Protein AF-A0A9W9G2C0-F1 (afdb_monomer_lite)

Sequence (428 aa):
MNPPWADPSLNTLPNALIEMVLINVLCSDPPATHTDLHALRTLITMPGHARFGGVCIALLGNKHWHNKICKLQQLKGDSNATALNENPSASRGTDVDAASDSIFAKCFACVDFLLQTKAILPTMYISGDRSLLLCAMATCDTEIEGLFVDALDAQYLRRPLLGTSDPDETYLAIRAGDPIRFPRAWQKLEADTTLDLIGWLRPTDLFEICKHATPELMDRLLTRGITLADVDEDGRGCWHALIAYHPDPVTVGPSLLCHDPDPSRPALRDGETPLMMAVRLRRVGIGKWLVKYSNTRAKNHQQQTVAQQATKQHTSDSVEILEEIMRATPLDSPADIQFALGVIKCLIQELGRLWSKVPHDIFFECHQAWEDQAVLMTAVLRAGSKWHWLQNQLSREAEFASRCGFLRVKEMLKRAARGEMADDEIAE

Foldseek 3Di:
DPPPLLDLCLLVDDLVVLVVLCCCQQLPVVGHAPVSLVVVLCSLPDPSNVNSVVSQLVLLPDPVNLVVSVVSLVVVVVVVVVVDPPDDDDDPPDPLCVVLCRCPVVDLPSLLVCLSSVNDAQQDDGPPFAGNLNSQVVVVDLSSNLSNLVSDQLVQQQQQRTPDPDSRDGVLQVCLQPLRNNVSSLVNNLVPPVDLCEPSAAQNSLLNNLLEPALVNLLSCVVSPHAQCHADPQQDTSLQSNLQRHPCSPRNVVSCCVRPVAQQQAGPHPRQGSLLSNLVVLVLVVLLVCLVRHDQPVLQPSLLVSLVSLLVVLDPSSVSSNLSSLVSQQPPDPSSLVSLVVSLVSVVVVLVVVVVVDDPVVVVVSVVVVLVSLLSVVVSLVRDPPLPVLLVVLQVVLVVCVVVVNPVSSVVSNCSSVVNADPVNSVD

Secondary structure (DSSP, 8-state):
---GGG-GGGGGS-HHHHHHHHHHHHH-SS---HHHHHHHHHHHH-GGGHHHHHHHHHHHT-HHHHHHHHHHHHHHHHHHHTT--S--SS-TTHHHHHHHHHHTSS-HHHHHHHHHTTSS-TTPEETTTEEHHHHHHHTT-HHHHHHHHHHS-GGGGGSB-TTSSSTT-BHHHHHTT-TTHHHHHHHHHHH-TT---TT-S-HHHHHHHHTT--HHHHHHHHHTT--S----TTS--HHHHHHHH-S-HHHHHHHHHHH---TTPPPTTT---HHHHHHHTT-HHHHHHHHHHS-TTSHHHHHHHHHHHHHHH--HHHHHHHHHHHHHS---SHHHHHHHHHHHHHHHHHHHHHHTTS-TTSTTHHHHHHHHHHHHHHHHHHT-S-HHHHHHHHHHHHHHHHHTT-HHHHHHHHHHHHT---HHHHH-

Structure (mmCIF, N/CA/C/O backbone):
data_AF-A0A9W9G2C0-F1
#
_entry.id   AF-A0A9W9G2C0-F1
#
loop_
_atom_site.group_PDB
_atom_site.id
_atom_site.type_symbol
_atom_site.label_atom_id
_atom_site.label_alt_id
_atom_site.label_comp_id
_atom_site.label_asym_id
_atom_site.label_entity_id
_atom_site.label_seq_id
_atom_site.pdbx_PDB_ins_code
_atom_site.Cartn_x
_atom_site.Cartn_y
_atom_site.Cartn_z
_atom_site.occupancy
_atom_site.B_iso_or_equiv
_atom_site.auth_seq_id
_atom_site.auth_comp_id
_atom_site.auth_asym_id
_atom_site.auth_atom_id
_atom_site.pdbx_PDB_model_num
ATOM 1 N N . MET A 1 1 ? -2.104 8.679 55.703 1.00 40.12 1 MET A N 1
ATOM 2 C CA . MET A 1 1 ? -3.555 8.416 55.602 1.00 40.12 1 MET A CA 1
ATOM 3 C C . MET A 1 1 ? -3.767 7.575 54.362 1.00 40.12 1 MET A C 1
ATOM 5 O O . MET A 1 1 ? -3.274 7.973 53.315 1.00 40.12 1 MET A O 1
ATOM 9 N N . ASN A 1 2 ? -4.404 6.409 54.481 1.00 38.50 2 ASN A N 1
ATOM 10 C CA . ASN A 1 2 ? -4.770 5.631 53.298 1.00 38.50 2 ASN A CA 1
ATOM 11 C C . ASN A 1 2 ? -5.793 6.434 52.485 1.00 38.50 2 ASN A C 1
ATOM 13 O O . ASN A 1 2 ? -6.647 7.087 53.092 1.00 38.50 2 ASN A O 1
ATOM 17 N N . PRO A 1 3 ? -5.702 6.442 51.149 1.00 44.62 3 PRO A N 1
ATOM 18 C CA . PRO A 1 3 ? -6.684 7.138 50.342 1.00 44.62 3 PRO A CA 1
ATOM 19 C C . PRO A 1 3 ? -8.085 6.554 50.604 1.00 44.62 3 PRO A C 1
ATOM 21 O O . PRO A 1 3 ? -8.203 5.345 50.818 1.00 44.62 3 PRO A O 1
ATOM 24 N N . PRO A 1 4 ? -9.149 7.377 50.585 1.00 53.41 4 PRO A N 1
ATOM 25 C CA . PRO A 1 4 ? -10.509 6.958 50.949 1.00 53.41 4 PRO A CA 1
ATOM 26 C C . PRO A 1 4 ? -11.066 5.801 50.098 1.00 53.41 4 PRO A C 1
ATOM 28 O O . PRO A 1 4 ? -12.013 5.142 50.504 1.00 53.41 4 PRO A O 1
ATOM 31 N N . TRP A 1 5 ? -10.456 5.504 48.948 1.00 56.41 5 TRP A N 1
ATOM 32 C CA . TRP A 1 5 ? -10.802 4.385 48.067 1.00 56.41 5 TRP A CA 1
ATOM 33 C C . TRP A 1 5 ? -10.119 3.048 48.417 1.00 56.41 5 TRP A C 1
ATOM 35 O O . TRP A 1 5 ? -10.391 2.038 47.774 1.00 56.41 5 TRP A O 1
ATOM 45 N N . ALA A 1 6 ? -9.246 2.994 49.427 1.00 52.22 6 ALA A N 1
ATOM 46 C CA . ALA A 1 6 ? -8.600 1.756 49.883 1.00 52.22 6 ALA A CA 1
ATOM 47 C C . ALA A 1 6 ? -9.461 0.933 50.866 1.00 52.22 6 ALA A C 1
ATOM 49 O O . ALA A 1 6 ? -8.953 0.003 51.490 1.00 52.22 6 ALA A O 1
ATOM 50 N N . ASP A 1 7 ? -10.741 1.275 51.032 1.00 69.12 7 ASP A N 1
ATOM 51 C CA . ASP A 1 7 ? -11.636 0.595 51.964 1.00 69.12 7 ASP A CA 1
ATOM 52 C C . ASP A 1 7 ? -12.066 -0.786 51.419 1.00 69.12 7 ASP A C 1
ATOM 54 O O . ASP A 1 7 ? -12.781 -0.846 50.414 1.00 69.12 7 ASP A O 1
ATOM 58 N N . PRO A 1 8 ? -11.680 -1.909 52.062 1.00 69.06 8 PRO A N 1
ATOM 59 C CA . PRO A 1 8 ? -12.074 -3.256 51.636 1.00 69.06 8 PRO A CA 1
ATOM 60 C C . PRO A 1 8 ? -13.597 -3.485 51.613 1.00 69.06 8 PRO A C 1
ATOM 62 O O . PRO A 1 8 ? -14.049 -4.486 51.047 1.00 69.06 8 PRO A O 1
ATOM 65 N N . SER A 1 9 ? -14.398 -2.571 52.175 1.00 76.94 9 SER A N 1
ATOM 66 C CA . SER A 1 9 ? -15.865 -2.595 52.112 1.00 76.94 9 SER A CA 1
ATOM 67 C C . SER A 1 9 ? -16.434 -2.561 50.684 1.00 76.94 9 SER A C 1
ATOM 69 O O . SER A 1 9 ? -17.530 -3.068 50.448 1.00 76.94 9 SER A O 1
ATOM 71 N N . LEU A 1 10 ? -15.689 -2.069 49.689 1.00 73.56 10 LEU A N 1
ATOM 72 C CA . LEU A 1 10 ? -16.147 -2.059 48.291 1.00 73.56 10 LEU A CA 1
ATOM 73 C C . LEU A 1 10 ? -16.397 -3.472 47.735 1.00 73.56 10 LEU A C 1
ATOM 75 O O . LEU A 1 10 ? -17.308 -3.669 46.929 1.00 73.56 10 LEU A O 1
ATOM 79 N N . ASN A 1 11 ? -15.669 -4.484 48.219 1.00 78.50 11 ASN A N 1
ATOM 80 C CA . ASN A 1 11 ? -15.901 -5.879 47.832 1.00 78.50 11 ASN A CA 1
ATOM 81 C C . ASN A 1 11 ? -17.131 -6.505 48.495 1.00 78.50 11 ASN A C 1
ATOM 83 O O . ASN A 1 11 ? -17.513 -7.613 48.119 1.00 78.50 11 ASN A O 1
ATOM 87 N N . THR A 1 12 ? -17.753 -5.868 49.485 1.00 83.94 12 THR A N 1
ATOM 88 C CA . THR A 1 12 ? -18.972 -6.394 50.121 1.00 83.94 12 THR A CA 1
ATOM 89 C C . THR A 1 12 ? -20.242 -5.762 49.561 1.00 83.94 12 THR A C 1
ATOM 91 O O . THR A 1 12 ? -21.333 -6.245 49.868 1.00 83.94 12 THR A O 1
ATOM 94 N N . LEU A 1 13 ? -20.119 -4.761 48.678 1.00 83.56 13 LEU A N 1
ATOM 95 C CA . LEU A 1 13 ? -21.261 -4.094 48.064 1.00 83.56 13 LEU A CA 1
ATOM 96 C C . LEU A 1 13 ? -22.164 -5.077 47.288 1.00 83.56 13 LEU A C 1
ATOM 98 O O . LEU A 1 13 ? -21.678 -5.912 46.516 1.00 83.56 13 LEU A O 1
ATOM 102 N N . PRO A 1 14 ? -23.495 -4.977 47.454 1.00 87.75 14 PRO A N 1
ATOM 103 C CA . PRO A 1 14 ? -24.461 -5.636 46.585 1.00 87.75 14 PRO A CA 1
ATOM 104 C C . PRO A 1 14 ? -24.293 -5.202 45.125 1.00 87.75 14 PRO A C 1
ATOM 106 O O . PRO A 1 14 ? -24.113 -4.017 44.844 1.00 87.75 14 PRO A O 1
ATOM 109 N N . ASN A 1 15 ? -24.458 -6.136 44.183 1.00 83.38 15 ASN A N 1
ATOM 110 C CA . ASN A 1 15 ? -24.328 -5.856 42.746 1.00 83.38 15 ASN A CA 1
ATOM 111 C C . ASN A 1 15 ? -25.237 -4.701 42.277 1.00 83.38 15 ASN A C 1
ATOM 113 O O . ASN A 1 15 ? -24.832 -3.931 41.417 1.00 83.38 15 ASN A O 1
ATOM 117 N N . ALA A 1 16 ? -26.424 -4.540 42.877 1.00 81.81 16 ALA A N 1
ATOM 118 C CA . ALA A 1 16 ? -27.350 -3.446 42.569 1.00 81.81 16 ALA A CA 1
ATOM 119 C C . ALA A 1 16 ? -26.789 -2.051 42.913 1.00 81.81 16 ALA A C 1
ATOM 121 O O . ALA A 1 16 ? -27.062 -1.084 42.207 1.00 81.81 16 ALA A O 1
ATOM 122 N N . LEU A 1 17 ? -25.984 -1.936 43.978 1.00 79.62 17 LEU A N 1
ATOM 123 C CA . LEU A 1 17 ? -25.324 -0.676 44.335 1.00 79.62 17 LEU A CA 1
ATOM 124 C C . LEU A 1 17 ? -24.143 -0.385 43.406 1.00 79.62 17 LEU A C 1
ATOM 126 O O . LEU A 1 17 ? -23.968 0.757 42.992 1.00 79.62 17 LEU A O 1
ATOM 130 N N . ILE A 1 18 ? -23.383 -1.416 43.026 1.00 82.94 18 ILE A N 1
ATOM 131 C CA . ILE A 1 18 ? -22.308 -1.300 42.028 1.00 82.94 18 ILE A CA 1
ATOM 132 C C . ILE A 1 18 ? -22.883 -0.834 40.680 1.00 82.94 18 ILE A C 1
ATOM 134 O O . ILE A 1 18 ? -22.355 0.089 40.064 1.00 82.94 18 ILE A O 1
ATOM 138 N N . GLU A 1 19 ? -24.014 -1.411 40.267 1.00 79.25 19 GLU A N 1
ATOM 139 C CA . GLU A 1 19 ? -24.808 -0.972 39.114 1.00 79.25 19 GLU A CA 1
ATOM 140 C C . GLU A 1 19 ? -25.178 0.512 39.215 1.00 79.25 19 GLU A C 1
ATOM 142 O O . GLU A 1 19 ? -24.919 1.281 38.292 1.00 79.25 19 GLU A O 1
ATOM 147 N N . MET A 1 20 ? -25.731 0.944 40.345 1.00 77.94 20 MET A N 1
ATOM 148 C CA . MET A 1 20 ? -26.106 2.344 40.538 1.00 77.94 20 MET A CA 1
ATOM 149 C C . MET A 1 20 ? -24.915 3.304 40.416 1.00 77.94 20 MET A C 1
ATOM 151 O O . MET A 1 20 ? -25.047 4.361 39.801 1.00 77.94 20 MET A O 1
ATOM 155 N N . VAL A 1 21 ? -23.755 2.937 40.970 1.00 78.88 21 VAL A N 1
ATOM 156 C CA . VAL A 1 21 ? -22.523 3.732 40.854 1.00 78.88 21 VAL A CA 1
ATOM 157 C C . VAL A 1 21 ? -22.086 3.833 39.394 1.00 78.88 21 VAL A C 1
ATOM 159 O O . VAL A 1 21 ? -21.789 4.932 38.936 1.00 78.88 21 VAL A O 1
ATOM 162 N N . LEU A 1 22 ? -22.108 2.731 38.640 1.00 79.75 22 LEU A N 1
ATOM 163 C CA . LEU A 1 22 ? -21.771 2.749 37.213 1.00 79.75 22 LEU A CA 1
ATOM 164 C C . LEU A 1 22 ? -22.730 3.607 36.389 1.00 79.75 22 LEU A C 1
ATOM 166 O O . LEU A 1 22 ? -22.270 4.357 35.534 1.00 79.75 22 LEU A O 1
ATOM 170 N N . ILE A 1 23 ? -24.040 3.531 36.645 1.00 77.75 23 ILE A N 1
ATOM 171 C CA . ILE A 1 23 ? -25.027 4.389 35.967 1.00 77.75 23 ILE A CA 1
ATOM 172 C C . ILE A 1 23 ? -24.742 5.847 36.291 1.00 77.75 23 ILE A C 1
ATOM 174 O O . ILE A 1 23 ? -24.690 6.664 35.381 1.00 77.75 23 ILE A O 1
ATOM 178 N N . ASN A 1 24 ? -24.535 6.173 37.565 1.00 75.12 24 ASN A N 1
ATOM 179 C CA . ASN A 1 24 ? -24.286 7.549 37.965 1.00 75.12 24 ASN A CA 1
ATOM 180 C C . ASN A 1 24 ? -22.992 8.087 37.364 1.00 75.12 24 ASN A C 1
ATOM 182 O O . ASN A 1 24 ? -22.992 9.218 36.914 1.00 75.12 24 ASN A O 1
ATOM 186 N N . VAL A 1 25 ? -21.921 7.293 37.306 1.00 76.88 25 VAL A N 1
ATOM 187 C CA . VAL A 1 25 ? -20.668 7.734 36.683 1.00 76.88 25 VAL A CA 1
ATOM 188 C C . VAL A 1 25 ? -20.839 7.870 35.172 1.00 76.88 25 VAL A C 1
ATOM 190 O O . VAL A 1 25 ? -20.546 8.920 34.629 1.00 76.88 25 VAL A O 1
ATOM 193 N N . LEU A 1 26 ? -21.340 6.847 34.475 1.00 74.62 26 LEU A N 1
ATOM 194 C CA . LEU A 1 26 ? -21.359 6.821 33.004 1.00 74.62 26 LEU A CA 1
ATOM 195 C C . LEU A 1 26 ? -22.496 7.636 32.380 1.00 74.62 26 LEU A C 1
ATOM 197 O O . LEU A 1 26 ? -22.403 8.039 31.222 1.00 74.62 26 LEU A O 1
ATOM 201 N N . CYS A 1 27 ? -23.585 7.841 33.117 1.00 71.31 27 CYS A N 1
ATOM 202 C CA . CYS A 1 27 ? -24.800 8.495 32.634 1.00 71.31 27 CYS A CA 1
ATOM 203 C C . CYS A 1 27 ? -25.132 9.782 33.404 1.00 71.31 27 CYS A C 1
ATOM 205 O O . CYS A 1 27 ? -26.245 10.295 33.217 1.00 71.31 27 CYS A O 1
ATOM 207 N N . SER A 1 28 ? -24.219 10.318 34.232 1.00 71.12 28 SER A N 1
ATOM 208 C CA . SER A 1 28 ? -24.413 11.619 34.888 1.00 71.12 28 SER A CA 1
ATOM 209 C C . SER A 1 28 ? -24.759 12.708 33.872 1.00 71.12 28 SER A C 1
ATOM 211 O O . SER A 1 28 ? -24.513 12.591 32.666 1.00 71.12 28 SER A O 1
ATOM 213 N N . ASP A 1 29 ? -25.401 13.759 34.361 1.00 59.84 29 ASP A N 1
ATOM 214 C CA . ASP A 1 29 ? -25.548 15.013 33.638 1.00 59.84 29 ASP A CA 1
ATOM 215 C C . ASP A 1 29 ? -24.846 16.109 34.458 1.00 59.84 29 ASP A C 1
ATOM 217 O O . ASP A 1 29 ? -25.312 16.405 35.565 1.00 59.84 29 ASP A O 1
ATOM 221 N N . PRO A 1 30 ? -23.690 16.636 34.005 1.00 64.06 30 PRO A N 1
ATOM 222 C CA . PRO A 1 30 ? -23.011 16.353 32.731 1.00 64.06 30 PRO A CA 1
ATOM 223 C C . PRO A 1 30 ? -22.434 14.921 32.652 1.00 64.06 30 PRO A C 1
ATOM 225 O O . PRO A 1 30 ? -22.254 14.291 33.699 1.00 64.06 30 PRO A O 1
ATOM 228 N N . PRO A 1 31 ? -22.137 14.390 31.442 1.00 64.25 31 PRO A N 1
ATOM 229 C CA . PRO A 1 31 ? -21.496 13.081 31.269 1.00 64.25 31 PRO A CA 1
ATOM 230 C C . PRO A 1 31 ? -20.247 12.943 32.141 1.00 64.25 31 PRO A C 1
ATOM 232 O O . PRO A 1 31 ? -19.622 13.958 32.454 1.00 64.25 31 PRO A O 1
ATOM 235 N N . ALA A 1 32 ? -19.886 11.701 32.496 1.00 68.06 32 ALA A N 1
ATOM 236 C CA . ALA A 1 32 ? -18.702 11.383 33.297 1.00 68.06 32 ALA A CA 1
ATOM 237 C C . ALA A 1 32 ? -17.533 12.295 32.920 1.00 68.06 32 ALA A C 1
ATOM 239 O O . ALA A 1 32 ? -17.123 12.326 31.753 1.00 68.06 32 ALA A O 1
ATOM 240 N N . THR A 1 33 ? -16.985 13.035 33.883 1.00 76.50 33 THR A N 1
ATOM 241 C CA . THR A 1 33 ? -15.789 13.815 33.585 1.00 76.50 33 THR A CA 1
ATOM 242 C C . THR A 1 33 ? -14.630 12.856 33.324 1.00 76.50 33 THR A C 1
ATOM 244 O O . THR A 1 33 ? -14.598 11.721 33.807 1.00 76.50 33 THR A O 1
ATOM 247 N N . HIS A 1 34 ? -13.626 13.320 32.588 1.00 74.81 34 HIS A N 1
ATOM 248 C CA . HIS A 1 34 ? -12.376 12.588 32.398 1.00 74.81 34 HIS A CA 1
ATOM 249 C C . HIS A 1 34 ? -11.782 12.066 33.729 1.00 74.81 34 HIS A C 1
ATOM 251 O O . HIS A 1 34 ? -11.291 10.939 33.810 1.00 74.81 34 HIS A O 1
ATOM 257 N N . THR A 1 35 ? -11.886 12.862 34.798 1.00 78.75 35 THR A N 1
ATOM 258 C CA . THR A 1 35 ? -11.450 12.499 36.154 1.00 78.75 35 THR A CA 1
ATOM 259 C C . THR A 1 35 ? -12.251 11.330 36.732 1.00 78.75 35 THR A C 1
ATOM 261 O O . THR A 1 35 ? -11.663 10.439 37.347 1.00 78.75 35 THR A O 1
ATOM 264 N N . ASP A 1 36 ? -13.566 11.290 36.500 1.00 79.00 36 ASP A N 1
ATOM 265 C CA . ASP A 1 36 ? -14.439 10.212 36.981 1.00 79.00 36 ASP A CA 1
ATOM 266 C C . ASP A 1 36 ? -14.101 8.878 36.304 1.00 79.00 36 ASP A C 1
ATOM 268 O O . ASP A 1 36 ? -14.035 7.841 36.969 1.00 79.00 36 ASP A O 1
ATOM 272 N N . LEU A 1 37 ? -13.796 8.902 35.001 1.00 77.88 37 LEU A N 1
ATOM 273 C CA . LEU A 1 37 ? -13.349 7.716 34.262 1.00 77.88 37 LEU A CA 1
ATOM 274 C C . LEU A 1 37 ? -12.002 7.191 34.779 1.00 77.88 37 LEU A C 1
ATOM 276 O O . LEU A 1 37 ? -11.841 5.982 34.965 1.00 77.88 37 LEU A O 1
ATOM 280 N N . HIS A 1 38 ? -11.051 8.077 35.088 1.00 80.81 38 HIS A N 1
ATOM 281 C CA . HIS A 1 38 ? -9.783 7.682 35.709 1.00 80.81 38 HIS A CA 1
ATOM 282 C C . HIS A 1 38 ? -9.959 7.104 37.112 1.00 80.81 38 HIS A C 1
ATOM 284 O O . HIS A 1 38 ? -9.305 6.110 37.449 1.00 80.81 38 HIS A O 1
ATOM 290 N N . ALA A 1 39 ? -10.827 7.705 37.927 1.00 83.75 39 ALA A N 1
ATOM 291 C CA . ALA A 1 39 ? -11.136 7.206 39.261 1.00 83.75 39 ALA A CA 1
ATOM 292 C C . ALA A 1 39 ? -11.766 5.809 39.179 1.00 83.75 39 ALA A C 1
ATOM 294 O O . ALA A 1 39 ? -11.315 4.892 39.868 1.00 83.75 39 ALA A O 1
ATOM 295 N N . LEU A 1 40 ? -12.730 5.623 38.272 1.00 84.12 40 LEU A N 1
ATOM 296 C CA . LEU A 1 40 ? -13.378 4.337 38.028 1.00 84.12 40 LEU A CA 1
ATOM 297 C C . LEU A 1 40 ? -12.375 3.276 37.551 1.00 84.12 40 LEU A C 1
ATOM 299 O O . LEU A 1 40 ? -12.332 2.185 38.121 1.00 84.12 40 LEU A O 1
ATOM 303 N N . ARG A 1 41 ? -11.525 3.600 36.565 1.00 85.06 41 ARG A N 1
ATOM 304 C CA . ARG A 1 41 ? -10.463 2.701 36.079 1.00 85.06 41 ARG A CA 1
ATOM 305 C C . ARG A 1 41 ? -9.523 2.295 37.209 1.00 85.06 41 ARG A C 1
ATOM 307 O O . ARG A 1 41 ? -9.286 1.106 37.410 1.00 85.06 41 ARG A O 1
ATOM 314 N N . THR A 1 42 ? -9.013 3.274 37.958 1.00 85.88 42 THR A N 1
ATOM 315 C CA . THR A 1 42 ? -8.104 3.033 39.089 1.00 85.88 42 THR A CA 1
ATOM 316 C C . THR A 1 42 ? -8.746 2.056 40.065 1.00 85.88 42 THR A C 1
ATOM 318 O O . THR A 1 42 ? -8.163 1.018 40.364 1.00 85.88 42 THR A O 1
ATOM 321 N N . LEU A 1 43 ? -9.990 2.322 40.463 1.00 84.44 43 LEU A N 1
ATOM 322 C CA . LEU A 1 43 ? -10.722 1.521 41.436 1.00 84.44 43 LEU A CA 1
ATOM 323 C C . LEU A 1 43 ? -10.992 0.086 40.947 1.00 84.44 43 LEU A C 1
ATOM 325 O O . LEU A 1 43 ? -10.885 -0.851 41.734 1.00 84.44 43 LEU A O 1
ATOM 329 N N . ILE A 1 44 ? -11.257 -0.104 39.650 1.00 85.50 44 ILE A N 1
ATOM 330 C CA . ILE A 1 44 ? -11.448 -1.431 39.035 1.00 85.50 44 ILE A CA 1
ATOM 331 C C . ILE A 1 44 ? -10.137 -2.223 38.945 1.00 85.50 44 ILE A C 1
ATOM 333 O O . ILE A 1 44 ? -10.147 -3.437 39.137 1.00 85.50 44 ILE A O 1
ATOM 337 N N . THR A 1 45 ? -9.011 -1.560 38.664 1.00 84.19 45 THR A N 1
ATOM 338 C CA . THR A 1 45 ? -7.697 -2.220 38.502 1.00 84.19 45 THR A CA 1
ATOM 339 C C . THR A 1 45 ? -6.970 -2.512 39.816 1.00 84.19 45 THR A C 1
ATOM 341 O O . THR A 1 45 ? -5.950 -3.200 39.825 1.00 84.19 45 THR A O 1
ATOM 344 N N . MET A 1 46 ? -7.469 -2.003 40.942 1.00 86.38 46 MET A N 1
ATOM 345 C CA . MET A 1 46 ? -6.828 -2.193 42.236 1.00 86.38 46 MET A CA 1
ATOM 346 C C . MET A 1 46 ? -6.884 -3.659 42.707 1.00 86.38 46 MET A C 1
ATOM 348 O O . MET A 1 46 ? -7.977 -4.221 42.803 1.00 86.38 46 MET A O 1
ATOM 352 N N . PRO A 1 47 ? -5.753 -4.258 43.140 1.00 85.44 47 PRO A N 1
ATOM 353 C CA . PRO A 1 47 ? -5.715 -5.647 43.618 1.00 85.44 47 PRO A CA 1
ATOM 354 C C . PRO A 1 47 ? -6.676 -5.922 44.783 1.00 85.44 47 PRO A C 1
ATOM 356 O O . PRO A 1 47 ? -7.230 -7.012 44.901 1.00 85.44 47 PRO A O 1
ATOM 359 N N . GLY A 1 48 ? -6.902 -4.914 45.631 1.00 83.88 48 GLY A N 1
ATOM 360 C CA . GLY A 1 48 ? -7.807 -4.993 46.775 1.00 83.88 48 GLY A CA 1
ATOM 361 C C . GLY A 1 48 ? -9.293 -5.035 46.416 1.00 83.88 48 GLY A C 1
ATOM 362 O O . GLY A 1 48 ? -10.087 -5.297 47.307 1.00 83.88 48 GLY A O 1
ATOM 363 N N . HIS A 1 49 ? -9.674 -4.827 45.149 1.00 84.38 49 HIS A N 1
ATOM 364 C CA . HIS A 1 49 ? -11.066 -4.658 44.698 1.00 84.38 49 HIS A CA 1
ATOM 365 C C . HIS A 1 49 ? -11.477 -5.645 43.602 1.00 84.38 49 HIS A C 1
ATOM 367 O O . HIS A 1 49 ? -12.373 -5.364 42.810 1.00 84.38 49 HIS A O 1
ATOM 373 N N . ALA A 1 50 ? -10.846 -6.822 43.546 1.00 84.25 50 ALA A N 1
ATOM 374 C CA . ALA A 1 50 ? -11.050 -7.791 42.465 1.00 84.25 50 ALA A CA 1
ATOM 375 C C . ALA A 1 50 ? -12.527 -8.176 42.233 1.00 84.25 50 ALA A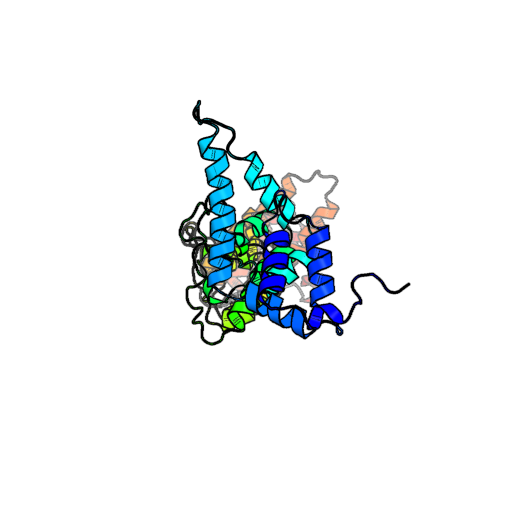 C 1
ATOM 377 O O . ALA A 1 50 ? -12.942 -8.339 41.085 1.00 84.25 50 ALA A O 1
ATOM 378 N N . ARG A 1 51 ? -13.348 -8.281 43.294 1.00 85.38 51 ARG A N 1
ATOM 379 C CA . ARG A 1 51 ? -14.785 -8.573 43.144 1.00 85.38 51 ARG A CA 1
ATOM 380 C C . ARG A 1 51 ? -15.527 -7.384 42.546 1.00 85.38 51 ARG A C 1
ATOM 382 O O . ARG A 1 51 ? -16.292 -7.582 41.606 1.00 85.38 51 ARG A O 1
ATOM 389 N N . PHE A 1 52 ? -15.316 -6.180 43.078 1.00 83.50 52 PHE A N 1
ATOM 390 C CA . PHE A 1 52 ? -15.934 -4.968 42.538 1.00 83.50 52 PHE A CA 1
ATOM 391 C C . PHE A 1 52 ? -15.554 -4.777 41.064 1.00 83.50 52 PHE A C 1
ATOM 393 O O . PHE A 1 52 ? -16.435 -4.630 40.219 1.00 83.50 52 PHE A O 1
ATOM 400 N N . GLY A 1 53 ? -14.260 -4.880 40.745 1.00 85.06 53 GLY A N 1
ATOM 401 C CA . GLY A 1 53 ? -13.755 -4.810 39.377 1.00 85.06 53 GLY A CA 1
ATOM 402 C C . GLY A 1 53 ? -14.393 -5.860 38.468 1.00 85.06 53 GLY A C 1
ATOM 403 O O . GLY A 1 53 ? -14.890 -5.519 37.398 1.00 85.06 53 GLY A O 1
ATOM 404 N N . GLY A 1 54 ? -14.484 -7.113 38.928 1.00 83.75 54 GLY A N 1
ATOM 405 C CA . GLY A 1 54 ? -15.146 -8.194 38.196 1.00 83.75 54 GLY A CA 1
ATOM 406 C C . GLY A 1 54 ? -16.631 -7.931 37.924 1.00 83.75 54 GLY A C 1
ATOM 407 O O . GLY A 1 54 ? -17.092 -8.157 36.807 1.00 83.75 54 GLY A O 1
ATOM 408 N N . VAL A 1 55 ? -17.377 -7.405 38.905 1.00 83.50 55 VAL A N 1
ATOM 409 C CA . VAL A 1 55 ? -18.790 -7.026 38.718 1.00 83.50 55 VAL A CA 1
ATOM 410 C C . VAL A 1 55 ? -18.910 -5.865 37.737 1.00 83.50 55 VAL A C 1
ATOM 412 O O . VAL A 1 55 ? -19.752 -5.926 36.845 1.00 83.50 55 VAL A O 1
ATOM 415 N N . CYS A 1 56 ? -18.060 -4.842 37.840 1.00 82.19 56 CYS A N 1
ATOM 416 C CA . CYS A 1 56 ? -18.089 -3.717 36.912 1.00 82.19 56 CYS A CA 1
ATOM 417 C C . CYS A 1 56 ? -17.814 -4.145 35.472 1.00 82.19 56 CYS A C 1
ATOM 419 O O . CYS A 1 56 ? -18.575 -3.788 34.578 1.00 82.19 56 CYS A O 1
ATOM 421 N N . ILE A 1 57 ? -16.782 -4.962 35.251 1.00 83.31 57 ILE A N 1
ATOM 422 C CA . ILE A 1 57 ? -16.457 -5.513 33.929 1.00 83.31 57 ILE A CA 1
ATOM 423 C C . ILE A 1 57 ? -17.620 -6.367 33.404 1.00 83.31 57 ILE A C 1
ATOM 425 O O . ILE A 1 57 ? -18.005 -6.239 32.244 1.00 83.31 57 ILE A O 1
ATOM 429 N N . ALA A 1 58 ? -18.225 -7.203 34.256 1.00 82.81 58 ALA A N 1
ATOM 430 C CA . ALA A 1 58 ? -19.365 -8.033 33.871 1.00 82.81 58 ALA A CA 1
ATOM 431 C C . ALA A 1 58 ? -20.608 -7.205 33.504 1.00 82.81 58 ALA A C 1
ATOM 433 O O . ALA A 1 58 ? -21.318 -7.557 32.562 1.00 82.81 58 ALA A O 1
ATOM 434 N N . LEU A 1 59 ? -20.875 -6.111 34.226 1.00 81.56 59 LEU A N 1
ATOM 435 C CA . LEU A 1 59 ? -21.983 -5.204 33.924 1.00 81.56 59 LEU A CA 1
ATOM 436 C C . LEU A 1 59 ? -21.722 -4.426 32.631 1.00 81.56 59 LEU A C 1
ATOM 438 O O . LEU A 1 59 ? -22.603 -4.382 31.777 1.00 81.56 59 LEU A O 1
ATOM 442 N N . LEU A 1 60 ? -20.512 -3.892 32.447 1.00 78.06 60 LEU A N 1
ATOM 443 C CA . LEU A 1 60 ? -20.128 -3.149 31.242 1.00 78.06 60 LEU A CA 1
ATOM 444 C C . LEU A 1 60 ? -20.135 -4.028 29.984 1.00 78.06 60 LEU A C 1
ATOM 446 O O . LEU A 1 60 ? -20.571 -3.580 28.927 1.00 78.06 60 LEU A O 1
ATOM 450 N N . GLY A 1 61 ? -19.757 -5.303 30.110 1.00 76.44 61 GLY A N 1
ATOM 451 C CA . GLY A 1 61 ? -19.806 -6.272 29.014 1.00 76.44 61 GLY A CA 1
ATOM 452 C C . GLY A 1 61 ? -21.195 -6.854 28.719 1.00 76.44 61 GLY A C 1
ATOM 453 O O . GLY A 1 61 ? -21.350 -7.608 27.755 1.00 76.44 61 GLY A O 1
ATOM 454 N N . ASN A 1 62 ? -22.217 -6.555 29.527 1.00 82.88 62 ASN A N 1
ATOM 455 C CA . ASN A 1 62 ? -23.555 -7.114 29.352 1.00 82.88 62 ASN A CA 1
ATOM 456 C C . ASN A 1 62 ? -24.338 -6.358 28.259 1.00 82.88 62 ASN A C 1
ATOM 458 O O . ASN A 1 62 ? -24.568 -5.154 28.349 1.00 82.88 62 ASN A O 1
ATOM 462 N N . LYS A 1 63 ? -24.848 -7.078 27.249 1.00 76.50 63 LYS A N 1
ATOM 463 C CA . LYS A 1 63 ? -25.638 -6.499 26.143 1.00 76.50 63 LYS A CA 1
ATOM 464 C C . LYS A 1 63 ? -26.870 -5.712 26.616 1.00 76.50 63 LYS A C 1
ATOM 466 O O . LYS A 1 63 ? -27.239 -4.719 25.993 1.00 76.50 63 LYS A O 1
ATOM 471 N N . HIS A 1 64 ? -27.516 -6.136 27.706 1.00 77.31 64 HIS A N 1
ATOM 472 C CA . HIS A 1 64 ? -28.644 -5.404 28.292 1.00 77.31 64 HIS A CA 1
ATOM 473 C C . HIS A 1 64 ? -28.219 -4.012 28.766 1.00 77.31 64 HIS A C 1
ATOM 475 O O . HIS A 1 64 ? -28.907 -3.027 28.509 1.00 77.31 64 HIS A O 1
ATOM 481 N N . TRP A 1 65 ? -27.062 -3.941 29.415 1.00 72.69 65 TRP A N 1
ATOM 482 C CA . TRP A 1 65 ? -26.478 -2.705 29.905 1.00 72.69 65 TRP A CA 1
ATOM 483 C C . TRP A 1 65 ? -26.024 -1.787 28.794 1.00 72.69 65 TRP A C 1
ATOM 485 O O . TRP A 1 65 ? -26.334 -0.602 28.826 1.00 72.69 65 TRP A O 1
ATOM 495 N N . HIS A 1 66 ? -25.390 -2.355 27.778 1.00 69.12 66 HIS A N 1
ATOM 496 C CA . HIS A 1 66 ? -25.035 -1.635 26.568 1.00 69.12 66 HIS A CA 1
ATOM 497 C C . HIS A 1 66 ? -26.268 -0.958 25.948 1.00 69.12 66 HIS A C 1
ATOM 499 O O . HIS A 1 66 ? -26.303 0.257 25.789 1.00 69.12 66 HIS A O 1
ATOM 505 N N . ASN A 1 67 ? -27.354 -1.714 25.742 1.00 73.50 67 ASN A N 1
ATOM 506 C CA . ASN A 1 67 ? -28.618 -1.165 25.243 1.00 73.50 67 ASN A CA 1
ATOM 507 C C . ASN A 1 67 ? -29.215 -0.094 26.171 1.00 73.50 67 ASN A C 1
ATOM 509 O O . ASN A 1 67 ? -29.843 0.846 25.689 1.00 73.50 67 ASN A O 1
ATOM 513 N N . LYS A 1 68 ? -29.065 -0.240 27.493 1.00 74.06 68 LYS A N 1
ATOM 514 C CA . LYS A 1 68 ? -29.557 0.718 28.493 1.00 74.06 68 LYS A CA 1
ATOM 515 C C . LYS A 1 68 ? -28.771 2.030 28.429 1.00 74.06 68 LYS A C 1
ATOM 517 O O . LYS A 1 68 ? -29.399 3.081 28.381 1.00 74.06 68 LYS A O 1
ATOM 522 N N . ILE A 1 69 ? -27.441 1.973 28.349 1.00 68.69 69 ILE A N 1
ATOM 523 C CA . ILE A 1 69 ? -26.566 3.146 28.186 1.00 68.69 69 ILE A CA 1
ATOM 524 C C . ILE A 1 69 ? -26.855 3.835 26.849 1.00 68.69 69 ILE A C 1
ATOM 526 O O . ILE A 1 69 ? -27.134 5.031 26.843 1.00 68.69 69 ILE A O 1
ATOM 530 N N . CYS A 1 70 ? -26.902 3.085 25.740 1.00 66.31 70 CYS A N 1
ATOM 531 C CA . CYS A 1 70 ? -27.234 3.642 24.426 1.00 66.31 70 CYS A CA 1
ATOM 532 C C . CYS A 1 70 ? -28.611 4.314 24.425 1.00 66.31 70 CYS A C 1
ATOM 534 O O . CYS A 1 70 ? -28.736 5.433 23.942 1.00 66.31 70 CYS A O 1
ATOM 536 N N . LYS A 1 71 ? -29.641 3.680 25.007 1.00 72.00 71 LYS A N 1
ATOM 537 C CA . LYS A 1 71 ? -30.976 4.289 25.130 1.00 72.00 71 LYS A CA 1
ATOM 538 C C . LYS A 1 71 ? -30.954 5.557 25.973 1.00 72.00 71 LYS A C 1
ATOM 540 O O . LYS A 1 71 ? -31.600 6.525 25.602 1.00 72.00 71 LYS A O 1
ATOM 545 N N . LEU A 1 72 ? -30.234 5.566 27.093 1.00 65.88 72 LEU A N 1
ATOM 546 C CA . LEU A 1 72 ? -30.122 6.749 27.950 1.00 65.88 72 LEU A CA 1
ATOM 547 C C . LEU A 1 72 ? -29.396 7.899 27.237 1.00 65.88 72 LEU A C 1
ATOM 549 O O . LEU A 1 72 ? -29.789 9.048 27.402 1.00 65.88 72 LEU A O 1
ATOM 553 N N . GLN A 1 73 ? -28.390 7.601 26.414 1.00 64.38 73 GLN A N 1
ATOM 554 C CA . GLN A 1 73 ? -27.695 8.595 25.592 1.00 64.38 73 GLN A CA 1
ATOM 555 C C . GLN A 1 73 ? -28.565 9.099 24.427 1.00 64.38 73 GLN A C 1
ATOM 557 O O . GLN A 1 73 ? -28.640 10.305 24.208 1.00 64.38 73 GLN A O 1
ATOM 562 N N . GLN A 1 74 ? -29.280 8.206 23.732 1.00 65.31 74 GLN A N 1
ATOM 563 C CA . GLN A 1 74 ? -30.228 8.559 22.664 1.00 65.31 74 GLN A CA 1
ATOM 564 C C . GLN A 1 74 ? -31.369 9.440 23.185 1.00 65.31 74 GLN A C 1
ATOM 566 O O . GLN A 1 74 ? -31.640 10.495 22.621 1.00 65.31 74 GLN A O 1
ATOM 571 N N . LEU A 1 75 ? -31.984 9.053 24.309 1.00 54.53 75 LEU A N 1
ATOM 572 C CA . LEU A 1 75 ? -33.065 9.816 24.936 1.00 54.53 75 LEU A CA 1
ATOM 573 C C . LEU A 1 75 ? -32.623 11.227 25.340 1.00 54.53 75 LEU A C 1
ATOM 575 O O . LEU A 1 75 ? -33.430 12.145 25.242 1.00 54.53 75 LEU A O 1
ATOM 579 N N . LYS A 1 76 ? -31.358 11.418 25.747 1.00 57.59 76 LYS A N 1
ATOM 580 C CA . LYS A 1 76 ? -30.804 12.753 26.034 1.00 57.59 76 LYS A CA 1
ATOM 581 C C . LYS A 1 76 ? -30.672 13.612 24.770 1.00 57.59 76 LYS A C 1
ATOM 583 O O . LYS A 1 76 ? -30.987 14.801 24.813 1.00 57.59 76 LYS A O 1
ATOM 588 N N . GLY A 1 77 ? -30.261 13.010 23.651 1.00 53.38 77 GLY A N 1
ATOM 589 C CA . GLY A 1 77 ? -30.224 13.682 22.347 1.00 53.38 77 GLY A CA 1
ATOM 590 C C . GLY A 1 77 ? -31.612 14.138 21.882 1.00 53.38 77 GLY A C 1
ATOM 591 O O . GLY A 1 77 ? -31.773 15.276 21.439 1.00 53.38 77 GLY A O 1
ATOM 592 N N . ASP A 1 78 ? -32.628 13.294 22.070 1.00 48.16 78 ASP A N 1
ATOM 593 C CA . ASP A 1 78 ? -34.009 13.589 21.667 1.00 48.16 78 ASP A CA 1
ATOM 594 C C . ASP A 1 78 ? -34.718 14.584 22.605 1.00 48.16 78 ASP A C 1
ATOM 596 O O . ASP A 1 78 ? -35.509 15.409 22.143 1.00 48.16 78 ASP A O 1
ATOM 600 N N . SER A 1 79 ? -34.426 14.583 23.912 1.00 46.50 79 SER A N 1
ATOM 601 C CA . SER A 1 79 ? -35.027 15.548 24.850 1.00 46.50 79 SER A CA 1
ATOM 602 C C . SER A 1 79 ? -34.618 16.999 24.566 1.00 46.50 79 SER A C 1
ATOM 604 O O . SER A 1 79 ? -35.440 17.904 24.730 1.00 46.50 79 SER A O 1
ATOM 606 N N . ASN A 1 80 ? -33.405 17.220 24.046 1.00 42.22 80 ASN A N 1
ATOM 607 C CA . ASN A 1 80 ? -32.985 18.533 23.543 1.00 42.22 80 ASN A CA 1
ATOM 608 C C . ASN A 1 80 ? -33.684 18.897 22.219 1.00 42.22 80 ASN A C 1
ATOM 610 O O . ASN A 1 80 ? -33.888 20.078 21.939 1.00 42.22 80 ASN A O 1
ATOM 614 N N . ALA A 1 81 ? -34.123 17.908 21.431 1.00 38.09 81 ALA A N 1
ATOM 615 C CA . ALA A 1 81 ? -34.864 18.128 20.188 1.00 38.09 81 ALA A CA 1
ATOM 616 C C . ALA A 1 81 ? -36.323 18.561 20.428 1.00 38.09 81 ALA A C 1
ATOM 618 O O . ALA A 1 81 ? -36.867 19.339 19.647 1.00 38.09 81 ALA A O 1
ATOM 619 N N . THR A 1 82 ? -36.957 18.129 21.523 1.00 39.25 82 THR A N 1
ATOM 620 C CA . THR A 1 82 ? -38.333 18.545 21.863 1.00 39.25 82 THR A CA 1
ATOM 621 C C . THR A 1 82 ? -38.455 19.968 22.426 1.00 39.25 82 THR A C 1
ATOM 623 O O . THR A 1 82 ? -39.569 20.478 22.526 1.00 39.25 82 THR A O 1
ATOM 626 N N . ALA A 1 83 ? -37.341 20.632 22.760 1.00 38.66 83 ALA A N 1
ATOM 627 C CA . ALA A 1 83 ? -37.335 21.992 23.310 1.00 38.66 83 ALA A CA 1
ATOM 628 C C . ALA A 1 83 ? -37.148 23.110 22.259 1.00 38.66 83 ALA A C 1
ATOM 630 O O . ALA A 1 83 ? -37.279 24.285 22.597 1.00 38.66 83 ALA A O 1
ATOM 631 N N . LEU A 1 84 ? -36.876 22.781 20.991 1.00 37.88 84 LEU A N 1
ATOM 632 C CA . LEU A 1 84 ? -36.591 23.757 19.930 1.00 37.88 84 LEU A CA 1
ATOM 633 C C . LEU A 1 84 ? -37.449 23.472 18.696 1.00 37.88 84 LEU A C 1
ATOM 635 O O . LEU A 1 84 ? -37.024 22.813 17.751 1.00 37.88 84 LEU A O 1
ATOM 639 N N . ASN A 1 85 ? -38.678 23.987 18.718 1.00 35.47 85 ASN A N 1
ATOM 640 C CA . ASN A 1 85 ? -39.643 23.863 17.627 1.00 35.47 85 ASN A CA 1
ATOM 641 C C . ASN A 1 85 ? -39.778 25.166 16.814 1.00 35.47 85 ASN A C 1
ATOM 643 O O . ASN A 1 85 ? -40.875 25.523 16.396 1.00 35.47 85 ASN A O 1
ATOM 647 N N . GLU A 1 86 ? -38.669 25.881 16.590 1.00 37.34 86 GLU A N 1
ATOM 648 C CA . GLU A 1 86 ? -38.606 27.020 15.666 1.00 37.34 86 GLU A CA 1
ATOM 649 C C . GLU A 1 86 ? -37.317 26.945 14.816 1.00 37.34 86 GLU A C 1
ATOM 651 O O . GLU A 1 86 ? -36.212 27.115 15.316 1.00 37.34 86 GLU A O 1
ATOM 656 N N . ASN A 1 87 ? -37.496 26.674 13.514 1.00 37.12 87 ASN A N 1
ATOM 657 C CA . ASN A 1 87 ? -36.536 26.732 12.392 1.00 37.12 87 ASN A CA 1
ATOM 658 C C . ASN A 1 87 ? -35.274 25.828 12.410 1.00 37.12 87 ASN A C 1
ATOM 660 O O . ASN A 1 87 ? -34.236 26.203 12.953 1.00 37.12 87 ASN A O 1
ATOM 664 N N . PRO A 1 88 ? -35.270 24.695 11.667 1.00 38.72 88 PRO A N 1
ATOM 665 C CA . PRO A 1 88 ? -34.087 23.864 11.488 1.00 38.72 88 PRO A CA 1
ATOM 666 C C . PRO A 1 88 ? -33.313 24.279 10.229 1.00 38.72 88 PRO A C 1
ATOM 668 O O . PRO A 1 88 ? -33.472 23.699 9.157 1.00 38.72 88 PRO A O 1
ATOM 671 N N . SER A 1 89 ? -32.419 25.255 10.357 1.00 40.09 89 SER A N 1
ATOM 672 C CA . SER A 1 89 ? -31.313 25.407 9.408 1.00 40.09 89 SER A CA 1
ATOM 673 C C . SER A 1 89 ? -30.097 26.014 10.108 1.00 40.09 89 SER A C 1
ATOM 675 O O . SER A 1 89 ? -30.137 27.178 10.491 1.00 40.09 89 SER A O 1
ATOM 677 N N . ALA A 1 90 ? -29.027 25.212 10.211 1.00 41.62 90 ALA A N 1
ATOM 678 C CA . ALA A 1 90 ? -27.624 25.605 10.429 1.00 41.62 90 ALA A CA 1
ATOM 679 C C . ALA A 1 90 ? -26.928 25.451 11.810 1.00 41.62 90 ALA A C 1
ATOM 681 O O . ALA A 1 90 ? -25.793 25.900 11.909 1.00 41.62 90 ALA A O 1
ATOM 682 N N . SER A 1 91 ? -27.458 24.758 12.834 1.00 38.59 91 SER A N 1
ATOM 683 C CA . SER A 1 91 ? -26.709 24.609 14.117 1.00 38.59 91 SER A CA 1
ATOM 684 C C . SER A 1 91 ? -26.563 23.200 14.717 1.00 38.59 91 SER A C 1
ATOM 686 O O . SER A 1 91 ? -26.033 23.066 15.812 1.00 38.59 91 SER A O 1
ATOM 688 N N . ARG A 1 92 ? -26.927 22.119 14.012 1.00 43.62 92 ARG A N 1
ATOM 689 C CA . ARG A 1 92 ? -26.839 20.735 14.547 1.00 43.62 92 ARG A CA 1
ATOM 690 C C . ARG A 1 92 ? -25.414 20.181 14.782 1.00 43.62 92 ARG A C 1
ATOM 692 O O . ARG A 1 92 ? -25.295 19.028 15.176 1.00 43.62 92 ARG A O 1
ATOM 699 N N . GLY A 1 93 ? -24.355 20.958 14.542 1.00 44.69 93 GLY A N 1
ATOM 700 C CA . GLY A 1 93 ? -22.965 20.486 14.641 1.00 44.69 93 GLY A CA 1
ATOM 701 C C . GLY A 1 93 ? -22.337 20.535 16.041 1.00 44.69 93 GLY A C 1
ATOM 702 O O . GLY A 1 93 ? -21.486 19.715 16.339 1.00 44.69 93 GLY A O 1
ATOM 703 N N . THR A 1 94 ? -22.745 21.446 16.930 1.00 49.66 94 THR A N 1
ATOM 704 C CA . THR A 1 94 ? -21.872 21.834 18.061 1.00 49.66 94 THR A CA 1
ATOM 705 C C . THR A 1 94 ? -21.883 20.895 19.269 1.00 49.66 94 THR A C 1
ATOM 707 O O . THR A 1 94 ? -20.860 20.747 19.930 1.00 49.66 94 THR A O 1
ATOM 710 N N . ASP A 1 95 ? -23.009 20.251 19.578 1.00 45.91 95 ASP A N 1
ATOM 711 C CA . ASP A 1 95 ? -23.140 19.502 20.843 1.00 45.91 95 ASP A CA 1
ATOM 712 C C . ASP A 1 95 ? -22.632 18.058 20.738 1.00 45.91 95 ASP A C 1
ATOM 714 O O . ASP A 1 95 ? -22.174 17.469 21.719 1.00 45.91 95 ASP A O 1
ATOM 718 N N . VAL A 1 96 ? -22.683 17.491 19.533 1.00 49.09 96 VAL A N 1
ATOM 719 C CA . VAL A 1 96 ? -22.142 16.158 19.243 1.00 49.09 96 VAL A CA 1
ATOM 720 C C . VAL A 1 96 ? -20.622 16.199 19.237 1.00 49.09 96 VAL A C 1
ATOM 722 O O . VAL A 1 96 ? -19.995 15.322 19.834 1.00 49.09 96 VAL A O 1
ATOM 725 N N . ASP A 1 97 ? -20.061 17.258 18.647 1.00 54.97 97 ASP A N 1
ATOM 726 C CA . ASP A 1 97 ? -18.628 17.527 18.656 1.00 54.97 97 ASP A CA 1
ATOM 727 C C . ASP A 1 97 ? -18.112 17.600 20.100 1.00 54.97 97 ASP A C 1
ATOM 729 O O . ASP A 1 97 ? -17.129 16.945 20.417 1.00 54.97 97 ASP A O 1
ATOM 733 N N . ALA A 1 98 ? -18.837 18.233 21.031 1.00 57.16 98 ALA A N 1
ATOM 734 C CA . ALA A 1 98 ? -18.431 18.304 22.439 1.00 57.16 98 ALA A CA 1
ATOM 735 C C . ALA A 1 98 ? -18.399 16.936 23.161 1.00 57.16 98 ALA A C 1
ATOM 737 O O . ALA A 1 98 ? -17.529 16.691 24.001 1.00 57.16 98 ALA A O 1
ATOM 738 N N . ALA A 1 99 ? -19.334 16.028 22.856 1.00 53.22 99 ALA A N 1
ATOM 739 C CA . ALA A 1 99 ? -19.360 14.690 23.451 1.00 53.22 99 ALA A CA 1
ATOM 740 C C . ALA A 1 99 ? -18.274 13.778 22.860 1.00 53.22 99 ALA A C 1
ATOM 742 O O . ALA A 1 99 ? -17.615 13.050 23.609 1.00 53.22 99 ALA A O 1
ATOM 743 N N . SER A 1 100 ? -18.044 13.845 21.542 1.00 61.91 100 SER A N 1
ATOM 744 C CA . SER A 1 100 ? -16.893 13.183 20.928 1.00 61.91 100 SER A CA 1
ATOM 745 C C . SER A 1 100 ? -15.585 13.782 21.434 1.00 61.91 100 SER A C 1
ATOM 747 O O . SER A 1 100 ? -14.715 13.024 21.833 1.00 61.91 100 SER A O 1
ATOM 749 N N . ASP A 1 101 ? -15.464 15.101 21.544 1.00 64.94 101 ASP A N 1
ATOM 750 C CA . ASP A 1 101 ? -14.263 15.783 22.037 1.00 64.94 101 ASP A CA 1
ATOM 751 C C . ASP A 1 101 ? -13.974 15.449 23.505 1.00 64.94 101 ASP A C 1
ATOM 753 O O . ASP A 1 101 ? -12.816 15.402 23.911 1.00 64.94 101 ASP A O 1
ATOM 757 N N . SER A 1 102 ? -15.009 15.165 24.301 1.00 61.81 102 SER A N 1
ATOM 758 C CA . SER A 1 102 ? -14.871 14.712 25.690 1.00 61.81 102 SER A CA 1
ATOM 759 C C . SER A 1 102 ? -14.431 13.244 25.791 1.00 61.81 102 SER A C 1
ATOM 761 O O . SER A 1 102 ? -13.509 12.922 26.544 1.00 61.81 102 SER A O 1
ATOM 763 N N . ILE A 1 103 ? -15.028 12.339 25.002 1.00 63.81 103 ILE A N 1
ATOM 764 C CA . ILE A 1 103 ? -14.614 10.920 24.952 1.00 63.81 103 ILE A CA 1
ATOM 765 C C . ILE A 1 103 ? -13.201 10.798 24.367 1.00 63.81 103 ILE A C 1
ATOM 767 O O . ILE A 1 103 ? -12.363 10.053 24.877 1.00 63.81 103 ILE A O 1
ATOM 771 N N . PHE A 1 104 ? -12.927 11.578 23.326 1.00 66.19 104 PHE A N 1
ATOM 772 C CA . PHE A 1 104 ? -11.643 11.709 22.657 1.00 66.19 104 PHE A CA 1
ATOM 773 C C . PHE A 1 104 ? -10.838 12.891 23.195 1.00 66.19 104 PHE A C 1
ATOM 775 O O . PHE A 1 104 ? -10.030 13.451 22.454 1.00 66.19 104 PHE A O 1
ATOM 782 N N . ALA A 1 105 ? -10.956 13.223 24.489 1.00 63.75 105 ALA A N 1
ATOM 783 C CA . ALA A 1 105 ? -10.138 14.241 25.168 1.00 63.75 105 ALA A CA 1
ATOM 784 C C . ALA A 1 105 ? -8.637 13.860 25.257 1.00 63.75 105 ALA A C 1
ATOM 786 O O . ALA A 1 105 ? -7.926 14.248 26.181 1.00 63.75 105 ALA A O 1
ATOM 787 N N . LYS A 1 106 ? -8.151 13.071 24.292 1.00 69.12 106 LYS A N 1
ATOM 788 C CA . LYS A 1 106 ? -6.801 12.551 24.102 1.00 69.12 106 LYS A CA 1
ATOM 789 C C . LYS A 1 106 ? -6.294 11.703 25.259 1.00 69.12 106 LYS A C 1
ATOM 791 O O . LYS A 1 106 ? -5.092 11.570 25.460 1.00 69.12 106 LYS A O 1
ATOM 796 N N . CYS A 1 107 ? -7.200 11.086 26.015 1.00 85.50 107 CYS A N 1
ATOM 797 C CA . CYS A 1 107 ? -6.815 10.149 27.057 1.00 85.50 107 CYS A CA 1
ATOM 798 C C . CYS A 1 107 ? -6.891 8.703 26.577 1.00 85.50 107 CYS A C 1
ATOM 800 O O . CYS A 1 107 ? -7.903 8.015 26.745 1.00 85.50 107 CYS A O 1
ATOM 802 N N . PHE A 1 108 ? -5.765 8.232 26.044 1.00 87.69 108 PHE A N 1
ATOM 803 C CA . PHE A 1 108 ? -5.541 6.840 25.655 1.00 87.69 108 PHE A CA 1
ATOM 804 C C . PHE A 1 108 ? -5.992 5.844 26.737 1.00 87.69 108 PHE A C 1
ATOM 806 O O . PHE A 1 108 ? -6.705 4.886 26.462 1.00 87.69 108 PHE A O 1
ATOM 813 N N . ALA A 1 109 ? -5.646 6.118 27.998 1.00 87.06 109 ALA A N 1
ATOM 814 C CA . ALA A 1 109 ? -5.964 5.280 29.151 1.00 87.06 109 ALA A CA 1
ATOM 815 C C . ALA A 1 109 ? -7.472 5.077 29.391 1.00 87.06 109 ALA A C 1
ATOM 817 O O . ALA A 1 109 ? -7.883 3.992 29.807 1.00 87.06 109 ALA A O 1
ATOM 818 N N . CYS A 1 110 ? -8.281 6.116 29.177 1.00 84.81 110 CYS A N 1
ATOM 819 C CA . CYS A 1 110 ? -9.732 6.046 29.345 1.00 84.81 110 CYS A CA 1
ATOM 820 C C . CYS A 1 110 ? -10.378 5.300 28.179 1.00 84.81 110 CYS A C 1
ATOM 822 O O . CYS A 1 110 ? -11.216 4.431 28.408 1.00 84.81 110 CYS A O 1
ATOM 824 N N . VAL A 1 111 ? -9.948 5.588 26.947 1.00 87.75 111 VAL A N 1
ATOM 825 C CA . VAL A 1 111 ? -10.436 4.902 25.742 1.00 87.75 111 VAL A CA 1
ATOM 826 C C . VAL A 1 111 ? -10.130 3.404 25.807 1.00 87.75 111 VAL A C 1
ATOM 828 O O . VAL A 1 111 ? -11.035 2.590 25.637 1.00 87.75 111 VAL A O 1
ATOM 831 N N . ASP A 1 112 ? -8.888 3.040 26.129 1.00 91.00 112 ASP A N 1
ATOM 832 C CA . ASP A 1 112 ? -8.449 1.649 26.285 1.00 91.00 112 ASP A CA 1
ATOM 833 C C . ASP A 1 112 ? -9.291 0.917 27.337 1.00 91.00 112 ASP A C 1
ATOM 835 O O . ASP A 1 112 ? -9.853 -0.144 27.075 1.00 91.00 112 ASP A O 1
ATOM 839 N N . PHE A 1 113 ? -9.482 1.531 28.508 1.00 85.69 113 PHE A N 1
ATOM 840 C CA . PHE A 1 113 ? -10.327 0.970 29.560 1.00 85.69 113 PHE A CA 1
ATOM 841 C C . PHE A 1 113 ? -11.781 0.753 29.102 1.00 85.69 113 PHE A C 1
ATOM 843 O O . PHE A 1 113 ? -12.359 -0.312 29.345 1.00 85.69 113 PHE A O 1
ATOM 850 N N . LEU A 1 114 ? -12.385 1.730 28.422 1.00 85.44 114 LEU A N 1
ATOM 851 C CA . LEU A 1 114 ? -13.762 1.618 27.934 1.00 85.44 114 LEU A CA 1
ATOM 852 C C . LEU A 1 114 ? -13.909 0.530 26.856 1.00 85.44 114 LEU A C 1
ATOM 854 O O . LEU A 1 114 ? -14.923 -0.170 26.836 1.00 85.44 114 LEU A O 1
ATOM 858 N N . LEU A 1 115 ? -12.903 0.351 25.995 1.00 89.44 115 LEU A N 1
ATOM 859 C CA . LEU A 1 115 ? -12.878 -0.709 24.982 1.00 89.44 115 LEU A CA 1
ATOM 860 C C . LEU A 1 115 ? -12.669 -2.095 25.607 1.00 89.44 115 LEU A C 1
ATOM 862 O O . LEU A 1 115 ? -13.419 -3.023 25.307 1.00 89.44 115 LEU A O 1
ATOM 866 N N . GLN A 1 116 ? -11.711 -2.238 26.529 1.00 88.50 116 GLN A N 1
ATOM 867 C CA . GLN A 1 116 ? -11.432 -3.502 27.228 1.00 88.50 116 GLN A CA 1
ATOM 868 C C . GLN A 1 116 ? -12.638 -4.001 28.028 1.00 88.50 116 GLN A C 1
ATOM 870 O O . GLN A 1 116 ? -12.925 -5.198 28.067 1.00 88.50 116 GLN A O 1
ATOM 875 N N . THR A 1 117 ? -13.374 -3.076 28.644 1.00 84.00 117 THR A N 1
ATOM 876 C CA . THR A 1 117 ? -14.605 -3.392 29.381 1.00 84.00 117 THR A CA 1
ATOM 877 C C . THR A 1 117 ? -15.822 -3.587 28.479 1.00 84.00 117 THR A C 1
ATOM 879 O O . THR A 1 117 ? -16.888 -3.940 28.982 1.00 84.00 117 THR A O 1
ATOM 882 N N . LYS A 1 118 ? -15.683 -3.373 27.160 1.00 85.81 118 LYS A N 1
ATOM 883 C CA . LYS A 1 118 ? -16.777 -3.346 26.172 1.00 85.81 118 LYS A CA 1
ATOM 884 C C . LYS A 1 118 ? -17.888 -2.348 26.521 1.00 85.81 118 LYS A C 1
ATOM 886 O O . LYS A 1 118 ? -18.994 -2.440 25.986 1.00 85.81 118 LYS A O 1
ATOM 891 N N . ALA A 1 119 ? -17.583 -1.382 27.392 1.00 78.94 119 ALA A N 1
ATOM 892 C CA . ALA A 1 119 ? -18.454 -0.254 27.685 1.00 78.94 119 ALA A CA 1
ATOM 893 C C . ALA A 1 119 ? -18.671 0.571 26.417 1.00 78.94 119 ALA A C 1
ATOM 895 O O . ALA A 1 119 ? -19.791 1.011 26.154 1.00 78.94 119 ALA A O 1
ATOM 896 N N . ILE A 1 120 ? -17.612 0.696 25.605 1.00 84.62 120 ILE A N 1
ATOM 897 C CA . ILE A 1 120 ? -17.725 1.128 24.220 1.00 84.62 120 ILE A CA 1
ATOM 898 C C . ILE A 1 120 ? -17.315 0.032 23.234 1.00 84.62 120 ILE A C 1
ATOM 900 O O . ILE A 1 120 ? -16.485 -0.821 23.533 1.00 84.62 120 ILE A O 1
ATOM 904 N N . LEU A 1 121 ? -17.914 0.065 22.044 1.00 88.25 121 LEU A N 1
ATOM 905 C CA . LEU A 1 121 ? -17.587 -0.785 20.912 1.00 88.25 121 LEU A CA 1
ATOM 906 C C . LEU A 1 121 ? -17.217 0.129 19.750 1.00 88.25 121 LEU A C 1
ATOM 908 O O . LEU A 1 121 ? -17.927 1.107 19.513 1.00 88.25 121 LEU A O 1
ATOM 912 N N . PRO A 1 122 ? -16.179 -0.199 18.976 1.00 91.69 122 PRO A N 1
ATOM 913 C CA . PRO A 1 122 ? -15.788 0.619 17.833 1.00 91.69 122 PRO A CA 1
ATOM 914 C C . PRO A 1 122 ? -16.882 0.869 16.792 1.00 91.69 122 PRO A C 1
ATOM 916 O O . PRO A 1 122 ? -16.896 1.903 16.131 1.00 91.69 122 PRO A O 1
ATOM 919 N N . THR A 1 123 ? -17.808 -0.080 16.658 1.00 90.12 123 THR A N 1
ATOM 920 C CA . THR A 1 123 ? -18.918 -0.048 15.702 1.00 90.12 123 THR A CA 1
ATOM 921 C C . THR A 1 123 ? -20.149 0.694 16.216 1.00 90.12 123 THR A C 1
ATOM 923 O O . THR A 1 123 ? -21.139 0.781 15.492 1.00 90.12 123 THR A O 1
ATOM 926 N N . MET A 1 124 ? -20.131 1.205 17.452 1.00 87.25 124 MET A N 1
ATOM 927 C CA . MET A 1 124 ? -21.228 2.035 17.944 1.00 87.25 124 MET A CA 1
ATOM 928 C C . MET A 1 124 ? -21.296 3.351 17.189 1.00 87.25 124 MET A C 1
ATOM 930 O O . MET A 1 124 ? -20.267 3.942 16.880 1.00 87.25 124 MET A O 1
ATOM 934 N N . TYR A 1 125 ? -22.518 3.819 16.963 1.00 82.94 125 TYR A N 1
ATOM 935 C CA . TYR A 1 125 ? -22.795 5.080 16.296 1.00 82.94 125 TYR A CA 1
ATOM 936 C C . TYR A 1 125 ? -23.038 6.183 17.315 1.00 82.94 125 TYR A C 1
ATOM 938 O O . TYR A 1 125 ? -23.790 5.998 18.275 1.00 82.94 125 TYR A O 1
ATOM 946 N N . ILE A 1 126 ? -22.416 7.330 17.073 1.00 81.19 126 ILE A N 1
ATOM 947 C CA . ILE A 1 126 ? -22.800 8.593 17.694 1.00 81.19 126 ILE A CA 1
ATOM 948 C C . ILE A 1 126 ? -23.867 9.244 16.791 1.00 81.19 126 ILE A C 1
ATOM 950 O O . ILE A 1 126 ? -24.035 8.868 15.629 1.00 81.19 126 ILE A O 1
ATOM 954 N N . SER A 1 127 ? -24.631 10.198 17.323 1.00 68.31 127 SER A N 1
ATOM 955 C CA . SER A 1 127 ? -25.555 11.034 16.547 1.00 68.31 127 SER A CA 1
ATOM 956 C C . SER A 1 127 ? -24.906 11.559 15.257 1.00 68.31 127 SER A C 1
ATOM 958 O O . SER A 1 127 ? -23.813 12.116 15.302 1.00 68.31 127 SER A O 1
ATOM 960 N N . GLY A 1 128 ? -25.591 11.401 14.119 1.00 69.94 128 GLY A N 1
ATOM 961 C CA . GLY A 1 128 ? -25.084 11.812 12.802 1.00 69.94 128 GLY A CA 1
ATOM 962 C C . GLY A 1 128 ? -24.432 10.697 11.976 1.00 69.94 128 GLY A C 1
ATOM 963 O O . GLY A 1 128 ? -23.556 10.987 11.169 1.00 69.94 128 GLY A O 1
ATOM 964 N N . ASP A 1 129 ? -24.841 9.440 12.183 1.00 80.56 129 ASP A N 1
ATOM 965 C CA . ASP A 1 129 ? -24.464 8.258 11.386 1.00 80.56 129 ASP A CA 1
ATOM 966 C C . ASP A 1 129 ? -22.962 7.931 11.336 1.00 80.56 129 ASP A C 1
ATOM 968 O O . ASP A 1 129 ? -22.524 7.109 10.533 1.00 80.56 129 ASP A O 1
ATOM 972 N N . ARG A 1 130 ? -22.156 8.511 12.234 1.00 83.50 130 ARG A N 1
ATOM 973 C CA . ARG A 1 130 ? -20.725 8.205 12.351 1.00 83.50 130 ARG A CA 1
ATOM 974 C C . ARG A 1 130 ? -20.477 7.185 13.447 1.00 83.50 130 ARG A C 1
ATOM 976 O O . ARG A 1 130 ? -20.926 7.346 14.581 1.00 83.50 130 ARG A O 1
ATOM 983 N N . SER A 1 131 ? -19.727 6.141 13.112 1.00 90.06 131 SER A N 1
ATOM 984 C CA . SER A 1 131 ? -19.233 5.202 14.116 1.00 90.06 131 SER A CA 1
ATOM 985 C C . SER A 1 131 ? -18.150 5.844 14.993 1.00 90.06 131 SER A C 1
ATOM 987 O O . SER A 1 131 ? -17.453 6.764 14.563 1.00 90.06 131 SER A O 1
ATOM 989 N N . LEU A 1 132 ? -17.956 5.334 16.212 1.00 90.06 132 LEU A N 1
ATOM 990 C CA . LEU A 1 132 ? -16.851 5.747 17.080 1.00 90.06 132 LEU A CA 1
ATOM 991 C C . LEU A 1 132 ? -15.491 5.521 16.411 1.00 90.06 132 LEU A C 1
ATOM 993 O O . LEU A 1 132 ? -14.588 6.330 16.601 1.00 90.06 132 LEU A O 1
ATOM 997 N N . LEU A 1 133 ? -15.358 4.468 15.596 1.00 93.06 133 LEU A N 1
ATOM 998 C CA . LEU A 1 133 ? -14.177 4.259 14.761 1.00 93.06 133 LEU A CA 1
ATOM 999 C C . LEU A 1 133 ? -13.970 5.418 13.776 1.00 93.06 133 LEU A C 1
ATOM 1001 O O . LEU A 1 133 ? -12.867 5.946 13.712 1.00 93.06 133 LEU A O 1
ATOM 1005 N N . LEU A 1 134 ? -15.010 5.865 13.061 1.00 91.50 134 LEU A N 1
ATOM 1006 C CA . LEU A 1 134 ? -14.901 7.023 12.160 1.00 91.50 134 LEU A CA 1
ATOM 1007 C C . LEU A 1 134 ? -14.550 8.312 12.911 1.00 91.50 134 LEU A C 1
ATOM 1009 O O . LEU A 1 134 ? -13.755 9.112 12.419 1.00 91.50 134 LEU A O 1
ATOM 1013 N N . CYS A 1 135 ? -15.094 8.509 14.112 1.00 89.81 135 CYS A N 1
ATOM 1014 C CA . CYS A 1 135 ? -14.697 9.630 14.961 1.00 89.81 135 CYS A CA 1
ATOM 1015 C C . CYS A 1 135 ? -13.217 9.531 15.357 1.00 89.81 135 CYS A C 1
ATOM 1017 O O . CYS A 1 135 ? -12.491 10.508 15.195 1.00 89.81 135 CYS A O 1
ATOM 1019 N N . ALA A 1 136 ? -12.742 8.354 15.779 1.00 91.19 136 ALA A N 1
ATOM 1020 C CA . ALA A 1 136 ? -11.330 8.124 16.087 1.00 91.19 136 ALA A CA 1
ATOM 1021 C C . ALA A 1 136 ? -10.436 8.400 14.866 1.00 91.19 136 ALA A C 1
ATOM 1023 O O . ALA A 1 136 ? -9.430 9.098 14.982 1.00 91.19 136 ALA A O 1
ATOM 1024 N N . MET A 1 137 ? -10.849 7.944 13.681 1.00 92.12 137 MET A N 1
ATOM 1025 C CA . MET A 1 137 ? -10.154 8.190 12.417 1.00 92.12 137 MET A CA 1
ATOM 1026 C C . MET A 1 137 ? -10.033 9.681 12.081 1.00 92.12 137 MET A C 1
ATOM 1028 O O . MET A 1 137 ? -9.008 10.095 11.535 1.00 92.12 137 MET A O 1
ATOM 1032 N N . ALA A 1 138 ? -11.052 10.480 12.415 1.00 90.19 138 ALA A N 1
ATOM 1033 C CA . ALA A 1 138 ? -11.077 11.923 12.188 1.00 90.19 138 ALA A CA 1
ATOM 1034 C C . ALA A 1 138 ? -10.163 12.707 13.148 1.00 90.19 138 ALA A C 1
ATOM 1036 O O . ALA A 1 138 ? -9.737 13.809 12.811 1.00 90.19 138 ALA A O 1
ATOM 1037 N N . THR A 1 139 ? -9.818 12.148 14.316 1.00 87.00 139 THR A N 1
ATOM 1038 C CA . THR A 1 139 ? -8.905 12.809 15.274 1.00 87.00 139 THR A CA 1
ATOM 1039 C C . THR A 1 139 ? -7.449 12.867 14.804 1.00 87.00 139 THR A C 1
ATOM 1041 O O . THR A 1 139 ? -6.650 13.606 15.380 1.00 87.00 139 THR A O 1
ATOM 1044 N N . CYS A 1 140 ? -7.089 12.082 13.780 1.00 83.25 140 CYS A N 1
ATOM 1045 C CA . CYS A 1 140 ? -5.716 11.871 13.310 1.00 83.25 140 CYS A CA 1
ATOM 1046 C C . CYS A 1 140 ? -4.744 11.300 14.365 1.00 83.25 140 CYS A C 1
ATOM 1048 O O . CYS A 1 140 ? -3.546 11.205 14.087 1.00 83.25 140 CYS A O 1
ATOM 1050 N N . ASP A 1 141 ? -5.229 10.860 15.528 1.00 90.88 141 ASP A N 1
ATOM 1051 C CA . ASP A 1 141 ? -4.422 10.223 16.568 1.00 90.88 141 ASP A CA 1
ATOM 1052 C C . ASP A 1 141 ? -4.252 8.724 16.267 1.00 90.88 141 ASP A C 1
ATOM 1054 O O . ASP A 1 141 ? -5.198 7.935 16.330 1.00 90.88 141 ASP A O 1
ATOM 1058 N N . THR A 1 142 ? -3.031 8.327 15.900 1.00 93.25 142 THR A N 1
ATOM 1059 C CA . THR A 1 142 ? -2.694 6.939 15.543 1.00 93.25 142 THR A CA 1
ATOM 1060 C C . THR A 1 142 ? -2.839 5.965 16.709 1.00 93.25 142 THR A C 1
ATOM 1062 O O . THR A 1 142 ? -3.080 4.777 16.482 1.00 93.25 142 THR A O 1
ATOM 1065 N N . GLU A 1 143 ? -2.661 6.426 17.949 1.00 93.31 143 GLU A N 1
ATOM 1066 C CA . GLU A 1 143 ? -2.729 5.560 19.126 1.00 93.31 143 GLU A CA 1
ATOM 1067 C C . GLU A 1 143 ? -4.179 5.244 19.473 1.00 93.31 143 GLU A C 1
ATOM 1069 O O . GLU A 1 143 ? -4.525 4.073 19.648 1.00 93.31 143 GLU A O 1
ATOM 1074 N N . ILE A 1 144 ? -5.033 6.272 19.499 1.00 91.56 144 ILE A N 1
ATOM 1075 C CA . ILE A 1 144 ? -6.467 6.117 19.765 1.00 91.56 144 ILE A CA 1
ATOM 1076 C C . ILE A 1 144 ? -7.110 5.258 18.684 1.00 91.56 144 ILE A C 1
ATOM 1078 O O . ILE A 1 144 ? -7.740 4.254 19.002 1.00 91.56 144 ILE A O 1
ATOM 1082 N N . GLU A 1 145 ? -6.931 5.603 17.409 1.00 94.44 145 GLU A N 1
ATOM 1083 C CA . GLU A 1 145 ? -7.459 4.795 16.306 1.00 94.44 145 GLU A CA 1
ATOM 1084 C C . GLU A 1 145 ? -6.956 3.350 16.380 1.00 94.44 145 GLU A C 1
ATOM 1086 O O . GLU A 1 145 ? -7.721 2.403 16.198 1.00 94.44 145 GLU A O 1
ATOM 1091 N N . GLY A 1 146 ? -5.689 3.185 16.751 1.00 95.44 146 GLY A N 1
ATOM 1092 C CA . GLY A 1 146 ? -5.084 1.902 17.035 1.00 95.44 146 GLY A CA 1
ATOM 1093 C C . GLY A 1 146 ? -5.830 1.063 18.071 1.00 95.44 146 GLY A C 1
ATOM 1094 O O . GLY A 1 146 ? -6.079 -0.113 17.824 1.00 95.44 146 GLY A O 1
ATOM 1095 N N . LEU A 1 147 ? -6.227 1.655 19.201 1.00 94.94 147 LEU A N 1
ATOM 1096 C CA . LEU A 1 147 ? -7.035 0.969 20.218 1.00 94.94 147 LEU A CA 1
ATOM 1097 C C . LEU A 1 147 ? -8.371 0.484 19.649 1.00 94.94 147 LEU A C 1
ATOM 1099 O O . LEU A 1 147 ? -8.801 -0.636 19.922 1.00 94.94 147 LEU A O 1
ATOM 1103 N N . PHE A 1 148 ? -9.025 1.315 18.836 1.00 95.25 148 PHE A N 1
ATOM 1104 C CA . PHE A 1 148 ? -10.288 0.955 18.198 1.00 95.25 148 PHE A CA 1
ATOM 1105 C C . PHE A 1 148 ? -10.117 -0.200 17.206 1.00 95.25 148 PHE A C 1
ATOM 1107 O O . PHE A 1 148 ? -10.908 -1.147 17.225 1.00 95.25 148 PHE A O 1
ATOM 1114 N N . VAL A 1 149 ? -9.066 -0.165 16.384 1.00 96.19 149 VAL A N 1
ATOM 1115 C CA . VAL A 1 149 ? -8.715 -1.267 15.475 1.00 96.19 149 VAL A CA 1
ATOM 1116 C C . VAL A 1 149 ? -8.411 -2.535 16.260 1.00 96.19 149 VAL A C 1
ATOM 1118 O O . VAL A 1 149 ? -8.912 -3.596 15.897 1.00 96.19 149 VAL A O 1
ATOM 1121 N N . ASP A 1 150 ? -7.664 -2.447 17.360 1.00 95.50 150 ASP A N 1
ATOM 1122 C CA . ASP A 1 150 ? -7.306 -3.584 18.214 1.00 95.50 150 ASP A CA 1
ATOM 1123 C C . ASP A 1 150 ? -8.512 -4.169 18.965 1.00 95.50 150 ASP A C 1
ATOM 1125 O O . ASP A 1 150 ? -8.531 -5.370 19.239 1.00 95.50 150 ASP A O 1
ATOM 1129 N N . ALA A 1 151 ? -9.558 -3.378 19.199 1.00 94.94 151 ALA A N 1
ATOM 1130 C CA . ALA A 1 151 ? -10.816 -3.831 19.790 1.00 94.94 151 ALA A CA 1
ATOM 1131 C C . ALA A 1 151 ? -11.840 -4.372 18.767 1.00 94.94 151 ALA A C 1
ATOM 1133 O O . ALA A 1 151 ? -12.787 -5.051 19.164 1.00 94.94 151 ALA A O 1
ATOM 1134 N N . LEU A 1 152 ? -11.683 -4.092 17.465 1.00 95.06 152 LEU A N 1
ATOM 1135 C CA . LEU A 1 152 ? -12.560 -4.611 16.397 1.00 95.06 152 LEU A CA 1
ATOM 1136 C C . LEU A 1 152 ? -12.458 -6.142 16.263 1.00 95.06 152 LEU A C 1
ATOM 1138 O O . LEU A 1 152 ? -11.386 -6.688 16.469 1.00 95.06 152 LEU A O 1
ATOM 1142 N N . ASP A 1 153 ? -13.475 -6.861 15.786 1.00 94.06 153 ASP A N 1
ATOM 1143 C CA . ASP A 1 153 ? -13.175 -8.182 15.197 1.00 94.06 153 ASP A CA 1
ATOM 1144 C C . ASP A 1 153 ? -12.593 -7.985 13.791 1.00 94.06 153 ASP A C 1
ATOM 1146 O O . ASP A 1 153 ? -13.006 -7.072 13.072 1.00 94.06 153 ASP A O 1
ATOM 1150 N N . ALA A 1 154 ? -11.679 -8.862 13.368 1.00 95.06 154 ALA A N 1
ATOM 1151 C CA . ALA A 1 154 ? -11.016 -8.794 12.062 1.00 95.06 154 ALA A CA 1
ATOM 1152 C C . ALA A 1 154 ? -12.022 -8.659 10.894 1.00 95.06 154 ALA A C 1
ATOM 1154 O O . ALA A 1 154 ? -11.869 -7.804 10.024 1.00 95.06 154 ALA A O 1
ATOM 1155 N N . GLN A 1 155 ? -13.135 -9.399 10.948 1.00 93.31 155 GLN A N 1
ATOM 1156 C CA . GLN A 1 155 ? -14.230 -9.330 9.970 1.00 93.31 155 GLN A CA 1
ATOM 1157 C C . GLN A 1 155 ? -14.861 -7.935 9.785 1.00 93.31 155 GLN A C 1
ATOM 1159 O O . GLN A 1 155 ? -15.441 -7.664 8.733 1.00 93.31 155 GLN A O 1
ATOM 1164 N N . TYR A 1 156 ? -14.798 -7.050 10.787 1.00 94.25 156 TYR A N 1
ATOM 1165 C CA . TYR A 1 156 ? -15.381 -5.708 10.684 1.00 94.25 156 TYR A CA 1
ATOM 1166 C C . TYR A 1 156 ? -14.509 -4.753 9.873 1.00 94.25 156 TYR A C 1
ATOM 1168 O O . TYR A 1 156 ? -15.046 -3.793 9.335 1.00 94.25 156 TYR A O 1
ATOM 1176 N N . LEU A 1 157 ? -13.213 -5.038 9.705 1.00 94.69 157 LEU A N 1
ATOM 1177 C CA . LEU A 1 157 ? -12.328 -4.222 8.866 1.00 94.69 157 LEU A CA 1
ATOM 1178 C C . LEU A 1 157 ? -12.718 -4.274 7.378 1.00 94.69 157 LEU A C 1
ATOM 1180 O O . LEU A 1 157 ? -12.344 -3.379 6.627 1.00 94.69 157 LEU A O 1
ATOM 1184 N N . ARG A 1 158 ? -13.497 -5.292 6.972 1.00 88.44 158 ARG A N 1
ATOM 1185 C CA . ARG A 1 158 ? -14.076 -5.440 5.626 1.00 88.44 158 ARG A CA 1
ATOM 1186 C C . ARG A 1 158 ? -15.440 -4.782 5.476 1.00 88.44 158 ARG A C 1
ATOM 1188 O O . ARG A 1 158 ? -15.901 -4.573 4.359 1.00 88.44 158 ARG A O 1
ATOM 1195 N N . ARG A 1 159 ? -16.158 -4.553 6.573 1.00 92.19 159 ARG A N 1
ATOM 1196 C CA . ARG A 1 159 ? -17.519 -4.042 6.439 1.00 92.19 159 ARG A CA 1
ATOM 1197 C C . ARG A 1 159 ? -17.444 -2.598 5.959 1.00 92.19 159 ARG A C 1
ATOM 1199 O O . ARG A 1 159 ? -16.612 -1.855 6.486 1.00 92.19 159 ARG A O 1
ATOM 1206 N N . PRO A 1 160 ? -18.300 -2.207 5.005 1.00 92.81 160 PRO A N 1
ATOM 1207 C CA . PRO A 1 160 ? -18.396 -0.811 4.654 1.00 92.81 160 PRO A CA 1
ATOM 1208 C C . PRO A 1 160 ? -18.730 0.014 5.891 1.00 92.81 160 PRO A C 1
ATOM 1210 O O . PRO A 1 160 ? -19.558 -0.386 6.724 1.00 92.81 160 PRO A O 1
ATOM 1213 N N . LEU A 1 161 ? -18.028 1.126 6.047 1.00 90.88 161 LEU A N 1
ATOM 1214 C CA . LEU A 1 161 ? -18.224 2.018 7.175 1.00 90.88 161 LEU A CA 1
ATOM 1215 C C . LEU A 1 161 ? -19.395 2.940 6.855 1.00 90.88 161 LEU A C 1
ATOM 1217 O O . LEU A 1 161 ? -19.330 3.748 5.940 1.00 90.88 161 LEU A O 1
ATOM 1221 N N . LEU A 1 162 ? -20.484 2.838 7.616 1.00 88.75 162 LEU A N 1
ATOM 1222 C CA . LEU A 1 162 ? -21.595 3.773 7.442 1.00 88.75 162 LEU A CA 1
ATOM 1223 C C . LEU A 1 162 ? -21.126 5.196 7.769 1.00 88.75 162 LEU A C 1
ATOM 1225 O O . LEU A 1 162 ? -20.438 5.401 8.769 1.00 88.75 162 LEU A O 1
ATOM 1229 N N . GLY A 1 163 ? -21.519 6.159 6.934 1.00 85.44 163 GLY A N 1
ATOM 1230 C CA . GLY A 1 163 ? -21.166 7.573 7.086 1.00 85.44 163 GLY A CA 1
ATOM 1231 C C . GLY A 1 163 ? -19.979 8.039 6.232 1.00 85.44 163 GLY A C 1
ATOM 1232 O O . GLY A 1 163 ? -19.617 9.214 6.309 1.00 85.44 163 GLY A O 1
ATOM 1233 N N . THR A 1 164 ? -19.384 7.160 5.420 1.00 88.56 164 THR A N 1
ATOM 1234 C CA . THR A 1 164 ? -18.433 7.523 4.355 1.00 88.56 164 THR A CA 1
ATOM 1235 C C . THR A 1 164 ? -19.161 8.037 3.109 1.00 88.56 164 THR A C 1
ATOM 1237 O O . THR A 1 164 ? -20.369 7.850 2.949 1.00 88.56 164 THR A O 1
ATOM 1240 N N . SER A 1 165 ? -18.437 8.716 2.213 1.00 89.38 165 SER A N 1
ATOM 1241 C CA . SER A 1 165 ? -18.995 9.169 0.929 1.00 89.38 165 SER A CA 1
ATOM 1242 C C . SER A 1 165 ? -19.185 8.033 -0.075 1.00 89.38 165 SER A C 1
ATOM 1244 O O . SER A 1 165 ? -20.080 8.112 -0.913 1.00 89.38 165 SER A O 1
ATOM 1246 N N . ASP A 1 166 ? -18.346 6.999 0.004 1.00 90.25 166 ASP A N 1
ATOM 1247 C CA . ASP A 1 166 ? -18.448 5.785 -0.803 1.00 90.25 166 ASP A CA 1
ATOM 1248 C C . ASP A 1 166 ? -19.074 4.669 0.066 1.00 90.25 166 ASP A C 1
ATOM 1250 O O . ASP A 1 166 ? -18.508 4.316 1.104 1.00 90.25 166 ASP A O 1
ATOM 1254 N N . PRO A 1 167 ? -20.256 4.132 -0.297 1.00 88.50 167 PRO A N 1
ATOM 1255 C CA . PRO A 1 167 ? -20.961 3.128 0.499 1.00 88.50 167 PRO A CA 1
ATOM 1256 C C . PRO A 1 167 ? -2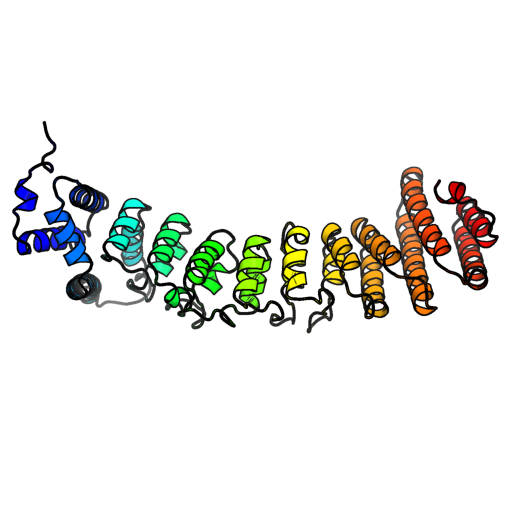0.259 1.769 0.541 1.00 88.50 167 PRO A C 1
ATOM 1258 O O . PRO A 1 167 ? -20.658 0.939 1.355 1.00 88.50 167 PRO A O 1
ATOM 1261 N N . ASP A 1 168 ? -19.252 1.540 -0.305 1.00 91.06 168 ASP A N 1
ATOM 1262 C CA . ASP A 1 168 ? -18.427 0.329 -0.308 1.00 91.06 168 ASP A CA 1
ATOM 1263 C C . ASP A 1 168 ? -17.074 0.554 0.393 1.00 91.06 168 ASP A C 1
ATOM 1265 O O . ASP A 1 168 ? -16.228 -0.343 0.452 1.00 91.06 168 ASP A O 1
ATOM 1269 N N . GLU A 1 169 ? -16.858 1.746 0.958 1.00 92.44 169 GLU A N 1
ATOM 1270 C CA . GLU A 1 169 ? -15.591 2.123 1.565 1.00 92.44 169 GLU A CA 1
ATOM 1271 C C . GLU A 1 169 ? -15.376 1.402 2.899 1.00 92.44 169 GLU A C 1
ATOM 1273 O O . GLU A 1 169 ? -16.122 1.548 3.873 1.00 92.44 169 GLU A O 1
ATOM 1278 N N . THR A 1 170 ? -14.326 0.590 2.941 1.00 94.81 170 THR A N 1
ATOM 1279 C CA . THR A 1 170 ? -13.931 -0.173 4.127 1.00 94.81 170 THR A CA 1
ATOM 1280 C C . THR A 1 170 ? -12.852 0.569 4.908 1.00 94.81 170 THR A C 1
ATOM 1282 O O . THR A 1 170 ? -12.158 1.433 4.370 1.00 94.81 170 THR A O 1
ATOM 1285 N N . TYR A 1 171 ? -12.638 0.195 6.173 1.00 95.44 171 TYR A N 1
ATOM 1286 C CA . TYR A 1 171 ? -11.528 0.752 6.953 1.00 95.44 171 TYR A CA 1
ATOM 1287 C C . TYR A 1 171 ? -10.175 0.549 6.244 1.00 95.44 171 TYR A C 1
ATOM 1289 O O . TYR A 1 171 ? -9.351 1.464 6.203 1.00 95.44 171 TYR A O 1
ATOM 1297 N N . LEU A 1 172 ? -9.950 -0.641 5.668 1.00 95.00 172 LEU A N 1
ATOM 1298 C CA . LEU A 1 172 ? -8.719 -0.942 4.933 1.00 95.00 172 LEU A CA 1
ATOM 1299 C C . LEU A 1 172 ? -8.540 -0.040 3.717 1.00 95.00 172 LEU A C 1
ATOM 1301 O O . LEU A 1 172 ? -7.435 0.445 3.512 1.00 95.00 172 LEU A O 1
ATOM 1305 N N . ALA A 1 173 ? -9.606 0.195 2.949 1.00 94.38 173 ALA A N 1
ATOM 1306 C CA . ALA A 1 173 ? -9.557 1.061 1.776 1.00 94.38 173 ALA A CA 1
ATOM 1307 C C . ALA A 1 173 ? -9.191 2.504 2.164 1.00 94.38 173 ALA A C 1
ATOM 1309 O O . ALA A 1 173 ? -8.260 3.073 1.599 1.00 94.38 173 ALA A O 1
ATOM 1310 N N . ILE A 1 174 ? -9.823 3.057 3.209 1.00 95.69 174 ILE A N 1
ATOM 1311 C CA . ILE A 1 174 ? -9.531 4.422 3.695 1.00 95.69 174 ILE A CA 1
ATOM 1312 C C . ILE A 1 174 ? -8.077 4.554 4.146 1.00 95.69 174 ILE A C 1
ATOM 1314 O O . ILE A 1 174 ? -7.447 5.601 3.981 1.00 95.69 174 ILE A O 1
ATOM 1318 N N . ARG A 1 175 ? -7.536 3.502 4.766 1.00 96.50 175 ARG A N 1
ATOM 1319 C CA . ARG A 1 175 ? -6.166 3.502 5.283 1.00 96.50 175 ARG A CA 1
ATOM 1320 C C . ARG A 1 175 ? -5.141 2.961 4.310 1.00 96.50 175 ARG A C 1
ATOM 1322 O O . ARG A 1 175 ? -3.971 3.024 4.650 1.00 96.50 175 ARG A O 1
ATOM 1329 N N . ALA A 1 176 ? -5.531 2.528 3.115 1.00 95.94 176 ALA A N 1
ATOM 1330 C CA . ALA A 1 176 ? -4.639 1.908 2.144 1.00 95.94 176 ALA A CA 1
ATOM 1331 C C . ALA A 1 176 ? -3.408 2.762 1.823 1.00 95.94 176 ALA A C 1
ATOM 1333 O O . ALA A 1 176 ? -2.365 2.190 1.563 1.00 95.94 176 ALA A O 1
ATOM 1334 N N . GLY A 1 177 ? -3.508 4.097 1.887 1.00 95.25 177 GLY A N 1
ATOM 1335 C CA . GLY A 1 177 ? -2.403 5.043 1.676 1.00 95.25 177 GLY A CA 1
ATOM 1336 C C . GLY A 1 177 ? -1.584 5.421 2.921 1.00 95.25 177 GLY A C 1
ATOM 1337 O O . GLY A 1 177 ? -0.701 6.272 2.820 1.00 95.25 177 GLY A O 1
ATOM 1338 N N . ASP A 1 178 ? -1.875 4.852 4.095 1.00 96.19 178 ASP A N 1
ATOM 1339 C CA . ASP A 1 178 ? -1.241 5.213 5.367 1.00 96.19 178 ASP A CA 1
ATOM 1340 C C . ASP A 1 178 ? -0.214 4.153 5.827 1.00 96.19 178 ASP A C 1
ATOM 1342 O O . ASP A 1 178 ? -0.609 3.058 6.249 1.00 96.19 178 ASP A O 1
ATOM 1346 N N . PRO A 1 179 ? 1.095 4.485 5.855 1.00 94.88 179 PRO A N 1
ATOM 1347 C CA . PRO A 1 179 ? 2.161 3.530 6.168 1.00 94.88 179 PRO A CA 1
ATOM 1348 C C . PRO A 1 179 ? 2.192 3.034 7.610 1.00 94.88 179 PRO A C 1
ATOM 1350 O O . PRO A 1 179 ? 2.924 2.095 7.912 1.00 94.88 179 PRO A O 1
ATOM 1353 N N . ILE A 1 180 ? 1.444 3.660 8.515 1.00 94.88 180 ILE A N 1
ATOM 1354 C CA . ILE A 1 180 ? 1.413 3.294 9.933 1.00 94.88 180 ILE A CA 1
ATOM 1355 C C . ILE A 1 180 ? 0.119 2.537 10.235 1.00 94.88 180 ILE A C 1
ATOM 1357 O O . ILE A 1 180 ? 0.134 1.487 10.884 1.00 94.88 180 ILE A O 1
ATOM 1361 N N . ARG A 1 181 ? -1.014 3.053 9.753 1.00 95.88 181 ARG A N 1
ATOM 1362 C CA . ARG A 1 181 ? -2.343 2.521 10.079 1.00 95.88 181 ARG A CA 1
ATOM 1363 C C . ARG A 1 181 ? -2.683 1.269 9.282 1.00 95.88 181 ARG A C 1
ATOM 1365 O O . ARG A 1 181 ? -3.268 0.345 9.855 1.00 95.88 181 ARG A O 1
ATOM 1372 N N . PHE A 1 182 ? -2.305 1.205 8.002 1.00 96.62 182 PHE A N 1
ATOM 1373 C CA . PHE A 1 182 ? -2.591 0.034 7.175 1.00 96.62 182 PHE A CA 1
ATOM 1374 C C . PHE A 1 182 ? -1.895 -1.231 7.691 1.00 96.62 182 PHE A C 1
ATOM 1376 O O . PHE A 1 182 ? -2.601 -2.213 7.936 1.00 96.62 182 PHE A O 1
ATOM 1383 N N . PRO A 1 183 ? -0.569 -1.245 7.963 1.00 95.81 183 PRO A N 1
ATOM 1384 C CA . PRO A 1 183 ? 0.098 -2.468 8.411 1.00 95.81 183 PRO A CA 1
ATOM 1385 C C . PRO A 1 183 ? -0.457 -3.033 9.723 1.00 95.81 183 PRO A C 1
ATOM 1387 O O . PRO A 1 183 ? -0.520 -4.254 9.876 1.00 95.81 183 PRO A O 1
ATOM 1390 N N . ARG A 1 184 ? -0.901 -2.169 10.649 1.00 95.25 184 ARG A N 1
ATOM 1391 C CA . ARG A 1 184 ? -1.539 -2.586 11.910 1.00 95.25 184 ARG A CA 1
ATOM 1392 C C . ARG A 1 184 ? -2.869 -3.294 11.661 1.00 95.25 184 ARG A C 1
ATOM 1394 O O . ARG A 1 184 ? -3.098 -4.381 12.187 1.00 95.25 184 ARG A O 1
ATOM 1401 N N . ALA A 1 185 ? -3.730 -2.708 10.831 1.00 96.19 185 ALA A N 1
ATOM 1402 C CA . ALA A 1 185 ? -4.999 -3.332 10.468 1.00 96.19 185 ALA A CA 1
ATOM 1403 C C . ALA A 1 185 ? -4.789 -4.629 9.676 1.00 96.19 185 ALA A C 1
ATOM 1405 O O . ALA A 1 185 ? -5.458 -5.628 9.939 1.00 96.19 185 ALA A O 1
ATOM 1406 N N . TRP A 1 186 ? -3.805 -4.648 8.775 1.00 96.12 186 TRP A N 1
ATOM 1407 C CA . TRP A 1 186 ? -3.433 -5.844 8.027 1.00 96.12 186 TRP A CA 1
ATOM 1408 C C . TRP A 1 186 ? -2.934 -6.973 8.937 1.00 96.12 186 TRP A C 1
ATOM 1410 O O . TRP A 1 186 ? -3.371 -8.110 8.796 1.00 96.12 186 TRP A O 1
ATOM 1420 N N . GLN A 1 187 ? -2.086 -6.674 9.929 1.00 95.38 187 GLN A N 1
ATOM 1421 C CA . GLN A 1 187 ? -1.612 -7.661 10.912 1.00 95.38 187 GLN A CA 1
ATOM 1422 C C . GLN A 1 187 ? -2.758 -8.345 11.652 1.00 95.38 187 GLN A C 1
ATOM 1424 O O . GLN A 1 187 ? -2.712 -9.549 11.903 1.00 95.38 187 GLN A O 1
ATOM 1429 N N . LYS A 1 188 ? -3.808 -7.591 11.963 1.00 94.88 188 LYS A N 1
ATOM 1430 C CA . LYS A 1 188 ? -4.989 -8.141 12.610 1.00 94.88 188 LYS A CA 1
ATOM 1431 C C . LYS A 1 188 ? -5.769 -9.107 11.717 1.00 94.88 188 LYS A C 1
ATOM 1433 O O . LYS A 1 188 ? -6.240 -10.130 12.204 1.00 94.88 188 LYS A O 1
ATOM 1438 N N . LEU A 1 189 ? -5.893 -8.798 10.427 1.00 94.31 189 LEU A N 1
ATOM 1439 C CA . LEU A 1 189 ? -6.528 -9.681 9.442 1.00 94.31 189 LEU A CA 1
ATOM 1440 C C . LEU A 1 189 ? -5.706 -10.934 9.178 1.00 94.31 189 LEU A C 1
ATOM 1442 O O . LEU A 1 189 ? -6.245 -12.027 9.043 1.00 94.31 189 LEU A O 1
ATOM 1446 N N . GLU A 1 190 ? -4.392 -10.774 9.110 1.00 93.12 190 GLU A N 1
ATOM 1447 C CA . GLU A 1 190 ? -3.468 -11.872 8.878 1.00 93.12 190 GLU A CA 1
ATOM 1448 C C . GLU A 1 190 ? -3.481 -12.885 10.026 1.00 93.12 190 GLU A C 1
ATOM 1450 O O . GLU A 1 190 ? -3.429 -14.087 9.769 1.00 93.12 190 GLU A O 1
ATOM 1455 N N . ALA A 1 191 ? -3.611 -12.412 11.270 1.00 93.81 191 ALA A N 1
ATOM 1456 C CA . ALA A 1 191 ? -3.716 -13.267 12.451 1.00 93.81 191 ALA A CA 1
ATOM 1457 C C . ALA A 1 191 ? -4.964 -14.171 12.436 1.00 93.81 191 ALA A C 1
ATOM 1459 O O . ALA A 1 191 ? -4.960 -15.232 13.063 1.00 93.81 191 ALA A O 1
ATOM 1460 N N . ASP A 1 192 ? -6.016 -13.781 11.713 1.00 94.62 192 ASP A N 1
ATOM 1461 C CA . ASP A 1 192 ? -7.214 -14.592 11.529 1.00 94.62 192 ASP A CA 1
ATOM 1462 C C . ASP A 1 192 ? -7.103 -15.438 10.250 1.00 94.62 192 ASP A C 1
ATOM 1464 O O . ASP A 1 192 ? -7.439 -15.024 9.136 1.00 94.62 192 ASP A O 1
ATOM 1468 N N . THR A 1 193 ? -6.619 -16.668 10.419 1.00 92.31 193 THR A N 1
ATOM 1469 C CA . THR A 1 193 ? -6.435 -17.636 9.325 1.00 92.31 193 THR A CA 1
ATOM 1470 C C . THR A 1 193 ? -7.748 -18.172 8.759 1.00 92.31 193 THR A C 1
ATOM 1472 O O . THR A 1 193 ? -7.733 -18.817 7.711 1.00 92.31 193 THR A O 1
ATOM 1475 N N . THR A 1 194 ? -8.886 -17.901 9.410 1.00 93.62 194 THR A N 1
ATOM 1476 C CA . THR A 1 194 ? -10.206 -18.309 8.906 1.00 93.62 194 THR A CA 1
ATOM 1477 C C . THR A 1 194 ? -10.713 -17.394 7.792 1.00 93.62 194 THR A C 1
ATOM 1479 O O . THR A 1 194 ? -11.623 -17.770 7.051 1.00 93.62 194 THR A O 1
ATOM 1482 N N . LEU A 1 195 ? -10.110 -16.210 7.643 1.00 92.00 195 LEU A N 1
ATOM 1483 C CA . LEU A 1 195 ? -10.468 -15.245 6.615 1.00 92.00 195 LEU A CA 1
ATOM 1484 C C . LEU A 1 195 ? -9.774 -15.577 5.289 1.00 92.00 195 LEU A C 1
ATOM 1486 O O . LEU A 1 195 ? -8.540 -15.572 5.189 1.00 92.00 195 LEU A O 1
ATOM 1490 N N . ASP A 1 196 ? -10.583 -15.797 4.255 1.00 92.56 196 ASP A N 1
ATOM 1491 C CA . ASP A 1 196 ? -10.142 -15.722 2.865 1.00 92.56 196 ASP A CA 1
ATOM 1492 C C . ASP A 1 196 ? -10.010 -14.249 2.483 1.00 92.56 196 ASP A C 1
ATOM 1494 O O . ASP A 1 196 ? -11.021 -13.551 2.459 1.00 92.56 196 ASP A O 1
ATOM 1498 N N . LEU A 1 197 ? -8.779 -13.783 2.250 1.00 89.94 197 LEU A N 1
ATOM 1499 C CA . LEU A 1 197 ? -8.456 -12.381 1.962 1.00 89.94 197 LEU A CA 1
ATOM 1500 C C . LEU A 1 197 ? -8.419 -12.075 0.454 1.00 89.94 197 LEU A C 1
ATOM 1502 O O . LEU A 1 197 ? -8.173 -10.932 0.066 1.00 89.94 197 LEU A O 1
ATOM 1506 N N . ILE A 1 198 ? -8.674 -13.062 -0.410 1.00 89.81 198 ILE A N 1
ATOM 1507 C CA . ILE A 1 198 ? -8.650 -12.869 -1.863 1.00 89.81 198 ILE A CA 1
ATOM 1508 C C . ILE A 1 198 ? -9.756 -11.883 -2.272 1.00 89.81 198 ILE A C 1
ATOM 1510 O O . ILE A 1 198 ? -10.917 -12.018 -1.883 1.00 89.81 198 ILE A O 1
ATOM 1514 N N . GLY A 1 199 ? -9.385 -10.860 -3.050 1.00 87.25 199 GLY A N 1
ATOM 1515 C CA . GLY A 1 199 ? -10.307 -9.825 -3.534 1.00 87.25 199 GLY A CA 1
ATOM 1516 C C . GLY A 1 199 ? -10.754 -8.805 -2.479 1.00 87.25 199 GLY A C 1
ATOM 1517 O O . GLY A 1 199 ? -11.749 -8.116 -2.686 1.00 87.25 199 GLY A O 1
ATOM 1518 N N . TRP A 1 200 ? -10.065 -8.712 -1.335 1.00 88.69 200 TRP A N 1
ATOM 1519 C CA . TRP A 1 200 ? -10.412 -7.749 -0.277 1.00 88.69 200 TRP A CA 1
ATOM 1520 C C . TRP A 1 200 ? -9.963 -6.321 -0.552 1.00 88.69 200 TRP A C 1
ATOM 1522 O O . TRP A 1 200 ? -10.539 -5.387 -0.001 1.00 88.69 200 TRP A O 1
ATOM 1532 N N . LEU A 1 201 ? -8.915 -6.164 -1.350 1.00 91.88 201 LEU A N 1
ATOM 1533 C CA . LEU A 1 201 ? -8.353 -4.873 -1.706 1.00 91.88 201 LEU A CA 1
ATOM 1534 C C . LEU A 1 201 ? -8.700 -4.604 -3.161 1.00 91.88 201 LEU A C 1
ATOM 1536 O O . LEU A 1 201 ? -8.483 -5.462 -4.018 1.00 91.88 201 LEU A O 1
ATOM 1540 N N . ARG A 1 202 ? -9.254 -3.423 -3.429 1.00 92.12 202 ARG A N 1
ATOM 1541 C CA . ARG A 1 202 ? -9.490 -2.970 -4.799 1.00 92.12 202 ARG A CA 1
ATOM 1542 C C . ARG A 1 202 ? -8.143 -2.639 -5.453 1.00 92.12 202 ARG A C 1
ATOM 1544 O O . ARG A 1 202 ? -7.181 -2.331 -4.742 1.00 92.12 202 ARG A O 1
ATOM 1551 N N . PRO A 1 203 ? -8.068 -2.607 -6.793 1.00 90.69 203 PRO A N 1
ATOM 1552 C CA . PRO A 1 203 ? -6.840 -2.220 -7.485 1.00 90.69 203 PRO A CA 1
ATOM 1553 C C . PRO A 1 203 ? -6.322 -0.841 -7.041 1.00 90.69 203 PRO A C 1
ATOM 1555 O O . PRO A 1 203 ? -5.122 -0.655 -6.858 1.00 90.69 203 PRO A O 1
ATOM 1558 N N . THR A 1 204 ? -7.229 0.107 -6.782 1.00 92.12 204 THR A N 1
ATOM 1559 C CA . THR A 1 204 ? -6.905 1.440 -6.249 1.00 92.12 204 THR A CA 1
ATOM 1560 C C . THR A 1 204 ? -6.287 1.381 -4.855 1.00 92.12 204 THR A C 1
ATOM 1562 O O . THR A 1 204 ? -5.344 2.112 -4.572 1.00 92.12 204 THR A O 1
ATOM 1565 N N . ASP A 1 205 ? -6.769 0.485 -3.994 1.00 93.94 205 ASP A N 1
ATOM 1566 C CA . ASP A 1 205 ? -6.247 0.333 -2.636 1.00 93.94 205 ASP A CA 1
ATOM 1567 C C . ASP A 1 205 ? -4.822 -0.251 -2.695 1.00 93.94 205 ASP A C 1
ATOM 1569 O O . ASP A 1 205 ? -3.905 0.260 -2.055 1.00 93.94 205 ASP A O 1
ATOM 1573 N N . LEU A 1 206 ? -4.597 -1.266 -3.541 1.00 93.31 206 LEU A N 1
ATOM 1574 C CA . LEU A 1 206 ? -3.263 -1.828 -3.797 1.00 93.31 206 LEU A CA 1
ATOM 1575 C C . LEU A 1 206 ? -2.293 -0.785 -4.354 1.00 93.31 206 LEU A C 1
ATOM 1577 O O . LEU A 1 206 ? -1.128 -0.740 -3.953 1.00 93.31 206 LEU A O 1
ATOM 1581 N N . PHE A 1 207 ? -2.778 0.074 -5.247 1.00 92.31 207 PHE A N 1
ATOM 1582 C CA . PHE A 1 207 ? -2.004 1.178 -5.793 1.00 92.31 207 PHE A CA 1
ATOM 1583 C C . PHE A 1 207 ? -1.532 2.137 -4.690 1.00 92.31 207 PHE A C 1
ATOM 1585 O O . PHE A 1 207 ? -0.361 2.521 -4.673 1.00 92.31 207 PHE A O 1
ATOM 1592 N N . GLU A 1 208 ? -2.408 2.495 -3.746 1.00 94.38 208 GLU A N 1
ATOM 1593 C CA . GLU A 1 208 ? -2.060 3.340 -2.596 1.00 94.38 208 GLU A CA 1
ATOM 1594 C C . GLU A 1 208 ? -1.061 2.662 -1.646 1.00 94.38 208 GLU A C 1
ATOM 1596 O O . GLU A 1 208 ? -0.087 3.297 -1.226 1.00 94.38 208 GLU A O 1
ATOM 1601 N N . ILE A 1 209 ? -1.232 1.364 -1.380 1.00 95.44 209 ILE A N 1
ATOM 1602 C CA . ILE A 1 209 ? -0.323 0.572 -0.534 1.00 95.44 209 ILE A CA 1
ATOM 1603 C C . ILE A 1 209 ? 1.088 0.547 -1.132 1.00 95.44 209 ILE A C 1
ATOM 1605 O O . ILE A 1 209 ? 2.079 0.773 -0.434 1.00 95.44 209 ILE A O 1
ATOM 1609 N N . CYS A 1 210 ? 1.207 0.339 -2.447 1.00 94.31 210 CYS A N 1
ATOM 1610 C CA . CYS A 1 210 ? 2.498 0.295 -3.139 1.00 94.31 210 CYS A CA 1
ATOM 1611 C C . CYS A 1 210 ? 3.327 1.580 -3.002 1.00 94.31 210 CYS A C 1
ATOM 1613 O O . CYS A 1 210 ? 4.543 1.529 -3.185 1.00 94.31 210 CYS A O 1
ATOM 1615 N N . LYS A 1 211 ? 2.720 2.723 -2.663 1.00 94.25 211 LYS A N 1
ATOM 1616 C CA . LYS A 1 211 ? 3.451 3.988 -2.480 1.00 94.25 211 LYS A CA 1
ATOM 1617 C C . LYS A 1 211 ? 4.364 3.981 -1.254 1.00 94.25 211 LYS A C 1
ATOM 1619 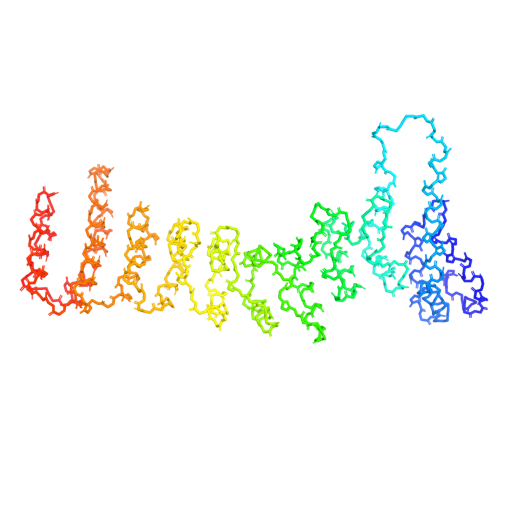O O . LYS A 1 211 ? 5.292 4.783 -1.194 1.00 94.25 211 LYS A O 1
ATOM 1624 N N . HIS A 1 212 ? 4.120 3.096 -0.292 1.00 94.88 212 HIS A N 1
ATOM 1625 C CA . HIS A 1 212 ? 4.857 3.050 0.974 1.00 94.88 212 HIS A CA 1
ATOM 1626 C C . HIS A 1 212 ? 5.096 1.627 1.503 1.00 94.88 212 HIS A C 1
ATOM 1628 O O . HIS A 1 212 ? 5.457 1.451 2.668 1.00 94.88 212 HIS A O 1
ATOM 1634 N N . ALA A 1 213 ? 4.857 0.608 0.679 1.00 94.88 213 ALA A N 1
ATOM 1635 C CA . ALA A 1 213 ? 5.018 -0.777 1.083 1.00 94.88 213 ALA A CA 1
ATOM 1636 C C . ALA A 1 213 ? 6.478 -1.103 1.416 1.00 94.88 213 ALA A C 1
ATOM 1638 O O . ALA A 1 213 ? 7.384 -0.782 0.660 1.00 94.88 213 ALA A O 1
ATOM 1639 N N . THR A 1 214 ? 6.712 -1.821 2.511 1.00 95.75 214 THR A N 1
ATOM 1640 C CA . THR A 1 214 ? 8.013 -2.456 2.750 1.00 95.75 214 THR A CA 1
ATOM 1641 C C . THR A 1 214 ? 8.048 -3.839 2.089 1.00 95.75 214 THR A C 1
ATOM 1643 O O . THR A 1 214 ? 6.980 -4.396 1.801 1.00 95.75 214 THR A O 1
ATOM 1646 N N . PRO A 1 215 ? 9.234 -4.433 1.866 1.00 93.88 215 PRO A N 1
ATOM 1647 C CA . PRO A 1 215 ? 9.336 -5.809 1.377 1.00 93.88 215 PRO A CA 1
ATOM 1648 C C . PRO A 1 215 ? 8.546 -6.792 2.252 1.00 93.88 215 PRO A C 1
ATOM 1650 O O . PRO A 1 215 ? 7.794 -7.614 1.739 1.00 93.88 215 PRO A O 1
ATOM 1653 N N . GLU A 1 216 ? 8.604 -6.629 3.578 1.00 94.62 216 GLU A N 1
ATOM 1654 C CA . GLU A 1 216 ? 7.894 -7.489 4.529 1.00 94.62 216 GLU A CA 1
ATOM 1655 C C . GLU A 1 216 ? 6.374 -7.343 4.418 1.00 94.62 216 GLU A C 1
ATOM 1657 O O . GLU A 1 216 ? 5.652 -8.337 4.490 1.00 94.62 216 GLU A O 1
ATOM 1662 N N . LEU A 1 217 ? 5.862 -6.117 4.251 1.00 94.50 217 LEU A N 1
ATOM 1663 C CA . LEU A 1 217 ? 4.429 -5.910 4.038 1.00 94.50 217 LEU A CA 1
ATOM 1664 C C . LEU A 1 217 ? 3.981 -6.555 2.724 1.00 94.50 217 LEU A C 1
ATOM 1666 O O . LEU A 1 217 ? 2.933 -7.201 2.688 1.00 94.50 217 LEU A O 1
ATOM 1670 N N . MET A 1 218 ? 4.778 -6.395 1.668 1.00 94.25 218 MET A N 1
ATOM 1671 C CA . MET A 1 218 ? 4.479 -6.945 0.352 1.00 94.25 218 MET A CA 1
ATOM 1672 C C . MET A 1 218 ? 4.448 -8.476 0.381 1.00 94.25 218 MET A C 1
ATOM 1674 O O . MET A 1 218 ? 3.459 -9.076 -0.036 1.00 94.25 218 MET A O 1
ATOM 1678 N N . ASP A 1 219 ? 5.463 -9.108 0.972 1.00 93.12 219 ASP A N 1
ATOM 1679 C CA . ASP A 1 219 ? 5.529 -10.564 1.134 1.00 93.12 219 ASP A CA 1
ATOM 1680 C C . ASP A 1 219 ? 4.334 -11.105 1.933 1.00 93.12 219 ASP A C 1
ATOM 1682 O O . ASP A 1 219 ? 3.756 -12.138 1.582 1.00 93.12 219 ASP A O 1
ATOM 1686 N N . ARG A 1 220 ? 3.910 -10.392 2.984 1.00 93.50 220 ARG A N 1
ATOM 1687 C CA . ARG A 1 220 ? 2.738 -10.762 3.796 1.00 93.50 220 ARG A CA 1
ATOM 1688 C C . ARG A 1 220 ? 1.428 -10.673 3.015 1.00 93.50 220 ARG A C 1
ATOM 1690 O O . ARG A 1 220 ? 0.608 -11.587 3.102 1.00 93.50 220 ARG A O 1
ATOM 1697 N N . LEU A 1 221 ? 1.224 -9.601 2.243 1.00 93.38 221 LEU A N 1
ATOM 1698 C CA . LEU A 1 221 ? 0.055 -9.456 1.362 1.00 93.38 221 LEU A CA 1
ATOM 1699 C C . LEU A 1 221 ? -0.006 -10.622 0.367 1.00 93.38 221 LEU A C 1
ATOM 1701 O O . LEU A 1 221 ? -1.022 -11.314 0.254 1.00 93.38 221 LEU A O 1
ATOM 1705 N N . LEU A 1 222 ? 1.118 -10.884 -0.293 1.00 91.19 222 LEU A N 1
ATOM 1706 C CA . LEU A 1 222 ? 1.262 -11.902 -1.327 1.00 91.19 222 LEU A CA 1
ATOM 1707 C C . LEU A 1 222 ? 1.075 -13.326 -0.790 1.00 91.19 222 LEU A C 1
ATOM 1709 O O . LEU A 1 222 ? 0.369 -14.133 -1.398 1.00 91.19 222 LEU A O 1
ATOM 1713 N N . THR A 1 223 ? 1.617 -13.624 0.392 1.00 91.25 223 THR A N 1
ATOM 1714 C CA . THR A 1 223 ? 1.455 -14.928 1.061 1.00 91.25 223 THR A CA 1
ATOM 1715 C C . THR A 1 223 ? -0.007 -15.223 1.410 1.00 91.25 223 THR A C 1
ATOM 1717 O O . THR A 1 223 ? -0.415 -16.384 1.446 1.00 91.25 223 THR A O 1
ATOM 1720 N N . ARG A 1 224 ? -0.833 -14.188 1.619 1.00 91.31 224 ARG A N 1
ATOM 1721 C CA . ARG A 1 224 ? -2.280 -14.337 1.856 1.00 91.31 224 ARG A CA 1
ATOM 1722 C C . ARG A 1 224 ? -3.111 -14.412 0.571 1.00 91.31 224 ARG A C 1
ATOM 1724 O O . ARG A 1 224 ? -4.336 -14.444 0.665 1.00 91.31 224 ARG A O 1
ATOM 1731 N N . GLY A 1 225 ? -2.474 -14.487 -0.599 1.00 89.56 225 GLY A N 1
ATOM 1732 C CA . GLY A 1 225 ? -3.147 -14.650 -1.889 1.00 89.56 225 GLY A CA 1
ATOM 1733 C C . GLY A 1 225 ? -3.650 -13.345 -2.505 1.00 89.56 225 GLY A C 1
ATOM 1734 O O . GLY A 1 225 ? -4.420 -13.387 -3.466 1.00 89.56 225 GLY A O 1
ATOM 1735 N N . ILE A 1 226 ? -3.230 -12.187 -1.981 1.00 91.25 226 ILE A N 1
ATOM 1736 C CA . ILE A 1 226 ? -3.517 -10.904 -2.624 1.00 91.25 226 ILE A CA 1
ATOM 1737 C C . ILE A 1 226 ? -2.817 -10.876 -3.981 1.00 91.25 226 ILE A C 1
ATOM 1739 O O . ILE A 1 226 ? -1.606 -11.063 -4.083 1.00 91.25 226 ILE A O 1
ATOM 1743 N N . THR A 1 227 ? -3.603 -10.668 -5.032 1.00 88.94 227 THR A N 1
ATOM 1744 C CA . THR A 1 227 ? -3.104 -10.608 -6.404 1.00 88.94 227 THR A CA 1
ATOM 1745 C C . THR A 1 227 ? -2.731 -9.171 -6.742 1.00 88.94 227 THR A C 1
ATOM 1747 O O . THR A 1 227 ? -3.533 -8.266 -6.562 1.00 88.94 227 THR A O 1
ATOM 1750 N N . LEU A 1 228 ? -1.516 -8.965 -7.251 1.00 85.19 228 LEU A N 1
ATOM 1751 C CA . LEU A 1 228 ? -1.008 -7.641 -7.649 1.00 85.19 228 LEU A CA 1
ATOM 1752 C C . LEU A 1 228 ? -1.112 -7.392 -9.160 1.00 85.19 228 LEU A C 1
ATOM 1754 O O . LEU A 1 228 ? -0.663 -6.366 -9.662 1.00 85.19 228 LEU A O 1
ATOM 1758 N N . ALA A 1 229 ? -1.705 -8.345 -9.884 1.00 84.50 229 ALA A N 1
ATOM 1759 C CA . ALA A 1 229 ? -1.923 -8.269 -11.325 1.00 84.50 229 ALA A CA 1
ATOM 1760 C C . ALA A 1 229 ? -3.098 -7.357 -11.712 1.00 84.50 229 ALA A C 1
ATOM 1762 O O . ALA A 1 229 ? -3.278 -7.084 -12.903 1.00 84.50 229 ALA A O 1
ATOM 1763 N N . ASP A 1 230 ? -3.889 -6.937 -10.726 1.00 86.12 230 ASP A N 1
ATOM 1764 C CA . ASP A 1 230 ? -5.010 -6.031 -10.900 1.00 86.12 230 ASP A CA 1
ATOM 1765 C C . ASP A 1 230 ? -4.526 -4.624 -11.273 1.00 86.12 230 ASP A C 1
ATOM 1767 O O . ASP A 1 230 ? -3.428 -4.190 -10.914 1.00 86.12 230 ASP A O 1
ATOM 1771 N N . VAL A 1 231 ? -5.352 -3.914 -12.038 1.00 90.31 231 VAL A N 1
ATOM 1772 C CA . VAL A 1 231 ? -5.022 -2.600 -12.595 1.00 90.31 231 VAL A CA 1
ATOM 1773 C C . VAL A 1 231 ? -6.093 -1.574 -12.245 1.00 90.31 231 VAL A C 1
ATOM 1775 O O . VAL A 1 231 ? -7.264 -1.923 -12.097 1.00 90.31 231 VAL A O 1
ATOM 1778 N N . ASP A 1 232 ? -5.685 -0.314 -12.104 1.00 89.38 232 ASP A N 1
ATOM 1779 C CA . ASP A 1 232 ? -6.599 0.814 -11.916 1.00 89.38 232 ASP A CA 1
ATOM 1780 C C . ASP A 1 232 ? -7.389 1.158 -13.200 1.00 89.38 232 ASP A C 1
ATOM 1782 O O . ASP A 1 232 ? -7.293 0.479 -14.227 1.00 89.38 232 ASP A O 1
ATOM 1786 N N . GLU A 1 233 ? -8.180 2.233 -13.151 1.00 88.69 233 GLU A N 1
ATOM 1787 C CA . GLU A 1 233 ? -8.995 2.707 -14.281 1.00 88.69 233 GLU A CA 1
ATOM 1788 C C . GLU A 1 233 ? -8.169 3.122 -15.514 1.00 88.69 233 GLU A C 1
ATOM 1790 O O . GLU A 1 233 ? -8.665 3.059 -16.641 1.00 88.69 233 GLU A O 1
ATOM 1795 N N . ASP A 1 234 ? -6.902 3.509 -15.329 1.00 88.12 234 ASP A N 1
ATOM 1796 C CA . ASP A 1 234 ? -5.963 3.821 -16.414 1.00 88.12 234 ASP A CA 1
ATOM 1797 C C . ASP A 1 234 ? -5.221 2.564 -16.919 1.00 88.12 234 ASP A C 1
ATOM 1799 O O . ASP A 1 234 ? -4.420 2.622 -17.863 1.00 88.12 234 ASP A O 1
ATOM 1803 N N . GLY A 1 235 ? -5.493 1.406 -16.314 1.00 90.50 235 GLY A N 1
ATOM 1804 C CA . GLY A 1 235 ? -4.819 0.145 -16.584 1.00 90.50 235 GLY A CA 1
ATOM 1805 C C . GLY A 1 235 ? -3.429 0.047 -15.966 1.00 90.50 235 GLY A C 1
ATOM 1806 O O . GLY A 1 235 ? -2.618 -0.755 -16.431 1.00 90.50 235 GLY A O 1
ATOM 1807 N N . ARG A 1 236 ? -3.126 0.854 -14.949 1.00 91.62 236 ARG A N 1
ATOM 1808 C CA . ARG A 1 236 ? -1.849 0.843 -14.232 1.00 91.62 236 ARG A CA 1
ATOM 1809 C C . ARG A 1 236 ? -1.920 -0.128 -13.058 1.00 91.62 236 ARG A C 1
ATOM 1811 O O . ARG A 1 236 ? -2.761 -0.004 -12.176 1.00 91.62 236 ARG A O 1
ATOM 1818 N N . GLY A 1 237 ? -1.016 -1.105 -13.054 1.00 91.38 237 GLY A N 1
ATOM 1819 C CA . GLY A 1 237 ? -0.837 -2.037 -11.932 1.00 91.38 237 GLY A CA 1
ATOM 1820 C C . GLY A 1 237 ? 0.167 -1.559 -10.876 1.00 91.38 237 GLY A C 1
ATOM 1821 O O . GLY A 1 237 ? 0.759 -0.480 -10.993 1.00 91.38 237 GLY A O 1
ATOM 1822 N N . CYS A 1 238 ? 0.438 -2.416 -9.890 1.00 92.62 238 CYS A N 1
ATOM 1823 C CA . CYS A 1 238 ? 1.343 -2.155 -8.761 1.00 92.62 238 CYS A CA 1
ATOM 1824 C C . CYS A 1 238 ? 2.754 -1.697 -9.168 1.00 92.62 238 CYS A C 1
ATOM 1826 O O . CYS A 1 238 ? 3.319 -0.812 -8.526 1.00 92.62 238 CYS A O 1
ATOM 1828 N N . TRP A 1 239 ? 3.308 -2.223 -10.268 1.00 93.12 239 TRP A N 1
ATOM 1829 C CA . TRP A 1 239 ? 4.604 -1.777 -10.800 1.00 93.12 239 TRP A CA 1
ATOM 1830 C C . TRP A 1 239 ? 4.637 -0.277 -11.123 1.00 93.12 239 TRP A C 1
ATOM 1832 O O . TRP A 1 239 ? 5.629 0.395 -10.838 1.00 93.12 239 TRP A O 1
ATOM 1842 N N . HIS A 1 240 ? 3.552 0.267 -11.678 1.00 94.06 240 HIS A N 1
ATOM 1843 C CA . HIS A 1 240 ? 3.460 1.689 -12.009 1.00 94.06 240 HIS A CA 1
ATOM 1844 C C . HIS A 1 240 ? 3.396 2.541 -10.738 1.00 94.06 240 HIS A C 1
ATOM 1846 O O . HIS A 1 240 ? 4.121 3.528 -10.625 1.00 94.06 240 HIS A O 1
ATOM 1852 N N . ALA A 1 241 ? 2.584 2.130 -9.758 1.00 93.88 241 ALA A N 1
ATOM 1853 C CA . ALA A 1 241 ? 2.480 2.806 -8.466 1.00 93.88 241 ALA A CA 1
ATOM 1854 C C . ALA A 1 241 ? 3.830 2.861 -7.742 1.00 93.88 241 ALA A C 1
ATOM 1856 O O . ALA A 1 241 ? 4.265 3.924 -7.290 1.00 93.88 241 ALA A O 1
ATOM 1857 N N . LEU A 1 242 ? 4.512 1.713 -7.692 1.00 95.06 242 LEU A N 1
ATOM 1858 C CA . LEU A 1 242 ? 5.804 1.551 -7.044 1.00 95.06 242 LEU A CA 1
ATOM 1859 C C . LEU A 1 242 ? 6.837 2.518 -7.645 1.00 95.06 242 LEU A C 1
ATOM 1861 O O . LEU A 1 242 ? 7.495 3.258 -6.923 1.00 95.06 242 LEU A O 1
ATOM 1865 N N . ILE A 1 243 ? 6.941 2.582 -8.971 1.00 95.44 243 ILE A N 1
ATOM 1866 C CA . ILE A 1 243 ? 7.915 3.450 -9.653 1.00 95.44 243 ILE A CA 1
ATOM 1867 C C . ILE A 1 243 ? 7.561 4.929 -9.510 1.00 95.44 243 ILE A C 1
ATOM 1869 O O . ILE A 1 243 ? 8.452 5.773 -9.366 1.00 95.44 243 ILE A O 1
ATOM 1873 N N . ALA A 1 244 ? 6.270 5.252 -9.579 1.00 95.19 244 ALA A N 1
ATOM 1874 C CA . ALA A 1 244 ? 5.820 6.629 -9.529 1.00 95.19 244 ALA A CA 1
ATOM 1875 C C . ALA A 1 244 ? 6.032 7.256 -8.150 1.00 95.19 244 ALA A C 1
ATOM 1877 O O . ALA A 1 244 ? 6.551 8.374 -8.050 1.00 95.19 244 ALA A O 1
ATOM 1878 N N . TYR A 1 245 ? 5.674 6.527 -7.096 1.00 95.56 245 TYR A N 1
ATOM 1879 C CA . TYR A 1 245 ? 5.464 7.123 -5.780 1.00 95.56 245 TYR A CA 1
ATOM 1880 C C . TYR A 1 245 ? 6.365 6.563 -4.685 1.00 95.56 245 TYR A C 1
ATOM 1882 O O . TYR A 1 245 ? 6.648 7.295 -3.738 1.00 95.56 245 TYR A O 1
ATOM 1890 N N . HIS A 1 246 ? 6.847 5.322 -4.800 1.00 95.94 246 HIS A N 1
ATOM 1891 C CA . HIS A 1 246 ? 7.655 4.737 -3.735 1.00 95.94 246 HIS A CA 1
ATOM 1892 C C . HIS A 1 246 ? 9.011 5.458 -3.619 1.00 95.94 246 HIS A C 1
ATOM 1894 O O . HIS A 1 246 ? 9.642 5.757 -4.642 1.00 95.94 246 HIS A O 1
ATOM 1900 N N . PRO A 1 247 ? 9.489 5.766 -2.398 1.00 94.06 247 PRO A N 1
ATOM 1901 C CA . PRO A 1 247 ? 10.773 6.439 -2.213 1.00 94.06 247 PRO A CA 1
ATOM 1902 C C . PRO A 1 247 ? 11.957 5.562 -2.638 1.00 94.06 247 PRO A C 1
ATOM 1904 O O . PRO A 1 247 ? 12.908 6.077 -3.222 1.00 94.06 247 PRO A O 1
ATOM 1907 N N . ASP A 1 248 ? 11.870 4.250 -2.400 1.00 95.12 248 ASP A N 1
ATOM 1908 C CA . ASP A 1 248 ? 12.906 3.274 -2.757 1.00 95.12 248 ASP A CA 1
ATOM 1909 C C . ASP A 1 248 ? 12.307 2.002 -3.385 1.00 95.12 248 ASP A C 1
ATOM 1911 O O . ASP A 1 248 ? 12.165 0.968 -2.731 1.00 95.12 248 ASP A O 1
ATOM 1915 N N . PRO A 1 249 ? 11.838 2.069 -4.638 1.00 94.62 249 PRO A N 1
ATOM 1916 C CA . PRO A 1 249 ? 11.160 0.953 -5.304 1.00 94.62 249 PRO A CA 1
ATOM 1917 C C . PRO A 1 249 ? 12.044 -0.292 -5.505 1.00 94.62 249 PRO A C 1
ATOM 1919 O O . PRO A 1 249 ? 11.523 -1.384 -5.727 1.00 94.62 249 PRO A O 1
ATOM 1922 N N . VAL A 1 250 ? 13.375 -0.157 -5.434 1.00 94.94 250 VAL A N 1
ATOM 1923 C CA . VAL A 1 250 ? 14.318 -1.265 -5.674 1.00 94.94 250 VAL A CA 1
ATOM 1924 C C . VAL A 1 250 ? 14.258 -2.303 -4.553 1.00 94.94 250 VAL A C 1
ATOM 1926 O O . VAL A 1 250 ? 14.459 -3.487 -4.816 1.00 94.94 250 VAL A O 1
ATOM 1929 N N . THR A 1 251 ? 13.947 -1.885 -3.324 1.00 95.06 251 THR A N 1
ATOM 1930 C CA . THR A 1 251 ? 13.840 -2.796 -2.171 1.00 95.06 251 THR A CA 1
ATOM 1931 C C . THR A 1 251 ? 12.620 -3.708 -2.255 1.00 95.06 251 THR A C 1
ATOM 1933 O O . THR A 1 251 ? 12.712 -4.876 -1.893 1.00 95.06 251 THR A O 1
ATOM 1936 N N . VAL A 1 252 ? 11.503 -3.205 -2.784 1.00 93.75 252 VAL A N 1
ATOM 1937 C CA . VAL A 1 252 ? 10.220 -3.927 -2.884 1.00 93.75 252 VAL A CA 1
ATOM 1938 C C . VAL A 1 252 ? 10.102 -4.715 -4.193 1.00 93.75 252 VAL A C 1
ATOM 1940 O O . VAL A 1 252 ? 9.385 -5.713 -4.261 1.00 93.75 252 VAL A O 1
ATOM 1943 N N . GLY A 1 253 ? 10.821 -4.295 -5.239 1.00 91.88 253 GLY A N 1
ATOM 1944 C CA . GLY A 1 253 ? 10.805 -4.928 -6.560 1.00 91.88 253 GLY A CA 1
ATOM 1945 C C . GLY A 1 253 ? 10.982 -6.457 -6.543 1.00 91.88 253 GLY A C 1
ATOM 1946 O O . GLY A 1 253 ? 10.211 -7.138 -7.216 1.00 91.88 253 GLY A O 1
ATOM 1947 N N . PRO A 1 254 ? 11.931 -7.034 -5.779 1.00 91.75 254 PRO A N 1
ATOM 1948 C CA . PRO A 1 254 ? 12.093 -8.485 -5.683 1.00 91.75 254 PRO A CA 1
ATOM 1949 C C . PRO A 1 254 ? 10.847 -9.221 -5.170 1.00 91.75 254 PRO A C 1
ATOM 1951 O O . PRO A 1 254 ? 10.450 -10.211 -5.782 1.00 91.75 254 PRO A O 1
ATOM 1954 N N . SER A 1 255 ? 10.207 -8.722 -4.107 1.00 90.38 255 SER A N 1
ATOM 1955 C CA . SER A 1 255 ? 8.958 -9.282 -3.569 1.00 90.38 255 SER A CA 1
ATOM 1956 C C . SER A 1 255 ? 7.846 -9.258 -4.612 1.00 90.38 255 SER A C 1
ATOM 1958 O O . SER A 1 255 ? 7.159 -10.256 -4.826 1.00 90.38 255 SER A O 1
ATOM 1960 N N . LEU A 1 256 ? 7.719 -8.137 -5.327 1.00 89.25 256 LEU A N 1
ATOM 1961 C CA . LEU A 1 256 ? 6.730 -7.990 -6.390 1.00 89.25 256 LEU A CA 1
ATOM 1962 C C . LEU A 1 256 ? 6.999 -8.962 -7.549 1.00 89.25 256 LEU A C 1
ATOM 1964 O O . LEU A 1 256 ? 6.077 -9.628 -8.005 1.00 89.25 256 LEU A O 1
ATOM 1968 N N . LEU A 1 257 ? 8.255 -9.114 -7.975 1.00 89.19 257 LEU A N 1
ATOM 1969 C CA . LEU A 1 257 ? 8.648 -9.990 -9.086 1.00 89.19 257 LEU A CA 1
ATOM 1970 C C . LEU A 1 257 ? 8.361 -11.475 -8.821 1.00 89.19 257 LEU A C 1
ATOM 1972 O O . LEU A 1 257 ? 8.066 -12.220 -9.755 1.00 89.19 257 LEU A O 1
ATOM 1976 N N . CYS A 1 258 ? 8.432 -11.913 -7.561 1.00 84.50 258 CYS A N 1
ATOM 1977 C CA . CYS A 1 258 ? 8.104 -13.287 -7.175 1.00 84.50 258 CYS A CA 1
ATOM 1978 C C . CYS A 1 258 ? 6.635 -13.656 -7.448 1.00 84.50 258 CYS A C 1
ATOM 1980 O O . CYS A 1 258 ? 6.332 -14.837 -7.617 1.00 84.50 258 CYS A O 1
ATOM 1982 N N . HIS A 1 259 ? 5.735 -12.670 -7.498 1.00 79.19 259 HIS A N 1
ATOM 1983 C CA . HIS A 1 259 ? 4.289 -12.895 -7.575 1.00 79.19 259 HIS A CA 1
ATOM 1984 C C . HIS A 1 259 ? 3.620 -12.250 -8.798 1.00 79.19 259 HIS A C 1
ATOM 1986 O O . HIS A 1 259 ? 2.632 -12.784 -9.298 1.00 79.19 259 HIS A O 1
ATOM 1992 N N . ASP A 1 260 ? 4.174 -11.155 -9.316 1.00 79.38 260 ASP A N 1
ATOM 1993 C CA . ASP A 1 260 ? 3.866 -10.582 -10.625 1.00 79.38 260 ASP A CA 1
ATOM 1994 C C . ASP A 1 260 ? 5.145 -10.582 -11.485 1.00 79.38 260 ASP A C 1
ATOM 1996 O O . ASP A 1 260 ? 5.965 -9.659 -11.396 1.00 79.38 260 ASP A O 1
ATOM 2000 N N . PRO A 1 261 ? 5.350 -11.626 -12.311 1.00 71.56 261 PRO A N 1
ATOM 2001 C CA . PRO A 1 261 ? 6.618 -11.853 -12.996 1.00 71.56 261 PRO A CA 1
ATOM 2002 C C . PRO A 1 261 ? 6.861 -10.895 -14.167 1.00 71.56 261 PRO A C 1
ATOM 2004 O O . PRO A 1 261 ? 7.920 -10.979 -14.793 1.00 71.56 261 PRO A O 1
ATOM 2007 N N . ASP A 1 262 ? 5.899 -10.031 -14.510 1.00 83.88 262 ASP A N 1
ATOM 2008 C CA . ASP A 1 262 ? 5.979 -9.195 -15.704 1.00 83.88 262 ASP A CA 1
ATOM 2009 C C . ASP A 1 262 ? 6.004 -7.683 -15.402 1.00 83.88 262 ASP A C 1
ATOM 2011 O O . ASP A 1 262 ? 5.011 -6.979 -15.614 1.00 83.88 262 ASP A O 1
ATOM 2015 N N . PRO A 1 263 ? 7.174 -7.130 -15.022 1.00 86.06 263 PRO A N 1
ATOM 2016 C CA . PRO A 1 263 ? 7.370 -5.687 -14.888 1.00 86.06 263 PRO A CA 1
ATOM 2017 C C . PRO A 1 263 ? 7.363 -4.949 -16.240 1.00 86.06 263 PRO A C 1
ATOM 2019 O O . PRO A 1 263 ? 7.673 -3.759 -16.298 1.00 86.06 263 PRO A O 1
ATOM 2022 N N . SER A 1 264 ? 7.082 -5.638 -17.352 1.00 86.88 264 SER A N 1
ATOM 2023 C CA . SER A 1 264 ? 7.052 -5.052 -18.691 1.00 86.88 264 SER A CA 1
ATOM 2024 C C . SER A 1 264 ? 5.639 -4.730 -19.179 1.00 86.88 264 SER A C 1
ATOM 2026 O O . SER A 1 264 ? 5.508 -4.030 -20.186 1.00 86.88 264 SER A O 1
ATOM 2028 N N . ARG A 1 265 ? 4.598 -5.156 -18.447 1.00 87.25 265 ARG A N 1
ATOM 2029 C CA . ARG A 1 265 ? 3.195 -4.961 -18.828 1.00 87.25 265 ARG A CA 1
ATOM 2030 C C . ARG A 1 265 ? 2.870 -3.471 -19.045 1.00 87.25 265 ARG A C 1
ATOM 2032 O O . ARG A 1 265 ? 3.009 -2.691 -18.102 1.00 87.25 265 ARG A O 1
ATOM 2039 N N . PRO A 1 266 ? 2.423 -3.063 -20.247 1.00 88.69 266 PRO A N 1
ATOM 2040 C CA . PRO A 1 266 ? 2.017 -1.685 -20.506 1.00 88.69 266 PRO A CA 1
ATOM 2041 C C . PRO A 1 266 ? 0.699 -1.353 -19.802 1.00 88.69 266 PRO A C 1
ATOM 2043 O O . PRO A 1 266 ? -0.179 -2.210 -19.684 1.00 88.69 266 PRO A O 1
ATOM 2046 N N . ALA A 1 267 ? 0.539 -0.097 -19.392 1.00 89.00 267 ALA A N 1
ATOM 2047 C CA . ALA A 1 267 ? -0.747 0.434 -18.966 1.00 89.00 267 ALA A CA 1
ATOM 2048 C C . ALA A 1 267 ? -1.756 0.436 -20.128 1.00 89.00 267 ALA A C 1
ATOM 2050 O O . ALA A 1 267 ? -1.393 0.662 -21.286 1.00 89.00 267 ALA A O 1
ATOM 2051 N N . LEU A 1 268 ? -3.036 0.189 -19.832 1.00 89.12 268 LEU A N 1
ATOM 2052 C CA . LEU A 1 268 ? -4.070 0.031 -20.867 1.00 89.12 268 LEU A CA 1
ATOM 2053 C C . LEU A 1 268 ? -4.324 1.322 -21.655 1.00 89.12 268 LEU A C 1
ATOM 2055 O O . LEU A 1 268 ? -4.605 1.257 -22.852 1.00 89.12 268 LEU A O 1
ATOM 2059 N N . ARG A 1 269 ? -4.257 2.486 -20.997 1.00 90.19 269 ARG A N 1
ATOM 2060 C CA . ARG A 1 269 ? -4.707 3.754 -21.587 1.00 90.19 269 ARG A CA 1
ATOM 2061 C C . ARG A 1 269 ? -3.674 4.435 -22.482 1.00 90.19 269 ARG A C 1
ATOM 2063 O O . ARG A 1 269 ? -4.025 4.914 -23.558 1.00 90.19 269 ARG A O 1
ATOM 2070 N N . ASP A 1 270 ? -2.432 4.532 -22.026 1.00 89.56 270 ASP A N 1
ATOM 2071 C CA . ASP A 1 270 ? -1.349 5.254 -22.709 1.00 89.56 270 ASP A CA 1
ATOM 2072 C C . ASP A 1 270 ? -0.260 4.319 -23.258 1.00 89.56 270 ASP A C 1
ATOM 2074 O O . ASP A 1 270 ? 0.628 4.769 -23.985 1.00 89.56 270 ASP A O 1
ATOM 2078 N N . GLY A 1 271 ? -0.335 3.019 -22.952 1.00 90.94 271 GLY A N 1
ATOM 2079 C CA . GLY A 1 271 ? 0.700 2.054 -23.304 1.00 90.94 271 GLY A CA 1
ATOM 2080 C C . GLY A 1 271 ? 2.015 2.277 -22.553 1.00 90.94 271 GLY A C 1
ATOM 2081 O O . GLY A 1 271 ? 3.013 1.642 -22.901 1.00 90.94 271 GLY A O 1
ATOM 2082 N N . GLU A 1 272 ? 2.053 3.178 -21.560 1.00 91.19 272 GLU A N 1
ATOM 2083 C CA . GLU A 1 272 ? 3.259 3.451 -20.785 1.00 91.19 272 GLU A CA 1
ATOM 2084 C C . GLU A 1 272 ? 3.606 2.205 -19.976 1.00 91.19 272 GLU A C 1
ATOM 2086 O O . GLU A 1 272 ? 2.774 1.639 -19.278 1.00 91.19 272 GLU A O 1
ATOM 2091 N N . THR A 1 273 ? 4.848 1.752 -20.094 1.00 92.31 273 THR A N 1
ATOM 2092 C CA . THR A 1 273 ? 5.332 0.591 -19.342 1.00 92.31 273 THR A CA 1
ATOM 2093 C C . THR A 1 273 ? 6.059 1.051 -18.080 1.00 92.31 273 THR A C 1
ATOM 2095 O O . THR A 1 273 ? 6.557 2.183 -18.048 1.00 92.31 273 THR A O 1
ATOM 2098 N N . PRO A 1 274 ? 6.227 0.188 -17.065 1.00 93.69 274 PRO A N 1
ATOM 2099 C CA . PRO A 1 274 ? 6.966 0.532 -15.852 1.00 93.69 274 PRO A CA 1
ATOM 2100 C C . PRO A 1 274 ? 8.360 1.115 -16.152 1.00 93.69 274 PRO A C 1
ATOM 2102 O O . PRO A 1 274 ? 8.747 2.146 -15.603 1.00 93.69 274 PRO A O 1
ATOM 2105 N N . LEU A 1 275 ? 9.089 0.546 -17.120 1.00 93.25 275 LEU A N 1
ATOM 2106 C CA . LEU A 1 275 ? 10.395 1.070 -17.534 1.00 93.25 275 LEU A CA 1
ATOM 2107 C C . LEU A 1 275 ? 10.307 2.451 -18.219 1.00 93.25 275 LEU A C 1
ATOM 2109 O O . LEU A 1 275 ? 11.136 3.318 -17.946 1.00 93.25 275 LEU A O 1
ATOM 2113 N N . MET A 1 276 ? 9.299 2.693 -19.066 1.00 92.44 276 MET A N 1
ATOM 2114 C CA . MET A 1 276 ? 9.061 4.024 -19.658 1.00 92.44 276 MET A CA 1
ATOM 2115 C C . MET A 1 276 ? 8.787 5.070 -18.576 1.00 92.44 276 MET A C 1
ATOM 2117 O O . MET A 1 276 ? 9.346 6.169 -18.613 1.00 92.44 276 MET A O 1
ATOM 2121 N N . MET A 1 277 ? 7.985 4.698 -17.578 1.00 94.50 277 MET A N 1
ATOM 2122 C CA . MET A 1 277 ? 7.673 5.543 -16.434 1.00 94.50 277 MET A CA 1
ATOM 2123 C C . MET A 1 277 ? 8.920 5.839 -15.593 1.00 94.50 277 MET A C 1
ATOM 2125 O O . MET A 1 277 ? 9.137 6.991 -15.219 1.00 94.50 277 MET A O 1
ATOM 2129 N N . ALA A 1 278 ? 9.783 4.845 -15.352 1.00 95.06 278 ALA A N 1
ATOM 2130 C CA . ALA A 1 278 ? 11.047 5.038 -14.638 1.00 95.06 278 ALA A CA 1
ATOM 2131 C C . ALA A 1 278 ? 11.954 6.045 -15.358 1.00 95.06 278 ALA A C 1
ATOM 2133 O O . ALA A 1 278 ? 12.517 6.931 -14.716 1.00 95.06 278 ALA A O 1
ATOM 2134 N N . VAL A 1 279 ? 12.034 5.966 -16.690 1.00 92.62 279 VAL A N 1
ATOM 2135 C CA . VAL A 1 279 ? 12.758 6.947 -17.508 1.00 92.62 279 VAL A CA 1
ATOM 2136 C C . VAL A 1 279 ? 12.111 8.329 -17.390 1.00 92.62 279 VAL A C 1
ATOM 2138 O O . VAL A 1 279 ? 12.804 9.279 -17.043 1.00 92.62 279 VAL A O 1
ATOM 2141 N N . ARG A 1 280 ? 10.790 8.452 -17.605 1.00 94.06 280 ARG A N 1
ATOM 2142 C CA . ARG A 1 280 ? 10.022 9.714 -17.485 1.00 94.06 280 ARG A CA 1
ATOM 2143 C C . ARG A 1 280 ? 10.177 10.413 -16.149 1.00 94.06 280 ARG A C 1
ATOM 2145 O O . ARG A 1 280 ? 10.249 11.639 -16.101 1.00 94.06 280 ARG A O 1
ATOM 2152 N N . LEU A 1 281 ? 10.211 9.638 -15.078 1.00 94.81 281 LEU A N 1
ATOM 2153 C CA . LEU A 1 281 ? 10.357 10.136 -13.718 1.00 94.81 281 LEU A CA 1
ATOM 2154 C C . LEU A 1 281 ? 11.819 10.203 -13.267 1.00 94.81 281 LEU A C 1
ATOM 2156 O O . LEU A 1 281 ? 12.069 10.525 -12.108 1.00 94.81 281 LEU A O 1
ATOM 2160 N N . ARG A 1 282 ? 12.773 9.917 -14.167 1.00 94.50 282 ARG A N 1
ATOM 2161 C CA . ARG A 1 282 ? 14.220 9.963 -13.915 1.00 94.50 282 ARG A CA 1
ATOM 2162 C C . ARG A 1 282 ? 14.652 9.107 -12.720 1.00 94.50 282 ARG A C 1
ATOM 2164 O O . ARG A 1 282 ? 15.555 9.449 -11.964 1.00 94.50 282 ARG A O 1
ATOM 2171 N N . ARG A 1 283 ? 13.991 7.967 -12.527 1.00 95.06 283 ARG A N 1
ATOM 2172 C CA . ARG A 1 283 ? 14.266 7.025 -11.437 1.00 95.06 283 ARG A CA 1
ATOM 2173 C C . ARG A 1 283 ? 15.349 6.034 -11.878 1.00 95.06 283 ARG A C 1
ATOM 2175 O O . ARG A 1 283 ? 15.048 4.885 -12.192 1.00 95.06 283 ARG A O 1
ATOM 2182 N N . VAL A 1 284 ? 16.609 6.474 -11.907 1.00 93.44 284 VAL A N 1
ATOM 2183 C CA . VAL A 1 284 ? 17.747 5.678 -12.419 1.00 93.44 284 VAL A CA 1
ATOM 2184 C C . VAL A 1 284 ? 17.849 4.299 -11.770 1.00 93.44 284 VAL A C 1
ATOM 2186 O O . VAL A 1 284 ? 17.919 3.297 -12.480 1.00 93.44 284 VAL A O 1
ATOM 2189 N N . GLY A 1 285 ? 17.822 4.232 -10.434 1.00 94.62 285 GLY A N 1
ATOM 2190 C CA . GLY A 1 285 ? 18.024 2.981 -9.694 1.00 94.62 285 GLY A CA 1
ATOM 2191 C C . GLY A 1 285 ? 17.038 1.883 -10.097 1.00 94.62 285 GLY A C 1
ATOM 2192 O O . GLY A 1 285 ? 17.447 0.780 -10.459 1.00 94.62 285 GLY A O 1
ATOM 2193 N N . ILE A 1 286 ? 15.739 2.202 -10.121 1.00 94.56 286 ILE A N 1
ATOM 2194 C CA . ILE A 1 286 ? 14.713 1.247 -10.559 1.00 94.56 286 ILE A CA 1
ATOM 2195 C C . ILE A 1 286 ? 14.714 1.048 -12.069 1.00 94.56 286 ILE A C 1
ATOM 2197 O O . ILE A 1 286 ? 14.464 -0.061 -12.512 1.00 94.56 286 ILE A O 1
ATOM 2201 N N . GLY A 1 287 ? 15.054 2.065 -12.868 1.00 94.00 287 GLY A N 1
ATOM 2202 C CA . GLY A 1 287 ? 15.215 1.916 -14.314 1.00 94.00 287 GLY A CA 1
ATOM 2203 C C . GLY A 1 287 ? 16.253 0.846 -14.652 1.00 94.00 287 GLY A C 1
ATOM 2204 O O . GLY A 1 287 ? 15.945 -0.106 -15.366 1.00 94.00 287 GLY A O 1
ATOM 2205 N N . LYS A 1 288 ? 17.447 0.931 -14.056 1.00 93.06 288 LYS A N 1
ATOM 2206 C CA . LYS A 1 288 ? 18.500 -0.087 -14.201 1.00 93.06 288 LYS A CA 1
ATOM 2207 C C . LYS A 1 288 ? 18.053 -1.460 -13.712 1.00 93.06 288 LYS A C 1
ATOM 2209 O O . LYS A 1 288 ? 18.262 -2.466 -14.387 1.00 93.06 288 LYS A O 1
ATOM 2214 N N . TRP A 1 289 ? 17.406 -1.500 -12.549 1.00 93.62 289 TRP A N 1
ATOM 2215 C CA . TRP A 1 289 ? 16.872 -2.739 -11.994 1.00 93.62 289 TRP A CA 1
ATOM 2216 C C . TRP A 1 289 ? 15.855 -3.389 -12.951 1.00 93.62 289 TRP A C 1
ATOM 2218 O O . TRP A 1 289 ? 15.992 -4.561 -13.293 1.00 93.62 289 TRP A O 1
ATOM 2228 N N . LEU A 1 290 ? 14.902 -2.626 -13.488 1.00 92.56 290 LEU A N 1
ATOM 2229 C CA . LEU A 1 290 ? 13.905 -3.106 -14.450 1.00 92.56 290 LEU A CA 1
ATOM 2230 C C . LEU A 1 290 ? 14.544 -3.598 -15.749 1.00 92.56 290 LEU A C 1
ATOM 2232 O O . LEU A 1 290 ? 14.104 -4.602 -16.301 1.00 92.56 290 LEU A O 1
ATOM 2236 N N . VAL A 1 291 ? 15.597 -2.946 -16.244 1.00 90.31 291 VAL A N 1
ATOM 2237 C CA . VAL A 1 291 ? 16.335 -3.423 -17.427 1.00 90.31 291 VAL A CA 1
ATOM 2238 C C . VAL A 1 291 ? 16.946 -4.804 -17.183 1.00 90.31 291 VAL A C 1
ATOM 2240 O O . VAL A 1 291 ? 16.887 -5.667 -18.061 1.00 90.31 291 VAL A O 1
ATOM 2243 N N . LYS A 1 292 ? 17.479 -5.037 -15.981 1.00 88.88 292 LYS A N 1
ATOM 2244 C CA . LYS A 1 292 ? 18.063 -6.325 -15.592 1.00 88.88 292 LYS A CA 1
ATOM 2245 C C . LYS A 1 292 ? 17.020 -7.443 -15.481 1.00 88.88 292 LYS A C 1
ATOM 2247 O O . LYS A 1 292 ? 17.323 -8.576 -15.850 1.00 88.88 292 LYS A O 1
ATOM 2252 N N . TYR A 1 293 ? 15.822 -7.137 -14.977 1.00 85.69 293 TYR A N 1
ATOM 2253 C CA . TYR A 1 293 ? 14.785 -8.138 -14.676 1.00 85.69 293 TYR A CA 1
ATOM 2254 C C . TYR A 1 293 ? 13.641 -8.219 -15.702 1.00 85.69 293 TYR A C 1
ATOM 2256 O O . TYR A 1 293 ? 12.832 -9.141 -15.637 1.00 85.69 293 TYR A O 1
ATOM 2264 N N . SER A 1 294 ? 13.574 -7.316 -16.682 1.00 79.38 294 SER A N 1
ATOM 2265 C CA . SER A 1 294 ? 12.605 -7.406 -17.782 1.00 79.38 294 SER A CA 1
ATOM 2266 C C . SER A 1 294 ? 12.951 -8.563 -18.730 1.00 79.38 294 SER A C 1
ATOM 2268 O O . SER A 1 294 ? 14.081 -8.715 -19.210 1.00 79.38 294 SER A O 1
ATOM 2270 N N . ASN A 1 295 ? 11.961 -9.425 -18.976 1.00 64.56 295 ASN A N 1
ATOM 2271 C CA . ASN A 1 295 ? 12.156 -10.705 -19.650 1.00 64.56 295 ASN A CA 1
ATOM 2272 C C . ASN A 1 295 ? 12.584 -10.529 -21.121 1.00 64.56 295 ASN A C 1
ATOM 2274 O O . ASN A 1 295 ? 12.068 -9.692 -21.862 1.00 64.56 295 ASN A O 1
ATOM 2278 N N . THR A 1 296 ? 13.552 -11.332 -21.564 1.00 53.03 296 THR A N 1
ATOM 2279 C CA . THR A 1 296 ? 14.458 -10.976 -22.666 1.00 53.03 296 THR A CA 1
ATOM 2280 C C . THR A 1 296 ? 13.914 -11.109 -24.091 1.00 53.03 296 THR A C 1
ATOM 2282 O O . THR A 1 296 ? 14.605 -10.746 -25.039 1.00 53.03 296 THR A O 1
ATOM 2285 N N . ARG A 1 297 ? 12.681 -11.590 -24.280 1.00 47.72 297 ARG A N 1
ATOM 2286 C CA . ARG A 1 297 ? 12.134 -11.908 -25.616 1.00 47.72 297 ARG A CA 1
ATOM 2287 C C . ARG A 1 297 ? 11.119 -10.913 -26.180 1.00 47.72 297 ARG A C 1
ATOM 2289 O O . ARG A 1 297 ? 11.033 -10.807 -27.397 1.00 47.72 297 ARG A O 1
ATOM 2296 N N . ALA A 1 298 ? 10.413 -10.147 -25.345 1.00 52.16 298 ALA A N 1
ATOM 2297 C CA . ALA A 1 298 ? 9.592 -9.009 -25.800 1.00 52.16 298 ALA A CA 1
ATOM 2298 C C . ALA A 1 298 ? 10.420 -7.710 -25.964 1.00 52.16 298 ALA A C 1
ATOM 2300 O O . ALA A 1 298 ? 9.894 -6.661 -26.336 1.00 52.16 298 ALA A O 1
ATOM 2301 N N . LYS A 1 299 ? 11.734 -7.806 -25.703 1.00 61.62 299 LYS A N 1
ATOM 2302 C CA . LYS A 1 299 ? 12.699 -6.719 -25.526 1.00 61.62 299 LYS A CA 1
ATOM 2303 C C . LYS A 1 299 ? 12.689 -5.664 -26.623 1.00 61.62 299 LYS A C 1
ATOM 2305 O O . LYS A 1 299 ? 12.624 -4.482 -26.313 1.00 61.62 299 LYS A O 1
ATOM 2310 N N . ASN A 1 300 ? 12.695 -6.050 -27.893 1.00 65.12 300 ASN A N 1
ATOM 2311 C CA . ASN A 1 300 ? 13.149 -5.111 -28.917 1.00 65.12 300 ASN A CA 1
ATOM 2312 C C . ASN A 1 300 ? 12.212 -3.922 -29.123 1.00 65.12 300 ASN A C 1
ATOM 2314 O O . ASN A 1 300 ? 12.681 -2.792 -29.149 1.00 65.12 300 ASN A O 1
ATOM 2318 N N . HIS A 1 301 ? 10.899 -4.137 -29.234 1.00 71.25 301 HIS A N 1
ATOM 2319 C CA . HIS A 1 301 ? 9.994 -3.018 -29.507 1.00 71.25 301 HIS A CA 1
ATOM 2320 C C . HIS A 1 301 ? 9.807 -2.114 -28.283 1.00 71.25 301 HIS A C 1
ATOM 2322 O O . HIS A 1 301 ? 9.840 -0.892 -28.395 1.00 71.25 301 HIS A O 1
ATOM 2328 N N . GLN A 1 302 ? 9.673 -2.705 -27.095 1.00 74.81 302 GLN A N 1
ATOM 2329 C CA . GLN A 1 302 ? 9.499 -1.940 -25.866 1.00 74.81 302 GLN A CA 1
ATOM 2330 C C . GLN A 1 302 ? 10.771 -1.182 -25.484 1.00 74.81 302 GLN A C 1
ATOM 2332 O O . GLN A 1 302 ? 10.694 0.007 -25.184 1.00 74.81 302 GLN A O 1
ATOM 2337 N N . GLN A 1 303 ? 11.942 -1.823 -25.552 1.00 75.75 303 GLN A N 1
ATOM 2338 C CA . GLN A 1 303 ? 13.222 -1.155 -25.310 1.00 75.75 303 GLN A CA 1
ATOM 2339 C C . GLN A 1 303 ? 13.497 -0.076 -26.361 1.00 75.75 303 GLN A C 1
ATOM 2341 O O . GLN A 1 303 ? 13.999 0.985 -25.999 1.00 75.75 303 GLN A O 1
ATOM 2346 N N . GLN A 1 304 ? 13.097 -0.283 -27.624 1.00 74.56 304 GLN A N 1
ATOM 2347 C CA . GLN A 1 304 ? 13.116 0.762 -28.654 1.00 74.56 304 GLN A CA 1
ATOM 2348 C C . GLN A 1 304 ? 12.304 1.983 -28.238 1.00 74.56 304 GLN A C 1
ATOM 2350 O O . GLN A 1 304 ? 12.829 3.098 -28.253 1.00 74.56 304 GLN A O 1
ATOM 2355 N N . THR A 1 305 ? 11.053 1.790 -27.832 1.00 82.94 305 THR A N 1
ATOM 2356 C CA . THR A 1 305 ? 10.188 2.901 -27.425 1.00 82.94 305 THR A CA 1
ATOM 2357 C C . THR A 1 305 ? 10.701 3.583 -26.154 1.00 82.94 305 THR A C 1
ATOM 2359 O O . THR A 1 305 ? 10.748 4.811 -26.100 1.00 82.94 305 THR A O 1
ATOM 2362 N N . VAL A 1 306 ? 11.176 2.816 -25.165 1.00 84.00 306 VAL A N 1
ATOM 2363 C CA . VAL A 1 306 ? 11.798 3.353 -23.941 1.00 84.00 306 VAL A CA 1
ATOM 2364 C C . VAL A 1 306 ? 13.025 4.189 -24.282 1.00 84.00 306 VAL A C 1
ATOM 2366 O O . VAL A 1 306 ? 13.167 5.304 -23.789 1.00 84.00 306 VAL A O 1
ATOM 2369 N N . ALA A 1 307 ? 13.908 3.686 -25.140 1.00 80.19 307 ALA A N 1
ATOM 2370 C CA . ALA A 1 307 ? 15.114 4.398 -25.525 1.00 80.19 307 ALA A CA 1
ATOM 2371 C C . ALA A 1 307 ? 14.800 5.679 -26.301 1.00 80.19 307 ALA A C 1
ATOM 2373 O O . ALA A 1 307 ? 15.402 6.717 -26.046 1.00 80.19 307 ALA A O 1
ATOM 2374 N N . GLN A 1 308 ? 13.816 5.637 -27.206 1.00 80.38 308 GLN A N 1
ATOM 2375 C CA . GLN A 1 308 ? 13.305 6.830 -27.884 1.00 80.38 308 GLN A CA 1
ATOM 2376 C C . GLN A 1 308 ? 12.701 7.842 -26.901 1.00 80.38 308 GLN A C 1
ATOM 2378 O O . GLN A 1 308 ? 12.746 9.046 -27.142 1.00 80.38 308 GLN A O 1
ATOM 2383 N N . GLN A 1 309 ? 12.106 7.379 -25.802 1.00 82.81 309 GLN A N 1
ATOM 2384 C CA . GLN A 1 309 ? 11.582 8.248 -24.753 1.00 82.81 309 GLN A CA 1
ATOM 2385 C C . GLN A 1 309 ? 12.696 8.821 -23.868 1.00 82.81 309 GLN A C 1
ATOM 2387 O O . GLN A 1 309 ? 12.627 9.997 -23.513 1.00 82.81 309 GLN A O 1
ATOM 2392 N N . ALA A 1 310 ? 13.724 8.034 -23.548 1.00 82.19 310 ALA A N 1
ATOM 2393 C CA . ALA A 1 310 ? 14.903 8.482 -22.809 1.00 82.19 310 ALA A CA 1
ATOM 2394 C C . ALA A 1 310 ? 15.644 9.576 -23.579 1.00 82.19 310 ALA A C 1
ATOM 2396 O O . ALA A 1 310 ? 15.906 10.653 -23.048 1.00 82.19 310 ALA A O 1
ATOM 2397 N N . THR A 1 311 ? 15.874 9.355 -24.872 1.00 76.44 311 THR A N 1
ATOM 2398 C CA . THR A 1 311 ? 16.579 10.318 -25.721 1.00 76.44 311 THR A CA 1
ATOM 2399 C C . THR A 1 311 ? 15.833 11.637 -25.878 1.00 76.44 311 THR A C 1
ATOM 2401 O O . THR A 1 311 ? 16.486 12.659 -26.044 1.00 76.44 311 THR A O 1
ATOM 2404 N N . LYS A 1 312 ? 14.496 11.653 -25.768 1.00 80.69 312 LYS A N 1
ATOM 2405 C CA . LYS A 1 312 ? 13.675 12.880 -25.777 1.00 80.69 312 LYS A CA 1
ATOM 2406 C C . LYS A 1 312 ? 13.746 13.698 -24.484 1.00 80.69 312 LYS A C 1
ATOM 2408 O O . LYS A 1 312 ? 13.330 14.852 -24.493 1.00 80.69 312 LYS A O 1
ATOM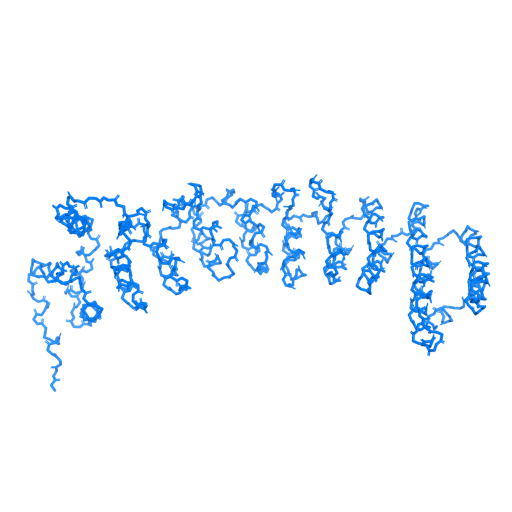 2413 N N . GLN A 1 313 ? 14.176 13.115 -23.365 1.00 80.25 313 GLN A N 1
ATOM 2414 C CA . GLN A 1 313 ? 14.169 13.806 -22.068 1.00 80.25 313 GLN A CA 1
ATOM 2415 C C . GLN A 1 313 ? 15.438 14.591 -21.784 1.00 80.25 313 GLN A C 1
ATOM 2417 O O . GLN A 1 313 ? 15.386 15.541 -21.002 1.00 80.25 313 GLN A O 1
ATOM 2422 N N . HIS A 1 314 ? 16.538 14.230 -22.446 1.00 76.81 314 HIS A N 1
ATOM 2423 C CA . HIS A 1 314 ? 17.783 14.995 -22.439 1.00 76.81 314 HIS A CA 1
ATOM 2424 C C . HIS A 1 314 ? 18.372 15.178 -21.029 1.00 76.81 314 HIS A C 1
ATOM 2426 O O . HIS A 1 314 ? 18.850 16.259 -20.683 1.00 76.81 314 HIS A O 1
ATOM 2432 N N . THR A 1 315 ? 18.309 14.143 -20.184 1.00 79.94 315 THR A N 1
ATOM 2433 C CA . THR A 1 315 ? 18.836 14.199 -18.809 1.00 79.94 315 THR A CA 1
ATOM 2434 C C . THR A 1 315 ? 19.913 13.158 -18.575 1.00 79.94 315 THR A C 1
ATOM 2436 O O . THR A 1 315 ? 19.835 12.066 -19.135 1.00 79.94 315 THR A O 1
ATOM 2439 N N . SER A 1 316 ? 20.877 13.473 -17.703 1.00 80.25 316 SER A N 1
ATOM 2440 C CA . SER A 1 316 ? 21.910 12.522 -17.260 1.00 80.25 316 SER A CA 1
ATOM 2441 C C . SER A 1 316 ? 21.292 11.190 -16.823 1.00 80.25 316 SER A C 1
ATOM 2443 O O . SER A 1 316 ? 21.698 10.135 -17.291 1.00 80.25 316 SER A O 1
ATOM 2445 N N . ASP A 1 317 ? 20.214 11.248 -16.038 1.00 86.81 317 ASP A N 1
ATOM 2446 C CA . ASP A 1 317 ? 19.477 10.073 -15.561 1.00 86.81 317 ASP A CA 1
ATOM 2447 C C . ASP A 1 317 ? 18.927 9.200 -16.700 1.00 86.81 317 ASP A C 1
ATOM 2449 O O . ASP A 1 317 ? 18.986 7.971 -16.659 1.00 86.81 317 ASP A O 1
ATOM 2453 N N . SER A 1 318 ? 18.375 9.836 -17.740 1.00 81.38 318 SER A N 1
ATOM 2454 C CA . SER A 1 318 ? 17.830 9.128 -18.901 1.00 81.38 318 SER A CA 1
ATOM 2455 C C . SER A 1 318 ? 18.930 8.472 -19.735 1.00 81.38 318 SER A C 1
ATOM 2457 O O . SER A 1 318 ? 18.720 7.367 -20.233 1.00 81.38 318 SER A O 1
ATOM 2459 N N . VAL A 1 319 ? 20.101 9.116 -19.839 1.00 80.38 319 VAL A N 1
ATOM 2460 C CA . VAL A 1 319 ? 21.288 8.540 -20.482 1.00 80.38 319 VAL A CA 1
ATOM 2461 C C . VAL A 1 319 ? 21.740 7.321 -19.692 1.00 80.38 319 VAL A C 1
ATOM 2463 O O . VAL A 1 319 ? 21.878 6.254 -20.268 1.00 80.38 319 VAL A O 1
ATOM 2466 N N . GLU A 1 320 ? 21.848 7.416 -18.371 1.00 86.69 320 GLU A N 1
ATOM 2467 C CA . GLU A 1 320 ? 22.321 6.309 -17.538 1.00 86.69 320 GLU A CA 1
ATOM 2468 C C . GLU A 1 320 ? 21.433 5.050 -17.635 1.00 86.69 320 GLU A C 1
ATOM 2470 O O . GLU A 1 320 ? 21.934 3.922 -17.668 1.00 86.69 320 GLU A O 1
ATOM 2475 N N . ILE A 1 321 ? 20.107 5.221 -17.727 1.00 86.88 321 ILE A N 1
ATOM 2476 C CA . ILE A 1 321 ? 19.176 4.106 -17.979 1.00 86.88 321 ILE A CA 1
ATOM 2477 C C . ILE A 1 321 ? 19.351 3.566 -19.406 1.00 86.88 321 ILE A C 1
ATOM 2479 O O . ILE A 1 321 ? 19.321 2.354 -19.618 1.00 86.88 321 ILE A O 1
ATOM 2483 N N . LEU A 1 322 ? 19.537 4.448 -20.388 1.00 84.88 322 LEU A N 1
ATOM 2484 C CA . LEU A 1 322 ? 19.748 4.085 -21.787 1.00 84.88 322 LEU A CA 1
ATOM 2485 C C . LEU A 1 322 ? 21.021 3.256 -21.984 1.00 84.88 322 LEU A C 1
ATOM 2487 O O . LEU A 1 322 ? 20.988 2.267 -22.714 1.00 84.88 322 LEU A O 1
ATOM 2491 N N . GLU A 1 323 ? 22.109 3.608 -21.300 1.00 84.44 323 GLU A N 1
ATOM 2492 C CA . GLU A 1 323 ? 23.338 2.814 -21.306 1.00 84.44 323 GLU A CA 1
ATOM 2493 C C . GLU A 1 323 ? 23.082 1.398 -20.799 1.00 84.44 323 GLU A C 1
ATOM 2495 O O . GLU A 1 323 ? 23.537 0.428 -21.404 1.00 84.44 323 GLU A O 1
ATOM 2500 N N . GLU A 1 324 ? 22.315 1.265 -19.715 1.00 88.56 324 GLU A N 1
ATOM 2501 C CA . GLU A 1 324 ? 21.963 -0.043 -19.170 1.00 88.56 324 GLU A CA 1
ATOM 2502 C C . GLU A 1 324 ? 21.111 -0.847 -20.160 1.00 88.56 324 GLU A C 1
ATOM 2504 O O . GLU A 1 324 ? 21.368 -2.035 -20.364 1.00 88.56 324 GLU A O 1
ATOM 2509 N N . ILE A 1 325 ? 20.147 -0.207 -20.840 1.00 85.44 325 ILE A N 1
ATOM 2510 C CA . ILE A 1 325 ? 19.359 -0.845 -21.909 1.00 85.44 325 ILE A CA 1
ATOM 2511 C C . ILE A 1 325 ? 20.287 -1.372 -23.003 1.00 85.44 325 ILE A C 1
ATOM 2513 O O . ILE A 1 325 ? 20.145 -2.521 -23.423 1.00 85.44 325 ILE A O 1
ATOM 2517 N N . MET A 1 326 ? 21.245 -0.561 -23.450 1.00 82.62 326 MET A N 1
ATOM 2518 C CA . MET A 1 326 ? 22.192 -0.944 -24.498 1.00 82.62 326 MET A CA 1
ATOM 2519 C C . MET A 1 326 ? 23.082 -2.109 -24.057 1.00 82.62 326 MET A C 1
ATOM 2521 O O . MET A 1 326 ? 23.250 -3.051 -24.826 1.00 82.62 326 MET A O 1
ATOM 2525 N N . ARG A 1 327 ? 23.581 -2.106 -22.813 1.00 83.81 327 ARG A N 1
ATOM 2526 C CA . ARG A 1 327 ? 24.361 -3.226 -22.252 1.00 83.81 327 ARG A CA 1
ATOM 2527 C C . ARG A 1 327 ? 23.543 -4.514 -22.151 1.00 83.81 327 ARG A C 1
ATOM 2529 O O . ARG A 1 327 ? 24.073 -5.597 -22.379 1.00 83.81 327 ARG A O 1
ATOM 2536 N N . ALA A 1 328 ? 22.259 -4.408 -21.812 1.00 83.00 328 ALA A N 1
ATOM 2537 C CA . ALA A 1 328 ? 21.367 -5.554 -21.631 1.00 83.00 328 ALA A CA 1
ATOM 2538 C C . ALA A 1 328 ? 20.726 -6.074 -22.933 1.00 83.00 328 ALA A C 1
ATOM 2540 O O . ALA A 1 328 ? 19.990 -7.076 -22.892 1.00 83.00 328 ALA A O 1
ATOM 2541 N N . THR A 1 329 ? 20.951 -5.395 -24.062 1.00 78.69 329 THR A N 1
ATOM 2542 C CA . THR A 1 329 ? 20.422 -5.775 -25.377 1.00 78.69 329 THR A CA 1
ATOM 2543 C C . THR A 1 329 ? 21.502 -6.520 -26.164 1.00 78.69 329 THR A C 1
ATOM 2545 O O . THR A 1 329 ? 22.475 -5.899 -26.589 1.00 78.69 329 THR A O 1
ATOM 2548 N N . PRO A 1 330 ? 21.367 -7.841 -26.376 1.00 76.62 330 PRO A N 1
ATOM 2549 C CA . PRO A 1 330 ? 22.309 -8.573 -27.215 1.00 76.62 330 PRO A CA 1
ATOM 2550 C C . PRO A 1 330 ? 22.219 -8.071 -28.663 1.00 76.62 330 PRO A C 1
AT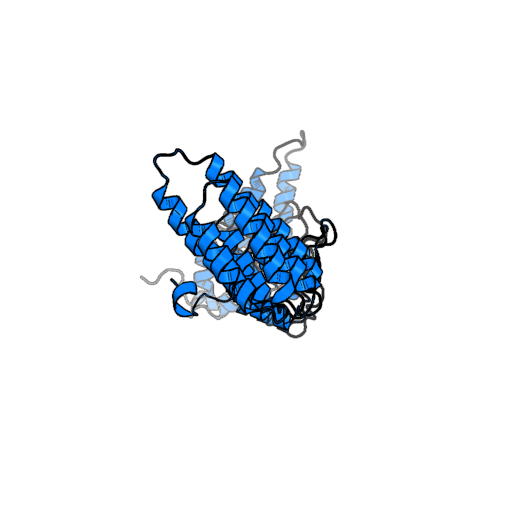OM 2552 O O . PRO A 1 330 ? 21.124 -7.925 -29.200 1.00 76.62 330 PRO A O 1
ATOM 2555 N N . LEU A 1 331 ? 23.357 -7.813 -29.312 1.00 76.38 331 LEU A N 1
ATOM 2556 C CA . LEU A 1 331 ? 23.419 -7.338 -30.705 1.00 76.38 331 LEU A CA 1
ATOM 2557 C C . LEU A 1 331 ? 23.449 -8.498 -31.710 1.00 76.38 331 LEU A C 1
ATOM 2559 O O . LEU A 1 331 ? 24.204 -8.486 -32.687 1.00 76.38 331 LEU A O 1
ATOM 2563 N N . ASP A 1 332 ? 22.627 -9.515 -31.466 1.00 78.12 332 ASP A N 1
ATOM 2564 C CA . ASP A 1 332 ? 22.679 -10.773 -32.211 1.00 78.12 332 ASP A CA 1
ATOM 2565 C C . ASP A 1 332 ? 21.880 -10.710 -33.522 1.00 78.12 332 ASP A C 1
ATOM 2567 O O . ASP A 1 332 ? 22.153 -11.466 -34.462 1.00 78.12 332 ASP A O 1
ATOM 2571 N N . SER A 1 333 ? 20.910 -9.794 -33.630 1.00 78.38 333 SER A N 1
ATOM 2572 C CA . SER A 1 333 ? 20.096 -9.615 -34.833 1.00 78.38 333 SER A CA 1
ATOM 2573 C C . SER A 1 333 ? 20.313 -8.255 -35.515 1.00 78.38 333 SER A C 1
ATOM 2575 O O . SER A 1 333 ? 20.650 -7.256 -34.876 1.00 78.38 333 SER A O 1
ATOM 2577 N N . PRO A 1 334 ? 20.054 -8.152 -36.836 1.00 75.50 334 PRO A N 1
ATOM 2578 C CA . PRO A 1 334 ? 20.038 -6.864 -37.527 1.00 75.50 334 PRO A CA 1
ATOM 2579 C C . PRO A 1 334 ? 19.087 -5.836 -36.897 1.00 75.50 334 PRO A C 1
ATOM 2581 O O . PRO A 1 334 ? 19.363 -4.644 -36.977 1.00 75.50 334 PRO A O 1
ATOM 2584 N N . ALA A 1 335 ? 17.987 -6.275 -36.274 1.00 74.06 335 ALA A N 1
ATOM 2585 C CA . ALA A 1 335 ? 17.050 -5.383 -35.596 1.00 74.06 335 ALA A CA 1
ATOM 2586 C C . ALA A 1 335 ? 17.664 -4.766 -34.327 1.00 74.06 335 ALA A C 1
ATOM 2588 O O . ALA A 1 335 ? 17.461 -3.578 -34.082 1.00 74.06 335 ALA A O 1
ATOM 2589 N N . ASP A 1 336 ? 18.461 -5.532 -33.579 1.00 71.25 336 ASP A N 1
ATOM 2590 C CA . ASP A 1 336 ? 19.159 -5.065 -32.371 1.00 71.25 336 ASP A CA 1
ATOM 2591 C C . ASP A 1 336 ? 20.245 -4.047 -32.727 1.00 71.25 336 ASP A C 1
ATOM 2593 O O . ASP A 1 336 ? 20.377 -3.002 -32.094 1.00 71.25 336 ASP A O 1
ATOM 2597 N N . ILE A 1 337 ? 20.970 -4.303 -33.820 1.00 74.06 337 ILE A N 1
ATOM 2598 C CA . ILE A 1 337 ? 21.970 -3.373 -34.353 1.00 74.06 337 ILE A CA 1
ATOM 2599 C C . ILE A 1 337 ? 21.305 -2.069 -34.826 1.00 74.06 337 ILE A C 1
ATOM 2601 O O . ILE A 1 337 ? 21.795 -0.980 -34.530 1.00 74.06 337 ILE A O 1
ATOM 2605 N N . GLN A 1 338 ? 20.184 -2.155 -35.555 1.00 72.75 338 GLN A N 1
ATOM 2606 C CA . GLN A 1 338 ? 19.426 -0.968 -35.978 1.00 72.75 338 GLN A CA 1
ATOM 2607 C C . GLN A 1 338 ? 18.891 -0.180 -34.783 1.00 72.75 338 GLN A C 1
ATOM 2609 O O . GLN A 1 338 ? 18.911 1.049 -34.802 1.00 72.75 338 GLN A O 1
ATOM 2614 N N . PHE A 1 339 ? 18.450 -0.876 -33.736 1.00 74.81 339 PHE A N 1
ATOM 2615 C CA . PHE A 1 339 ? 18.053 -0.252 -32.485 1.00 74.81 339 PHE A CA 1
ATOM 2616 C C . PHE A 1 339 ? 19.214 0.510 -31.844 1.00 74.81 339 PHE A C 1
ATOM 2618 O O . PHE A 1 339 ? 19.086 1.715 -31.631 1.00 74.81 339 PHE A O 1
ATOM 2625 N N . ALA A 1 340 ? 20.350 -0.151 -31.611 1.00 75.12 340 ALA A N 1
ATOM 2626 C CA . ALA A 1 340 ? 21.525 0.472 -31.007 1.00 75.12 340 ALA A CA 1
ATOM 2627 C C . ALA A 1 340 ? 21.996 1.698 -31.804 1.00 75.12 340 ALA A C 1
ATOM 2629 O O . ALA A 1 340 ? 22.314 2.734 -31.225 1.00 75.12 340 ALA A O 1
ATOM 2630 N N . LEU A 1 341 ? 21.952 1.635 -33.137 1.00 71.50 341 LEU A N 1
ATOM 2631 C CA . LEU A 1 341 ? 22.263 2.789 -33.981 1.00 71.50 341 LEU A CA 1
ATOM 2632 C C . LEU A 1 341 ? 21.217 3.895 -33.917 1.00 71.50 341 LEU A C 1
ATOM 2634 O O . LEU A 1 341 ? 21.583 5.066 -33.965 1.00 71.50 341 LEU A O 1
ATOM 2638 N N . GLY A 1 342 ? 19.933 3.558 -33.801 1.00 74.00 342 GLY A N 1
ATOM 2639 C CA . GLY A 1 342 ? 18.878 4.539 -33.558 1.00 74.00 342 GLY A CA 1
ATOM 2640 C C . GLY A 1 342 ? 19.112 5.297 -32.252 1.00 74.00 342 GLY A C 1
ATOM 2641 O O . GLY A 1 342 ? 18.994 6.521 -32.222 1.00 74.00 342 GLY A O 1
ATOM 2642 N N . VAL A 1 343 ? 19.528 4.580 -31.206 1.00 72.44 343 VAL A N 1
ATOM 2643 C CA . VAL A 1 343 ? 19.899 5.161 -29.915 1.00 72.44 343 VAL A CA 1
ATOM 2644 C C . VAL A 1 343 ? 21.117 6.074 -30.036 1.00 72.44 343 VAL A C 1
ATOM 2646 O O . VAL A 1 343 ? 21.034 7.239 -29.649 1.00 72.44 343 VAL A O 1
ATOM 2649 N N . ILE A 1 344 ? 22.207 5.584 -30.635 1.00 73.50 344 ILE A N 1
ATOM 2650 C CA . ILE A 1 344 ? 23.423 6.373 -30.886 1.00 73.50 344 ILE A CA 1
ATOM 2651 C C . ILE A 1 344 ? 23.086 7.636 -31.676 1.00 73.50 344 ILE A C 1
ATOM 2653 O O . ILE A 1 344 ? 23.488 8.730 -31.298 1.00 73.50 344 ILE A O 1
ATOM 2657 N N . LYS A 1 345 ? 22.305 7.515 -32.751 1.00 70.38 345 LYS A N 1
ATOM 2658 C CA . LYS A 1 345 ? 21.915 8.658 -33.576 1.00 70.38 345 LYS A CA 1
ATOM 2659 C C . LYS A 1 345 ? 21.145 9.699 -32.769 1.00 70.38 345 LYS A C 1
ATOM 2661 O O . LYS A 1 345 ? 21.401 10.889 -32.924 1.00 70.38 345 LYS A O 1
ATOM 2666 N N . CYS A 1 346 ? 20.217 9.271 -31.917 1.00 67.56 346 CYS A N 1
ATOM 2667 C CA . CYS A 1 346 ? 19.497 10.179 -31.032 1.00 67.56 346 CYS A CA 1
ATOM 2668 C C . CYS A 1 346 ? 20.428 10.865 -30.018 1.00 67.56 346 CYS A C 1
ATOM 2670 O O . CYS A 1 346 ? 20.278 12.064 -29.797 1.00 67.56 346 CYS A O 1
ATOM 2672 N N . LEU A 1 347 ? 21.406 10.145 -29.455 1.00 70.50 347 LEU A N 1
ATOM 2673 C CA . LEU A 1 347 ? 22.428 10.726 -28.577 1.00 70.50 347 LEU A CA 1
ATOM 2674 C C . LEU A 1 347 ? 23.276 11.774 -29.314 1.00 70.50 347 LEU A C 1
ATOM 2676 O O . LEU A 1 347 ? 23.399 12.899 -28.836 1.00 70.50 347 LEU A O 1
ATOM 2680 N N . ILE A 1 348 ? 23.767 11.461 -30.519 1.00 69.62 348 ILE A N 1
ATOM 2681 C CA . ILE A 1 348 ? 24.544 12.389 -31.362 1.00 69.62 348 ILE A CA 1
ATOM 2682 C C . ILE A 1 348 ? 23.729 13.641 -31.712 1.00 69.62 348 ILE A C 1
ATOM 2684 O O . ILE A 1 348 ? 24.239 14.761 -31.641 1.00 69.62 348 ILE A O 1
ATOM 2688 N N . GLN A 1 349 ? 22.460 13.471 -32.098 1.00 67.00 349 GLN A N 1
ATOM 2689 C CA . GLN A 1 349 ? 21.575 14.595 -32.414 1.00 67.00 349 GLN A CA 1
ATOM 2690 C C . GLN A 1 349 ? 21.393 15.522 -31.213 1.00 67.00 349 GLN A C 1
ATOM 2692 O O . GLN A 1 349 ? 21.420 16.745 -31.379 1.00 67.00 349 GLN A O 1
ATOM 2697 N N . GLU A 1 350 ? 21.251 14.958 -30.014 1.00 67.31 350 GLU A N 1
ATOM 2698 C CA . GLU A 1 350 ? 21.078 15.768 -28.816 1.00 67.31 350 GLU A CA 1
ATOM 2699 C C . GLU A 1 350 ? 22.374 16.426 -28.352 1.00 67.31 350 GLU A C 1
ATOM 2701 O O . GLU A 1 350 ? 22.351 17.601 -27.985 1.00 67.31 350 GLU A O 1
ATOM 2706 N N . LEU A 1 351 ? 23.515 15.741 -28.461 1.00 67.56 351 LEU A N 1
ATOM 2707 C CA . LEU A 1 351 ? 24.823 16.364 -28.263 1.00 67.56 351 LEU A CA 1
ATOM 2708 C C . LEU A 1 351 ? 24.989 17.586 -29.166 1.00 67.56 351 LEU A C 1
ATOM 2710 O O . LEU A 1 351 ? 25.358 18.653 -28.683 1.00 67.56 351 LEU A O 1
ATOM 2714 N N . GLY A 1 352 ? 24.655 17.469 -30.455 1.00 70.00 352 GLY A N 1
ATOM 2715 C CA . GLY A 1 352 ? 24.695 18.597 -31.388 1.00 70.00 352 GLY A CA 1
ATOM 2716 C C . GLY A 1 352 ? 23.787 19.758 -30.963 1.00 70.00 352 GLY A C 1
ATOM 2717 O O . GLY A 1 352 ? 24.162 20.926 -31.094 1.00 70.00 352 GLY A O 1
ATOM 2718 N N . ARG A 1 353 ? 22.610 19.457 -30.399 1.00 67.81 353 ARG A N 1
ATOM 2719 C CA . ARG A 1 353 ? 21.677 20.468 -29.885 1.00 67.81 353 ARG A CA 1
ATOM 2720 C C . ARG A 1 353 ? 22.201 21.156 -28.627 1.00 67.81 353 ARG A C 1
ATOM 2722 O O . ARG A 1 353 ? 22.122 22.383 -28.552 1.00 67.81 353 ARG A O 1
ATOM 2729 N N . LEU A 1 354 ? 22.717 20.407 -27.656 1.00 65.56 354 LEU A N 1
ATOM 2730 C CA . LEU A 1 354 ? 23.326 20.969 -26.448 1.00 65.56 354 LEU A CA 1
ATOM 2731 C C . LEU A 1 354 ? 24.533 21.833 -26.817 1.00 65.56 354 LEU A C 1
ATOM 2733 O O . LEU A 1 354 ? 24.606 22.979 -26.386 1.00 65.56 354 LEU A O 1
ATOM 2737 N N . TRP A 1 355 ? 25.386 21.345 -27.718 1.00 66.50 355 TRP A N 1
ATOM 2738 C CA . TRP A 1 355 ? 26.557 22.062 -28.223 1.00 66.50 355 TRP A CA 1
ATOM 2739 C C . TRP A 1 355 ? 26.207 23.419 -28.839 1.00 66.50 355 TRP A C 1
ATOM 2741 O O . TRP A 1 355 ? 26.895 24.406 -28.603 1.00 66.50 355 TRP A O 1
ATOM 2751 N N . SER A 1 356 ? 25.091 23.505 -29.572 1.00 69.81 356 SER A N 1
ATOM 2752 C CA . SER A 1 356 ? 24.619 24.767 -30.165 1.00 69.81 356 SER A CA 1
ATOM 2753 C C . SER A 1 356 ? 24.221 25.841 -29.140 1.00 69.81 356 SER A C 1
ATOM 2755 O O . SER A 1 356 ? 24.062 27.004 -29.507 1.00 69.81 356 SER A O 1
ATOM 2757 N N . LYS A 1 357 ? 24.043 25.463 -27.867 1.00 71.06 357 LYS A N 1
ATOM 2758 C CA . LYS A 1 357 ? 23.650 26.358 -26.769 1.00 71.06 357 LYS A CA 1
ATOM 2759 C C . LYS A 1 357 ? 24.803 26.718 -25.833 1.00 71.06 357 LYS A C 1
ATOM 2761 O O . LYS A 1 357 ? 24.611 27.585 -24.984 1.00 71.06 357 LYS A O 1
ATOM 2766 N N . VAL A 1 358 ? 25.954 26.057 -25.951 1.00 65.00 358 VAL A N 1
ATOM 2767 C CA . VAL A 1 358 ? 27.104 26.281 -25.070 1.00 65.00 358 VAL A CA 1
ATOM 2768 C C . VAL A 1 358 ? 27.888 27.496 -25.579 1.00 65.00 358 VAL A C 1
ATOM 2770 O O . VAL A 1 358 ? 28.328 27.494 -26.731 1.00 65.00 358 VAL A O 1
ATOM 2773 N N . PRO A 1 359 ? 28.062 28.549 -24.759 1.00 70.00 359 PRO A N 1
ATOM 2774 C CA . PRO A 1 359 ? 28.958 29.656 -25.072 1.00 70.00 359 PRO A CA 1
ATOM 2775 C C . PRO A 1 359 ? 30.380 29.141 -25.341 1.00 70.00 359 PRO A C 1
ATOM 2777 O O . PRO A 1 359 ? 30.858 28.237 -24.655 1.00 70.00 359 PRO A O 1
ATOM 2780 N N . HIS A 1 360 ? 31.058 29.698 -26.350 1.00 62.69 360 HIS A N 1
ATOM 2781 C CA . HIS A 1 360 ? 32.375 29.234 -26.821 1.00 62.69 360 HIS A CA 1
ATOM 2782 C C . HIS A 1 360 ? 33.468 29.171 -25.732 1.00 62.69 360 HIS A C 1
ATOM 2784 O O . HIS A 1 360 ? 34.497 28.529 -25.928 1.00 62.69 360 HIS A O 1
ATOM 2790 N N . ASP A 1 361 ? 33.247 29.823 -24.601 1.00 61.34 361 ASP A N 1
ATOM 2791 C CA . ASP A 1 361 ? 34.116 29.961 -23.438 1.00 61.34 361 ASP A CA 1
ATOM 2792 C C . ASP A 1 361 ? 33.997 28.825 -22.396 1.00 61.34 361 ASP A C 1
ATOM 2794 O O . ASP A 1 361 ? 34.893 28.696 -21.565 1.00 61.34 361 ASP A O 1
ATOM 2798 N N . ILE A 1 362 ? 32.989 27.939 -22.474 1.00 56.78 362 ILE A N 1
ATOM 2799 C CA . ILE A 1 362 ? 32.799 26.781 -21.553 1.00 56.78 362 ILE A CA 1
ATOM 2800 C C . ILE A 1 362 ? 33.203 25.442 -22.226 1.00 56.78 362 ILE A C 1
ATOM 2802 O O . ILE A 1 362 ? 32.887 24.341 -21.785 1.00 56.78 362 ILE A O 1
ATOM 2806 N N . PHE A 1 363 ? 33.961 25.525 -23.321 1.00 53.22 363 PHE A N 1
ATOM 2807 C CA . PHE A 1 363 ? 34.274 24.420 -24.238 1.00 53.22 363 PHE A CA 1
ATOM 2808 C C . PHE A 1 363 ? 34.907 23.173 -23.587 1.00 53.22 363 PHE A C 1
ATOM 2810 O O . PHE A 1 363 ? 34.723 22.061 -24.079 1.00 53.22 363 PHE A O 1
ATOM 2817 N N . PHE A 1 364 ? 35.654 23.339 -22.492 1.00 52.53 364 PHE A N 1
ATOM 2818 C CA . PHE A 1 364 ? 36.408 22.249 -21.865 1.00 52.53 364 PHE A CA 1
ATOM 2819 C C . PHE A 1 364 ? 35.540 21.278 -21.051 1.00 52.53 364 PHE A C 1
ATOM 2821 O O . PHE A 1 364 ? 35.777 20.076 -21.110 1.00 52.53 364 PHE A O 1
ATOM 2828 N N . GLU A 1 365 ? 34.503 21.748 -20.353 1.00 48.94 365 GLU A N 1
ATOM 2829 C CA . GLU A 1 365 ? 33.640 20.866 -19.544 1.00 48.94 365 GLU A CA 1
ATOM 2830 C C . GLU A 1 365 ? 32.704 20.013 -20.419 1.00 48.94 365 GLU A C 1
ATOM 2832 O O . GLU A 1 365 ? 32.390 18.872 -20.082 1.00 48.94 365 GLU A O 1
ATOM 2837 N N . CYS A 1 366 ? 32.331 20.506 -21.607 1.00 50.59 366 CYS A N 1
ATOM 2838 C CA . CYS A 1 366 ? 31.569 19.732 -22.592 1.00 50.59 366 CYS A CA 1
ATOM 2839 C C . CYS A 1 366 ? 32.392 18.649 -23.306 1.00 50.59 366 CYS A C 1
ATOM 2841 O O . CYS A 1 366 ? 31.798 17.749 -23.895 1.00 50.59 366 CYS A O 1
ATOM 2843 N N . HIS A 1 367 ? 33.728 18.707 -23.253 1.00 51.06 367 HIS A N 1
ATOM 2844 C CA . HIS A 1 367 ? 34.602 17.682 -23.830 1.00 51.06 367 HIS A CA 1
ATOM 2845 C C . HIS A 1 367 ? 34.550 16.371 -23.022 1.00 51.06 367 HIS A C 1
ATOM 2847 O O . HIS A 1 367 ? 34.543 15.299 -23.621 1.00 51.06 367 HIS A O 1
ATOM 2853 N N . GLN A 1 368 ? 34.440 16.440 -21.690 1.00 48.69 368 GLN A N 1
ATOM 2854 C CA . GLN A 1 368 ? 34.398 15.254 -20.819 1.00 48.69 368 GLN A CA 1
ATOM 2855 C C . GLN A 1 368 ? 33.116 14.430 -21.034 1.00 48.69 368 GLN A C 1
ATOM 2857 O O . GLN A 1 368 ? 33.170 13.222 -21.232 1.00 48.69 368 GLN A O 1
ATOM 2862 N N . ALA A 1 369 ? 31.961 15.101 -21.130 1.00 51.19 369 ALA A N 1
ATOM 2863 C CA . ALA A 1 369 ? 30.684 14.453 -21.458 1.00 51.19 369 ALA A CA 1
ATOM 2864 C C . ALA A 1 369 ? 30.670 13.828 -22.870 1.00 51.19 369 ALA A C 1
ATOM 2866 O O . ALA A 1 369 ? 29.870 12.940 -23.164 1.00 51.19 369 ALA A O 1
ATOM 2867 N N . TRP A 1 370 ? 31.543 14.314 -23.757 1.00 56.38 370 TRP A N 1
ATOM 2868 C CA . TRP A 1 370 ? 31.733 13.795 -25.108 1.00 56.38 370 TRP A CA 1
ATOM 2869 C C . TRP A 1 370 ? 32.598 12.522 -25.108 1.00 56.38 370 TRP A C 1
ATOM 2871 O O . TRP A 1 370 ? 32.309 11.591 -25.859 1.00 56.38 370 TRP A O 1
ATOM 2881 N N . GLU A 1 371 ? 33.614 12.454 -24.242 1.00 51.81 371 GLU A N 1
ATOM 2882 C CA . GLU A 1 371 ? 34.441 11.257 -24.019 1.00 51.81 371 GLU A CA 1
ATOM 2883 C C . GLU A 1 371 ? 33.605 10.106 -23.437 1.00 51.81 371 GLU A C 1
ATOM 2885 O O . GLU A 1 371 ? 33.611 9.011 -24.003 1.00 51.81 371 GLU A O 1
ATOM 2890 N N . ASP A 1 372 ? 32.762 10.373 -22.434 1.00 48.94 372 ASP A N 1
ATOM 2891 C CA . ASP A 1 372 ? 31.876 9.358 -21.837 1.00 48.94 372 ASP A CA 1
ATOM 2892 C C . ASP A 1 372 ? 30.903 8.741 -22.872 1.00 48.94 372 ASP A C 1
ATOM 2894 O O . ASP A 1 372 ? 30.635 7.535 -22.873 1.00 48.94 372 ASP A O 1
ATOM 2898 N N . GLN A 1 373 ? 30.415 9.536 -23.835 1.00 53.19 373 GLN A N 1
ATOM 2899 C CA . GLN A 1 373 ? 29.531 9.047 -24.905 1.00 53.19 373 GLN A CA 1
ATOM 2900 C C . GLN A 1 373 ? 30.277 8.375 -26.069 1.00 53.19 373 GLN A C 1
ATOM 2902 O O . GLN A 1 373 ? 29.727 7.474 -26.715 1.00 53.19 373 GLN A O 1
ATOM 2907 N N . ALA A 1 374 ? 31.531 8.753 -26.327 1.00 53.75 374 ALA A N 1
ATOM 2908 C CA . ALA A 1 374 ? 32.401 8.045 -27.263 1.00 53.75 374 ALA A CA 1
ATOM 2909 C C . ALA A 1 374 ? 32.730 6.629 -26.755 1.00 53.75 374 ALA A C 1
ATOM 2911 O O . ALA A 1 374 ? 32.739 5.679 -27.546 1.00 53.75 374 ALA A O 1
ATOM 2912 N N . VAL A 1 375 ? 32.884 6.451 -25.438 1.00 49.81 375 VAL A N 1
ATOM 2913 C CA . VAL A 1 375 ? 33.022 5.133 -24.794 1.00 49.81 375 VAL A CA 1
ATOM 2914 C C . VAL A 1 375 ? 31.763 4.282 -25.007 1.00 49.81 375 VAL A C 1
ATOM 2916 O O . VAL A 1 375 ? 31.868 3.106 -25.368 1.00 49.81 375 VAL A O 1
ATOM 2919 N N . LEU A 1 376 ? 30.564 4.872 -24.902 1.00 47.81 376 LEU A N 1
ATOM 2920 C CA . LEU A 1 376 ? 29.298 4.177 -25.169 1.00 47.81 376 LEU A CA 1
ATOM 2921 C C . LEU A 1 376 ? 29.154 3.752 -26.638 1.00 47.81 376 LEU A C 1
ATOM 2923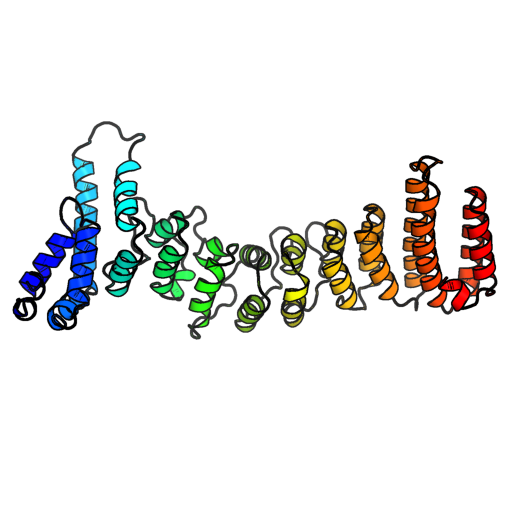 O O . LEU A 1 376 ? 28.774 2.612 -26.922 1.00 47.81 376 LEU A O 1
ATOM 2927 N N . MET A 1 377 ? 29.501 4.641 -27.578 1.00 54.31 377 MET A N 1
ATOM 2928 C CA . MET A 1 377 ? 29.571 4.292 -29.000 1.00 54.31 377 MET A CA 1
ATOM 2929 C C . MET A 1 377 ? 30.531 3.124 -29.211 1.00 54.31 377 MET A C 1
ATOM 2931 O O . MET A 1 377 ? 30.184 2.174 -29.906 1.00 54.31 377 MET A O 1
ATOM 2935 N N . THR A 1 378 ? 31.692 3.132 -28.561 1.00 51.03 378 THR A N 1
ATOM 2936 C CA . THR A 1 378 ? 32.708 2.096 -28.760 1.00 51.03 378 THR A CA 1
ATOM 2937 C C . THR A 1 378 ? 32.348 0.758 -28.100 1.00 51.03 378 THR A C 1
ATOM 2939 O O . THR A 1 378 ? 32.643 -0.302 -28.655 1.00 51.03 378 THR A O 1
ATOM 2942 N N . ALA A 1 379 ? 31.596 0.766 -26.997 1.00 46.62 379 ALA A N 1
ATOM 2943 C CA . ALA A 1 379 ? 31.008 -0.440 -26.411 1.00 46.62 379 ALA A CA 1
ATOM 2944 C C . ALA A 1 379 ? 29.982 -1.111 -27.351 1.00 46.62 379 ALA A C 1
ATOM 2946 O O . ALA A 1 379 ? 29.966 -2.337 -27.470 1.00 46.62 379 ALA A O 1
ATOM 2947 N N . VAL A 1 380 ? 29.186 -0.327 -28.090 1.00 49.16 380 VAL A N 1
ATOM 2948 C CA . VAL A 1 380 ? 28.288 -0.851 -29.143 1.00 49.16 380 VAL A CA 1
ATOM 2949 C C . VAL A 1 380 ? 29.074 -1.434 -30.315 1.00 49.16 380 VAL A C 1
ATOM 2951 O O . VAL A 1 380 ? 28.681 -2.460 -30.870 1.00 49.16 380 VAL A O 1
ATOM 2954 N N . LEU A 1 381 ? 30.203 -0.818 -30.676 1.00 52.47 381 LEU A N 1
ATOM 2955 C CA . LEU A 1 381 ? 31.087 -1.326 -31.730 1.00 52.47 381 LEU A CA 1
ATOM 2956 C C . LEU A 1 381 ? 31.726 -2.674 -31.361 1.00 52.47 381 LEU A C 1
ATOM 2958 O O . LEU A 1 381 ? 31.926 -3.504 -32.247 1.00 52.47 381 LEU A O 1
ATOM 2962 N N . ARG A 1 382 ? 31.991 -2.927 -30.070 1.00 49.66 382 ARG A N 1
ATOM 2963 C CA . ARG A 1 382 ? 32.558 -4.194 -29.571 1.00 49.66 382 ARG A CA 1
ATOM 2964 C C . ARG A 1 382 ? 31.590 -5.385 -29.637 1.00 49.66 382 ARG A C 1
ATOM 2966 O O . ARG A 1 382 ? 32.048 -6.520 -29.719 1.00 49.66 382 ARG A O 1
ATOM 2973 N N . ALA A 1 383 ? 30.275 -5.160 -29.623 1.00 46.88 383 ALA A N 1
ATOM 2974 C CA . ALA A 1 383 ? 29.284 -6.233 -29.481 1.00 46.88 383 ALA A CA 1
ATOM 2975 C C . ALA A 1 383 ? 28.745 -6.824 -30.809 1.00 46.88 383 ALA A C 1
ATOM 2977 O O . ALA A 1 383 ? 27.992 -7.794 -30.777 1.00 46.88 383 ALA A O 1
ATOM 2978 N N . GLY A 1 384 ? 29.122 -6.303 -31.986 1.00 44.94 384 GLY A N 1
ATOM 2979 C CA . GLY A 1 384 ? 28.576 -6.749 -33.280 1.00 44.94 384 GLY A CA 1
ATOM 2980 C C . GLY A 1 384 ? 29.548 -7.556 -34.155 1.00 44.94 384 GLY A C 1
ATOM 2981 O O . GLY A 1 384 ? 30.503 -7.013 -34.699 1.00 44.94 384 GLY A O 1
ATOM 2982 N N . SER A 1 385 ? 29.237 -8.826 -34.440 1.00 43.44 385 SER A N 1
ATOM 2983 C CA . SER A 1 385 ? 30.010 -9.721 -35.334 1.00 43.44 385 SER A CA 1
ATOM 2984 C C . SER A 1 385 ? 29.891 -9.415 -36.846 1.00 43.44 385 SER A C 1
ATOM 2986 O O . SER A 1 385 ? 30.359 -10.185 -37.686 1.00 43.44 385 SER A O 1
ATOM 2988 N N . LYS A 1 386 ? 29.303 -8.272 -37.234 1.00 51.62 386 LYS A N 1
ATOM 2989 C CA . LYS A 1 386 ? 29.170 -7.817 -38.637 1.00 51.62 386 LYS A CA 1
ATOM 2990 C C . LYS A 1 386 ? 29.904 -6.500 -38.883 1.00 51.62 386 LYS A C 1
ATOM 2992 O O . LYS A 1 386 ? 29.319 -5.463 -39.192 1.00 51.62 386 LYS A O 1
ATOM 2997 N N . TRP A 1 387 ? 31.223 -6.608 -38.811 1.00 53.72 387 TRP A N 1
ATOM 2998 C CA . TRP A 1 387 ? 32.207 -5.536 -38.948 1.00 53.72 387 TRP A CA 1
ATOM 2999 C C . TRP A 1 387 ? 32.063 -4.675 -40.220 1.00 53.72 387 TRP A C 1
ATOM 3001 O O . TRP A 1 387 ? 32.182 -3.453 -40.174 1.00 53.72 387 TRP A O 1
ATOM 3011 N N . HIS A 1 388 ? 31.730 -5.286 -41.360 1.00 53.94 388 HIS A N 1
ATOM 3012 C CA . HIS A 1 388 ? 31.749 -4.602 -42.661 1.00 53.94 388 HIS A CA 1
ATOM 3013 C C . HIS A 1 388 ? 30.629 -3.569 -42.862 1.00 53.94 388 HIS A C 1
ATOM 3015 O O . HIS A 1 388 ? 30.794 -2.581 -43.577 1.00 53.94 388 HIS A O 1
ATOM 3021 N N . TRP A 1 389 ? 29.470 -3.776 -42.235 1.00 54.53 389 TRP A N 1
ATOM 3022 C CA . TRP A 1 389 ? 28.355 -2.835 -42.343 1.00 54.53 389 TRP A CA 1
ATOM 3023 C C . TRP A 1 389 ? 28.512 -1.654 -41.370 1.00 54.53 389 TRP A C 1
ATOM 3025 O O . TRP A 1 389 ? 28.264 -0.508 -41.753 1.00 54.53 389 TRP A O 1
ATOM 3035 N N . LEU A 1 390 ? 29.022 -1.918 -40.161 1.00 53.72 390 LEU A N 1
ATOM 3036 C CA . LEU A 1 390 ? 29.406 -0.899 -39.174 1.00 53.72 390 LEU A CA 1
ATOM 3037 C C . LEU A 1 390 ? 30.490 0.048 -39.710 1.00 53.72 390 LEU A C 1
ATOM 3039 O O . LEU A 1 390 ? 30.387 1.258 -39.528 1.00 53.72 390 LEU A O 1
ATOM 3043 N N . GLN A 1 391 ? 31.450 -0.480 -40.472 1.00 59.69 391 GLN A N 1
ATOM 3044 C CA . GLN A 1 391 ? 32.491 0.283 -41.171 1.00 59.69 391 GLN A CA 1
ATOM 3045 C C . GLN A 1 391 ? 31.944 1.428 -42.037 1.00 59.69 391 GLN A C 1
ATOM 3047 O O . GLN A 1 391 ? 32.427 2.564 -41.986 1.00 59.69 391 GLN A O 1
ATOM 3052 N N . ASN A 1 392 ? 30.903 1.136 -42.820 1.00 61.84 392 ASN A N 1
ATOM 3053 C CA . ASN A 1 392 ? 30.294 2.104 -43.729 1.00 61.84 392 ASN A CA 1
ATOM 3054 C C . ASN A 1 392 ? 29.495 3.181 -42.986 1.00 61.84 392 ASN A C 1
ATOM 3056 O O . ASN A 1 392 ? 29.448 4.320 -43.446 1.00 61.84 392 ASN A O 1
ATOM 3060 N N . GLN A 1 393 ? 28.881 2.851 -41.845 1.00 62.31 393 GLN A N 1
ATOM 3061 C CA . GLN A 1 393 ? 28.173 3.838 -41.025 1.00 62.31 393 GLN A CA 1
ATOM 3062 C C . GLN A 1 393 ? 29.129 4.710 -40.217 1.00 62.31 393 GLN A C 1
ATOM 3064 O O . GLN A 1 393 ? 28.998 5.930 -40.252 1.00 62.31 393 GLN A O 1
ATOM 3069 N N . LEU A 1 394 ? 30.155 4.125 -39.595 1.00 60.53 394 LEU A N 1
ATOM 3070 C CA . LEU A 1 394 ? 31.207 4.886 -38.914 1.00 60.53 394 LEU A CA 1
ATOM 3071 C C . LEU A 1 394 ? 31.902 5.875 -39.852 1.00 60.53 394 LEU A C 1
ATOM 3073 O O . LEU A 1 394 ? 32.188 7.003 -39.464 1.00 60.53 394 LEU A O 1
ATOM 3077 N N . SER A 1 395 ? 32.105 5.488 -41.113 1.00 66.56 395 SER A N 1
ATOM 3078 C CA . SER A 1 395 ? 32.655 6.382 -42.137 1.00 66.56 395 SER A CA 1
ATOM 3079 C C . SER A 1 395 ? 31.738 7.577 -42.438 1.00 66.56 395 SER A C 1
ATOM 3081 O O . SER A 1 395 ? 32.232 8.688 -42.628 1.00 66.56 395 SER A O 1
ATOM 3083 N N . ARG A 1 396 ? 30.411 7.379 -42.444 1.00 67.25 396 ARG A N 1
ATOM 3084 C CA . ARG A 1 396 ? 29.423 8.456 -42.645 1.00 67.25 396 ARG A CA 1
ATOM 3085 C C . ARG A 1 396 ? 29.343 9.387 -41.437 1.00 67.25 396 ARG A C 1
ATOM 3087 O O . ARG A 1 396 ? 29.318 10.602 -41.612 1.00 67.25 396 ARG A O 1
ATOM 3094 N N . GLU A 1 397 ? 29.370 8.835 -40.228 1.00 60.47 397 GLU A N 1
ATOM 3095 C CA . GLU A 1 397 ? 29.374 9.624 -38.990 1.00 60.47 397 GLU A CA 1
ATOM 3096 C C . GLU A 1 397 ? 30.694 10.389 -38.804 1.00 60.47 397 GLU A C 1
ATOM 3098 O O . GLU A 1 397 ? 30.685 11.549 -38.399 1.00 60.47 397 GLU A O 1
ATOM 3103 N N . ALA A 1 398 ? 31.836 9.820 -39.210 1.00 62.47 398 ALA A N 1
ATOM 3104 C CA . ALA A 1 398 ? 33.111 10.540 -39.252 1.00 62.47 398 ALA A CA 1
ATOM 3105 C C . ALA A 1 398 ? 33.064 11.740 -40.216 1.00 62.47 398 ALA A C 1
ATOM 3107 O O . ALA A 1 398 ? 33.668 12.788 -39.963 1.00 62.47 398 ALA A O 1
ATOM 3108 N N . GLU A 1 399 ? 32.341 11.612 -41.329 1.00 68.62 399 GLU A N 1
ATOM 3109 C CA . GLU A 1 399 ? 32.118 12.716 -42.259 1.00 68.62 399 GLU A CA 1
ATOM 3110 C C . GLU A 1 399 ? 31.206 13.793 -41.653 1.00 68.62 399 GLU A C 1
ATOM 3112 O O . GLU A 1 399 ? 31.486 14.984 -41.797 1.00 68.62 399 GLU A O 1
ATOM 3117 N N . PHE A 1 400 ? 30.168 13.396 -40.914 1.00 61.75 400 PHE A N 1
ATOM 3118 C CA . PHE A 1 400 ? 29.307 14.317 -40.171 1.00 61.75 400 PHE A CA 1
ATOM 3119 C C . PHE A 1 400 ? 30.080 15.072 -39.077 1.00 61.75 400 PHE A C 1
ATOM 3121 O O . PHE A 1 400 ? 30.073 16.303 -39.067 1.00 61.75 400 PHE A O 1
ATOM 3128 N N . ALA A 1 401 ? 30.853 14.364 -38.248 1.00 54.81 401 ALA A N 1
ATOM 3129 C CA . ALA A 1 401 ? 31.744 14.954 -37.247 1.00 54.81 401 ALA A CA 1
ATOM 3130 C C . ALA A 1 401 ? 32.718 15.965 -37.878 1.00 54.81 401 ALA A C 1
ATOM 3132 O O . ALA A 1 401 ? 32.936 17.051 -37.341 1.00 54.81 401 ALA A O 1
ATOM 3133 N N . SER A 1 402 ? 33.236 15.659 -39.076 1.00 69.38 402 SER A N 1
ATOM 3134 C CA . SER A 1 402 ? 34.067 16.587 -39.849 1.00 69.38 402 SER A CA 1
ATOM 3135 C C . SER A 1 402 ? 33.339 17.875 -40.228 1.00 69.38 402 SER A C 1
ATOM 3137 O O . SER A 1 402 ? 33.964 18.933 -40.217 1.00 69.38 402 SER A O 1
ATOM 3139 N N . ARG A 1 403 ? 32.058 17.797 -40.608 1.00 63.38 403 ARG A N 1
ATOM 3140 C CA . ARG A 1 403 ? 31.251 18.969 -40.991 1.00 63.38 403 ARG A CA 1
ATOM 3141 C C . ARG A 1 403 ? 30.921 19.847 -39.786 1.00 63.38 403 ARG A C 1
ATOM 3143 O O . ARG A 1 403 ? 30.779 21.053 -39.947 1.00 63.38 403 ARG A O 1
ATOM 3150 N N . CYS A 1 404 ? 30.865 19.259 -38.596 1.00 51.62 404 CYS A N 1
ATOM 3151 C CA . CYS A 1 404 ? 30.668 19.971 -37.338 1.00 51.62 404 CYS A CA 1
ATOM 3152 C C . CYS A 1 404 ? 31.978 20.474 -36.690 1.00 51.62 404 CYS A C 1
ATOM 3154 O O . CYS A 1 404 ? 31.924 21.079 -35.627 1.00 51.62 404 CYS A O 1
ATOM 3156 N N . GLY A 1 405 ? 33.145 20.261 -37.318 1.00 65.31 405 GLY A N 1
ATOM 3157 C CA . GLY A 1 405 ? 34.444 20.752 -36.826 1.00 65.31 405 GLY A CA 1
ATOM 3158 C C . GLY A 1 405 ? 35.170 19.829 -35.837 1.00 65.31 405 GLY A C 1
ATOM 3159 O O . GLY A 1 405 ? 36.231 20.185 -35.328 1.00 65.31 405 GLY A O 1
ATOM 3160 N N . PHE A 1 406 ? 34.663 18.618 -35.598 1.00 55.44 406 PHE A N 1
ATOM 3161 C CA . PHE A 1 406 ? 35.218 17.662 -34.634 1.00 55.44 406 PHE A CA 1
ATOM 3162 C C . PHE A 1 406 ? 36.302 16.773 -35.265 1.00 55.44 406 PHE A C 1
ATOM 3164 O O . PHE A 1 406 ? 36.095 15.597 -35.570 1.00 55.44 406 PHE A O 1
ATOM 3171 N N . LEU A 1 407 ? 37.487 17.342 -35.498 1.00 66.88 407 LEU A N 1
ATOM 3172 C CA . LEU A 1 407 ? 38.576 16.665 -36.219 1.00 66.88 407 LEU A CA 1
ATOM 3173 C C . LEU A 1 407 ? 39.175 15.461 -35.467 1.00 66.88 407 LEU A C 1
ATOM 3175 O O . LEU A 1 407 ? 39.491 14.458 -36.105 1.00 66.88 407 LEU A O 1
ATOM 3179 N N . ARG A 1 408 ? 39.288 15.524 -34.133 1.00 60.03 408 ARG A N 1
ATOM 3180 C CA . ARG A 1 408 ? 39.818 14.419 -33.304 1.00 60.03 408 ARG A CA 1
ATOM 3181 C C . ARG A 1 408 ? 38.876 13.213 -33.308 1.00 60.03 408 ARG A C 1
ATOM 3183 O O . ARG A 1 408 ? 39.297 12.090 -33.554 1.00 60.03 408 ARG A O 1
ATOM 3190 N N . VAL A 1 409 ? 37.584 13.486 -33.164 1.00 53.31 409 VAL A N 1
ATOM 3191 C CA . VAL A 1 409 ? 36.481 12.521 -33.244 1.00 53.31 409 VAL A CA 1
ATOM 3192 C C . VAL A 1 409 ? 36.434 11.822 -34.589 1.00 53.31 409 VAL A C 1
ATOM 3194 O O . VAL A 1 409 ? 36.331 10.604 -34.665 1.00 53.31 409 VAL A O 1
ATOM 3197 N N . LYS A 1 410 ? 36.510 12.600 -35.671 1.00 68.88 410 LYS A N 1
ATOM 3198 C CA . LYS A 1 410 ? 36.580 12.065 -37.027 1.00 68.88 410 LYS A CA 1
ATOM 3199 C C . LYS A 1 410 ? 37.716 11.057 -37.146 1.00 68.88 410 LYS A C 1
ATOM 3201 O O . LYS A 1 410 ? 37.527 10.016 -37.768 1.00 68.88 410 LYS A O 1
ATOM 3206 N N . GLU A 1 411 ? 38.881 11.365 -36.583 1.00 70.31 411 GLU A N 1
ATOM 3207 C CA . GLU A 1 411 ? 40.026 10.467 -36.665 1.00 70.31 411 GLU A CA 1
ATOM 3208 C C . GLU A 1 411 ? 39.853 9.230 -35.780 1.00 70.31 411 GLU A C 1
ATOM 3210 O O . GLU A 1 411 ? 40.150 8.132 -36.239 1.00 70.31 411 GLU A O 1
ATOM 3215 N N . MET A 1 412 ? 39.260 9.360 -34.589 1.00 66.75 412 MET A N 1
ATOM 3216 C CA . MET A 1 412 ? 38.872 8.209 -33.760 1.00 66.75 412 MET A CA 1
ATOM 3217 C C . MET A 1 412 ? 37.861 7.306 -34.472 1.00 66.75 412 MET A C 1
ATOM 3219 O O . MET A 1 412 ? 38.112 6.118 -34.622 1.00 66.75 412 MET A O 1
ATOM 3223 N N . LEU A 1 413 ? 36.766 7.855 -35.007 1.00 62.59 413 LEU A N 1
ATOM 3224 C CA . LEU A 1 413 ? 35.754 7.091 -35.746 1.00 62.59 413 LEU A CA 1
ATOM 3225 C C . LEU A 1 413 ? 36.328 6.443 -37.011 1.00 62.59 413 LEU A C 1
ATOM 3227 O O . LEU A 1 413 ? 35.924 5.341 -37.373 1.00 62.59 413 LEU A O 1
ATOM 3231 N N . LYS A 1 414 ? 37.294 7.087 -37.674 1.00 71.75 414 LYS A N 1
ATOM 3232 C CA . LYS A 1 414 ? 38.023 6.503 -38.807 1.00 71.75 414 LYS A CA 1
ATOM 3233 C C . LYS A 1 414 ? 38.943 5.363 -38.385 1.00 71.75 414 LYS A C 1
ATOM 3235 O O . LYS A 1 414 ? 38.954 4.343 -39.065 1.00 71.75 414 LYS A O 1
ATOM 3240 N N . ARG A 1 415 ? 39.700 5.515 -37.296 1.00 73.44 415 ARG A N 1
ATOM 3241 C CA . ARG A 1 415 ? 40.555 4.450 -36.743 1.00 73.44 415 ARG A CA 1
ATOM 3242 C C . ARG A 1 415 ? 39.707 3.272 -36.264 1.00 73.44 415 ARG A C 1
ATOM 3244 O O . ARG A 1 415 ? 39.992 2.132 -36.626 1.00 73.44 415 ARG A O 1
ATOM 3251 N N . ALA A 1 416 ? 38.601 3.552 -35.576 1.00 62.72 416 ALA A N 1
ATOM 3252 C CA . ALA A 1 416 ? 37.589 2.573 -35.196 1.00 62.72 416 ALA A CA 1
ATOM 3253 C C . ALA A 1 416 ? 36.959 1.899 -36.420 1.00 62.72 416 ALA A C 1
ATOM 3255 O O . ALA A 1 416 ? 36.779 0.694 -36.406 1.00 62.72 416 ALA A O 1
ATOM 3256 N N . ALA A 1 417 ? 36.688 2.623 -37.512 1.00 62.75 417 ALA A N 1
ATOM 3257 C CA . ALA A 1 417 ? 36.221 2.032 -38.769 1.00 62.75 417 ALA A CA 1
ATOM 3258 C C . ALA A 1 417 ? 37.305 1.222 -39.495 1.00 62.75 417 ALA A C 1
ATOM 3260 O O . ALA A 1 417 ? 36.984 0.404 -40.345 1.00 62.75 417 ALA A O 1
ATOM 3261 N N . ARG A 1 418 ? 38.593 1.422 -39.219 1.00 75.19 418 ARG A N 1
ATOM 3262 C CA . ARG A 1 418 ? 39.679 0.635 -39.831 1.00 75.19 418 ARG A CA 1
ATOM 3263 C C . ARG A 1 418 ? 40.107 -0.566 -38.987 1.00 75.19 418 ARG A C 1
ATOM 3265 O O . ARG A 1 418 ? 40.827 -1.420 -39.488 1.00 75.19 418 ARG A O 1
ATOM 3272 N N . GLY A 1 419 ? 39.626 -0.661 -37.749 1.00 69.12 419 GLY A N 1
ATOM 3273 C CA . GLY A 1 419 ? 39.997 -1.719 -36.802 1.00 69.12 419 GLY A CA 1
ATOM 3274 C C . GLY A 1 419 ? 41.352 -1.463 -36.156 1.00 69.12 419 GLY A C 1
ATOM 3275 O O . GLY A 1 419 ? 42.022 -2.396 -35.739 1.00 69.12 419 GLY A O 1
ATOM 3276 N N . GLU A 1 420 ? 41.766 -0.196 -36.117 1.00 77.94 420 GLU A N 1
ATOM 3277 C CA . GLU A 1 420 ? 43.103 0.258 -35.715 1.00 77.94 420 GLU A CA 1
ATOM 3278 C C . GLU A 1 420 ? 43.151 0.801 -34.278 1.00 77.94 420 GLU A C 1
ATOM 3280 O O . GLU A 1 420 ? 44.124 1.460 -33.906 1.00 77.94 420 GLU A O 1
ATOM 3285 N N . MET A 1 421 ? 42.090 0.614 -33.492 1.00 65.50 421 MET A N 1
ATOM 3286 C CA . MET A 1 421 ? 42.071 1.018 -32.087 1.00 65.50 421 MET A CA 1
ATOM 3287 C C . MET A 1 421 ? 42.338 -0.196 -31.201 1.00 65.50 421 MET A C 1
ATOM 3289 O O . MET A 1 421 ? 41.627 -1.198 -31.298 1.00 65.50 421 MET A O 1
ATOM 3293 N N . ALA A 1 422 ? 43.373 -0.104 -30.364 1.00 64.94 422 ALA A N 1
ATOM 3294 C CA . ALA A 1 422 ? 43.645 -1.095 -29.327 1.00 64.94 422 ALA A CA 1
ATOM 3295 C C . ALA A 1 422 ? 42.591 -1.012 -28.211 1.00 64.94 422 ALA A C 1
ATOM 3297 O O . ALA A 1 422 ? 41.986 0.040 -28.010 1.00 64.94 422 ALA A O 1
ATOM 3298 N N . ASP A 1 423 ? 42.382 -2.100 -27.463 1.00 44.34 423 ASP A N 1
ATOM 3299 C CA . ASP A 1 423 ? 41.366 -2.130 -26.403 1.00 44.34 423 ASP A CA 1
ATOM 3300 C C . ASP A 1 423 ? 41.593 -1.080 -25.303 1.00 44.34 423 ASP A C 1
ATOM 3302 O O . ASP A 1 423 ? 40.626 -0.609 -24.696 1.00 44.34 423 ASP A O 1
ATOM 3306 N N . ASP A 1 424 ? 42.851 -0.687 -25.121 1.00 47.69 424 ASP A N 1
ATOM 3307 C CA . ASP A 1 424 ? 43.332 0.277 -24.137 1.00 47.69 424 ASP A CA 1
ATOM 3308 C C . ASP A 1 424 ? 43.097 1.725 -24.619 1.00 47.69 424 ASP A C 1
ATOM 3310 O O . ASP A 1 424 ? 42.619 2.553 -23.854 1.00 47.69 424 ASP A O 1
ATOM 3314 N N . GLU A 1 425 ? 43.308 2.002 -25.917 1.00 48.72 425 GLU A N 1
ATOM 3315 C CA . GLU A 1 425 ? 43.014 3.294 -26.583 1.00 48.72 425 GLU A CA 1
ATOM 3316 C C . GLU A 1 425 ? 41.507 3.561 -26.769 1.00 48.72 425 GLU A C 1
ATOM 3318 O O . GLU A 1 425 ? 41.110 4.638 -27.201 1.00 48.72 425 GLU A O 1
ATOM 3323 N N . ILE A 1 426 ? 40.673 2.541 -26.562 1.00 44.47 426 ILE A N 1
ATOM 3324 C CA . ILE A 1 426 ? 39.206 2.631 -26.585 1.00 44.47 426 ILE A CA 1
ATOM 3325 C C . ILE A 1 426 ? 38.653 2.987 -25.198 1.00 44.47 426 ILE A C 1
ATOM 3327 O O . ILE A 1 426 ? 37.551 3.527 -25.093 1.00 44.47 426 ILE A O 1
ATOM 3331 N N . ALA A 1 427 ? 39.358 2.565 -24.146 1.00 36.81 427 ALA A N 1
ATOM 3332 C CA . ALA A 1 427 ? 38.953 2.758 -22.759 1.00 36.81 427 ALA A CA 1
ATOM 3333 C C . ALA A 1 427 ? 39.406 4.115 -22.196 1.00 36.81 427 ALA A C 1
ATOM 3335 O O . ALA A 1 427 ? 38.757 4.628 -21.286 1.00 36.81 427 ALA A O 1
ATOM 3336 N N . GLU A 1 428 ? 40.510 4.644 -22.722 1.00 41.00 428 GLU A N 1
ATOM 3337 C CA . GLU A 1 428 ? 41.010 6.014 -22.544 1.00 41.00 428 GLU A CA 1
ATOM 3338 C C . GLU A 1 428 ? 40.333 6.980 -23.529 1.00 41.00 428 GLU A C 1
ATOM 3340 O O . GLU A 1 428 ? 40.053 8.128 -23.118 1.00 41.00 428 GLU A O 1
#

InterPro domains:
  IPR036770 Ankyrin repeat-containing domain superfamily [G3DSA:1.25.40.20] (97-329)
  IPR036770 Ankyrin repeat-containing domain superfamily [SSF48403] (204-325)

Organism: NCBI:txid1506179

pLDDT: mean 77.19, std 16.46, range [35.47, 96.62]

Radius of gyration: 34.32 Å; chains: 1; bounding box: 83×48×99 Å